Protein AF-0000000072261497 (afdb_homodimer)

InterPro domains:
  IPR003680 Flavodoxin-like fold [PF02525] (2-168)
  IPR029039 Flavoprotein-like superfamily [G3DSA:3.40.50.360] (1-183)
  IPR029039 Flavoprotein-like superfamily [SSF52218] (1-179)
  IPR046980 Glutathione-regulated potassium-efflux system ancillary protein KefG/KefF [PTHR47307] (1-176)

Solvent-accessible surface area (backbone atoms only — not comparable to full-atom values): 20544 Å² total; per-residue (Å²): 124,49,28,34,32,35,43,36,45,48,97,58,44,92,77,32,65,66,61,44,52,47,54,57,69,46,52,83,37,86,57,40,46,75,42,57,45,39,76,75,25,74,68,69,66,71,61,42,66,61,53,47,52,52,54,62,67,31,46,31,41,34,45,33,30,48,47,57,72,59,32,68,53,33,63,59,50,43,48,47,71,61,49,58,33,79,53,42,25,18,65,96,69,10,52,73,38,49,72,29,33,33,33,39,39,34,37,25,64,54,40,70,70,34,32,22,72,86,20,89,64,44,38,33,66,67,56,54,40,42,34,55,53,52,45,36,52,62,24,41,31,40,77,49,43,33,33,69,41,54,28,49,86,72,54,48,70,68,59,47,48,50,54,45,51,50,52,49,49,54,53,48,28,57,36,69,61,72,50,69,67,78,64,42,74,78,44,79,37,50,70,71,62,127,127,48,27,34,34,35,42,34,44,46,97,58,45,93,77,31,66,65,62,42,51,46,53,56,69,46,52,81,38,86,57,40,47,74,41,58,45,39,77,75,26,76,66,70,67,71,63,41,68,62,54,47,53,54,55,65,68,31,45,31,40,33,46,32,29,48,48,56,72,60,33,68,54,32,62,60,49,43,48,50,70,60,50,59,33,78,54,42,25,18,66,97,70,11,51,71,38,50,73,29,34,34,32,39,40,33,37,23,66,57,40,72,70,35,32,23,72,86,19,88,66,45,38,33,66,68,57,54,42,41,32,55,52,53,44,36,50,62,23,41,32,40,77,48,44,34,32,68,42,52,29,48,84,71,57,48,70,69,58,47,49,50,53,44,50,51,51,50,48,53,53,49,28,56,35,69,61,72,52,70,66,78,63,41,74,79,42,78,38,50,70,71,62,127

Sequence (388 aa):
MKKILVLMFHPRLESSNVNKFLMTSLLHQPHIVVKDMYELYPDFNINVKAEQQDLLEADLIVIQHPFFWYAAPPLVKQWIDLVLEHGWAYGKKGNKLKDKNIMHIISSGGGFETYCSEGKNSYTYNELLRPFELTYRLCQMEKLPPYIIPKANKLDLLDLEKHCSQIKQILRDYITSETDFTALKNILYLNELKMKKILVLMFHPRLESSNVNKFLMTSLLHQPHIVVKDMYELYPDFNINVKAEQQDLLEADLIVIQHPFFWYAAPPLVKQWIDLVLEHGWAYGKKGNKLKDKNIMHIISSGGGFETYCSEGKNSYTYNELLRPFELTYRLCQMEKLPPYIIPKANKLDLLDLEKHCSQIKQILRDYITSETDFTALKNILYLNELK

Secondary structure (DSSP, 8-state):
---EEEEE--TTGGG-HHHHHHHHHHTT-TTEEEEEHHHH-TTS---HHHHHHHHHH-SEEEEEEE-BTTB--HHHHHHHHHHS-BTTTBSSS--TTTT-EEEEEEE-SS-TTTSSTTSTT-S-HHHHTHHHHHHHHHTT-EEPPPEEE-SGGG--HHHHHHHHHHHHHHHHHHHHT-S-GGGGGG-S-GGG--/---EEEEE--TTGGG-HHHHHHHHHHTT-TTEEEEEHHHH-TTS---HHHHHHHHHH-SEEEEEEE-BTTB--HHHHHHHHHHS-BTTTBSSS--TTTT-EEEEEEE-SS-TTTSSTTSTT-S-HHHHTHHHHHHHHHTT-EEPPPEEE-SGGG--HHHHHHHHHHHHHHHHHHHHT-S-GGGGGG-S-GGG--

pLDDT: mean 95.4, std 5.32, range [67.12, 98.94]

Structure (mmCIF, N/CA/C/O backbone):
data_AF-0000000072261497-model_v1
#
loop_
_entity.id
_entity.type
_entity.pdbx_description
1 polymer 'Glutathione-regulated potassium-efflux system ancillary protein KefG'
#
loop_
_atom_site.group_PDB
_atom_site.id
_atom_site.type_symbol
_atom_site.label_atom_id
_atom_site.label_alt_id
_atom_site.label_comp_id
_atom_site.label_asym_id
_atom_site.label_entity_id
_atom_site.label_seq_id
_atom_site.pdbx_PDB_ins_code
_atom_site.Cartn_x
_atom_site.Cartn_y
_atom_site.Cartn_z
_atom_site.occupancy
_atom_site.B_iso_or_equiv
_atom_site.auth_seq_id
_atom_site.auth_comp_id
_atom_site.auth_asym_id
_atom_site.auth_atom_id
_atom_site.pdbx_PDB_model_num
ATOM 1 N N . MET A 1 1 ? 5.16 31.469 11.812 1 87.19 1 MET A N 1
ATOM 2 C CA . MET A 1 1 ? 4.246 30.391 12.172 1 87.19 1 MET A CA 1
ATOM 3 C C . MET A 1 1 ? 4.461 29.172 11.281 1 87.19 1 MET A C 1
ATOM 5 O O . MET A 1 1 ? 4.875 29.312 10.133 1 87.19 1 MET A O 1
ATOM 9 N N . LYS A 1 2 ? 4.215 28.016 11.805 1 94.31 2 LYS A N 1
ATOM 10 C CA . LYS A 1 2 ? 4.457 26.781 11.062 1 94.31 2 LYS A CA 1
ATOM 11 C C . LYS A 1 2 ? 3.443 26.609 9.938 1 94.31 2 LYS A C 1
ATOM 13 O O . LYS A 1 2 ? 2.322 27.125 10.016 1 94.31 2 LYS A O 1
ATOM 18 N N . LYS A 1 3 ? 3.857 26.016 8.906 1 97.12 3 LYS A N 1
ATOM 19 C CA . LYS A 1 3 ? 3.02 25.797 7.738 1 97.12 3 LYS A CA 1
ATOM 20 C C . LYS A 1 3 ? 2.646 24.328 7.605 1 97.12 3 LYS A C 1
ATOM 22 O O . LYS A 1 3 ? 3.488 23.438 7.801 1 97.12 3 LYS A O 1
ATOM 27 N N . ILE A 1 4 ? 1.373 24.094 7.293 1 98.38 4 ILE A N 1
ATOM 28 C CA . ILE A 1 4 ? 0.865 22.734 7.148 1 98.38 4 ILE A CA 1
ATOM 29 C C . ILE A 1 4 ? 0.43 22.5 5.703 1 98.38 4 ILE A C 1
ATOM 31 O O . ILE A 1 4 ? -0.226 23.359 5.098 1 98.38 4 ILE A O 1
ATOM 35 N N . LEU A 1 5 ? 0.9 21.469 5.125 1 98.81 5 LEU A N 1
ATOM 36 C CA . LEU A 1 5 ? 0.468 20.984 3.816 1 98.81 5 LEU A CA 1
ATOM 37 C C . LEU A 1 5 ? -0.416 19.75 3.947 1 98.81 5 LEU A C 1
ATOM 39 O O . LEU A 1 5 ? 0.026 18.719 4.457 1 98.81 5 LEU A O 1
ATOM 43 N N . VAL A 1 6 ? -1.689 19.859 3.586 1 98.88 6 VAL A N 1
ATOM 44 C CA . VAL A 1 6 ? -2.611 18.719 3.578 1 98.88 6 VAL A CA 1
ATOM 45 C C . VAL A 1 6 ? -2.77 18.188 2.156 1 98.88 6 VAL A C 1
ATOM 47 O O . VAL A 1 6 ? -3.275 18.891 1.276 1 98.88 6 VAL A O 1
ATOM 50 N N . LEU A 1 7 ? -2.287 17.031 1.936 1 98.88 7 LEU A N 1
ATOM 51 C CA . LEU A 1 7 ? -2.5 16.312 0.684 1 98.88 7 LEU A CA 1
ATOM 52 C C . LEU A 1 7 ? -3.674 15.352 0.803 1 98.88 7 LEU A C 1
ATOM 54 O O . LEU A 1 7 ? -3.58 14.336 1.496 1 98.88 7 LEU A O 1
ATOM 58 N N . MET A 1 8 ? -4.77 15.719 0.138 1 98.75 8 MET A N 1
ATOM 59 C CA . MET A 1 8 ? -5.977 14.898 0.181 1 98.75 8 MET A CA 1
ATOM 60 C C . MET A 1 8 ? -6.027 13.938 -1.007 1 98.75 8 MET A C 1
ATOM 62 O O . MET A 1 8 ? -5.961 14.375 -2.158 1 98.75 8 MET A O 1
ATOM 66 N N . PHE A 1 9 ? -6.047 12.656 -0.684 1 98.81 9 PHE A N 1
ATOM 67 C CA . PHE A 1 9 ? -6.145 11.609 -1.7 1 98.81 9 PHE A CA 1
ATOM 68 C C . PHE A 1 9 ? -7.469 10.867 -1.585 1 98.81 9 PHE A C 1
ATOM 70 O O . PHE A 1 9 ? -7.688 10.133 -0.619 1 98.81 9 PHE A O 1
ATOM 77 N N . HIS A 1 10 ? -8.289 11.023 -2.535 1 98.5 10 HIS A N 1
ATOM 78 C CA . HIS A 1 10 ? -9.523 10.258 -2.656 1 98.5 10 HIS A CA 1
ATOM 79 C C . HIS A 1 10 ? -9.93 10.094 -4.117 1 98.5 10 HIS A C 1
ATOM 81 O O . HIS A 1 10 ? -10.211 11.086 -4.801 1 98.5 10 HIS A O 1
ATOM 87 N N . PRO A 1 11 ? -10.031 8.859 -4.574 1 96.62 11 PRO A N 1
ATOM 88 C CA . PRO A 1 11 ? -10.32 8.664 -5.996 1 96.62 11 PRO A CA 1
ATOM 89 C C . PRO A 1 11 ? -11.727 9.133 -6.387 1 96.62 11 PRO A C 1
ATOM 91 O O . PRO A 1 11 ? -11.969 9.461 -7.551 1 96.62 11 PRO A O 1
ATOM 94 N N . ARG A 1 12 ? -12.734 9.07 -5.484 1 94.62 12 ARG A N 1
ATOM 95 C CA . ARG A 1 12 ? -14.109 9.531 -5.711 1 94.62 12 ARG A CA 1
ATOM 96 C C . ARG A 1 12 ? -14.547 10.5 -4.617 1 94.62 12 ARG A C 1
ATOM 98 O O . ARG A 1 12 ? -15.562 10.266 -3.951 1 94.62 12 ARG A O 1
ATOM 105 N N . LEU A 1 13 ? -13.82 11.586 -4.562 1 93.88 13 LEU A N 1
ATOM 106 C CA . LEU A 1 13 ? -14.031 12.531 -3.471 1 93.88 13 LEU A CA 1
ATOM 107 C C . LEU A 1 13 ? -15.477 13.016 -3.441 1 93.88 13 LEU A C 1
ATOM 109 O O . LEU A 1 13 ? -16.031 13.25 -2.367 1 93.88 13 LEU A O 1
ATOM 113 N N . GLU A 1 14 ? -16.109 13.172 -4.559 1 90.38 14 GLU A N 1
ATOM 114 C CA . GLU A 1 14 ? -17.469 13.68 -4.648 1 90.38 14 GLU A CA 1
ATOM 115 C C . GLU A 1 14 ? -18.453 12.781 -3.891 1 90.38 14 GLU A C 1
ATOM 117 O O . GLU A 1 14 ? -19.5 13.242 -3.432 1 90.38 14 GLU A O 1
ATOM 122 N N . SER A 1 15 ? -18.047 11.531 -3.736 1 90.5 15 SER A N 1
ATOM 123 C CA . SER A 1 15 ? -18.938 10.578 -3.066 1 90.5 15 SER A CA 1
ATOM 124 C C . SER A 1 15 ? -18.5 10.352 -1.622 1 90.5 15 SER A C 1
ATOM 126 O O . SER A 1 15 ? -19.125 9.562 -0.903 1 90.5 15 SER A O 1
ATOM 128 N N . SER A 1 16 ? -17.453 11.047 -1.2 1 92.06 16 SER A N 1
ATOM 129 C CA . SER A 1 16 ? -16.922 10.875 0.149 1 92.06 16 SER A CA 1
ATOM 130 C C . SER A 1 16 ? -17.344 12.023 1.06 1 92.06 16 SER A C 1
ATOM 132 O O . SER A 1 16 ? -16.688 13.062 1.093 1 92.06 16 SER A O 1
ATOM 134 N N . ASN A 1 17 ? -18.312 11.773 1.869 1 92.06 17 ASN A N 1
ATOM 135 C CA . ASN A 1 17 ? -18.812 12.82 2.75 1 92.06 17 ASN A CA 1
ATOM 136 C C . ASN A 1 17 ? -17.766 13.219 3.793 1 92.06 17 ASN A C 1
ATOM 138 O O . ASN A 1 17 ? -17.5 14.406 3.979 1 92.06 17 ASN A O 1
ATOM 142 N N . VAL A 1 18 ? -17.141 12.242 4.355 1 96.31 18 VAL A N 1
ATOM 143 C CA . VAL A 1 18 ? -16.219 12.469 5.461 1 96.31 18 VAL A CA 1
ATOM 144 C C . VAL A 1 18 ? -14.992 13.242 4.965 1 96.31 18 VAL A C 1
ATOM 146 O O . VAL A 1 18 ? -14.672 14.305 5.496 1 96.31 18 VAL A O 1
ATOM 149 N N . ASN A 1 19 ? -14.391 12.789 3.922 1 97.5 19 ASN A N 1
ATOM 150 C CA . ASN A 1 19 ? -13.148 13.391 3.455 1 97.5 19 ASN A CA 1
ATOM 151 C C . ASN A 1 19 ? -13.398 14.75 2.803 1 97.5 19 ASN A C 1
ATOM 153 O O . ASN A 1 19 ? -12.594 15.672 2.943 1 97.5 19 ASN A O 1
ATOM 157 N N . LYS A 1 20 ? -14.469 14.828 2.146 1 96.31 20 LYS A N 1
ATOM 158 C CA . LYS A 1 20 ? -14.836 16.109 1.551 1 96.31 20 LYS A CA 1
ATOM 159 C C . LYS A 1 20 ? -15.102 17.156 2.625 1 96.31 20 LYS A C 1
ATOM 161 O O . LYS A 1 20 ? -14.625 18.297 2.523 1 96.31 20 LYS A O 1
ATOM 166 N N . PHE A 1 21 ? -15.891 16.734 3.629 1 96.56 21 PHE A N 1
ATOM 167 C CA . PHE A 1 21 ? -16.219 17.641 4.723 1 96.56 21 PHE A CA 1
ATOM 168 C C . PHE A 1 21 ? -14.961 18.125 5.426 1 96.56 21 PHE A C 1
ATOM 170 O O . PHE A 1 21 ? -14.781 19.328 5.625 1 96.56 21 PHE A O 1
ATOM 177 N N . LEU A 1 22 ? -14.055 17.219 5.742 1 97.19 22 LEU A N 1
ATOM 178 C CA . LEU A 1 22 ? -12.82 17.578 6.422 1 97.19 22 LEU A CA 1
ATOM 179 C C . LEU A 1 22 ? -11.953 18.469 5.539 1 97.19 22 LEU A C 1
ATOM 181 O O . LEU A 1 22 ? -11.469 19.516 5.992 1 97.19 22 LEU A O 1
ATOM 185 N N . MET A 1 23 ? -11.758 18.062 4.293 1 97.31 23 MET A N 1
ATOM 186 C CA . MET A 1 23 ? -10.945 18.859 3.375 1 97.31 23 MET A CA 1
ATOM 187 C C . MET A 1 23 ? -11.469 20.281 3.271 1 97.31 23 MET A C 1
ATOM 189 O O . MET A 1 23 ? -10.703 21.234 3.383 1 97.31 23 MET A O 1
ATOM 193 N N . THR A 1 24 ? -12.758 20.422 3.096 1 96.25 24 THR A N 1
ATOM 194 C CA . THR A 1 24 ? -13.383 21.734 2.926 1 96.25 24 THR A CA 1
ATOM 195 C C . THR A 1 24 ? -13.234 22.578 4.191 1 96.25 24 THR A C 1
ATOM 197 O O . THR A 1 24 ? -13.055 23.797 4.117 1 96.25 24 THR A O 1
ATOM 200 N N . SER A 1 25 ? -13.344 21.891 5.324 1 96.38 25 SER A N 1
ATOM 201 C CA . SER A 1 25 ? -13.242 22.594 6.602 1 96.38 25 SER A CA 1
ATOM 202 C C . SER A 1 25 ? -11.844 23.156 6.812 1 96.38 25 SER A C 1
ATOM 204 O O . SER A 1 25 ? -11.641 24.062 7.629 1 96.38 25 SER A O 1
ATOM 206 N N . LEU A 1 26 ? -10.906 22.609 6.133 1 97.69 26 LEU A N 1
ATOM 207 C CA . LEU A 1 26 ? -9.523 23.016 6.312 1 97.69 26 LEU A CA 1
ATOM 208 C C . LEU A 1 26 ? -9.125 24.062 5.273 1 97.69 26 LEU A C 1
ATOM 210 O O . LEU A 1 26 ? -8.086 24.719 5.41 1 97.69 26 LEU A O 1
ATOM 214 N N . LEU A 1 27 ? -10.141 24.172 4.363 1 94.12 27 LEU A N 1
ATOM 215 C CA . LEU A 1 27 ? -9.859 25.141 3.312 1 94.12 27 LEU A CA 1
ATOM 216 C C . LEU A 1 27 ? -9.789 26.562 3.883 1 94.12 27 LEU A C 1
ATOM 218 O O . LEU A 1 27 ? -10.586 26.922 4.75 1 94.12 27 LEU A O 1
ATOM 222 N N . HIS A 1 28 ? -8.883 27.359 3.67 1 89.12 28 HIS A N 1
ATOM 223 C CA . HIS A 1 28 ? -8.75 28.781 3.961 1 89.12 28 HIS A CA 1
ATOM 224 C C . HIS A 1 28 ? -8.273 29.016 5.391 1 89.12 28 HIS A C 1
ATOM 226 O O . HIS A 1 28 ? -8.297 30.141 5.883 1 89.12 28 HIS A O 1
ATOM 232 N N . GLN A 1 29 ? -8.125 27.891 6.086 1 92.94 29 GLN A N 1
ATOM 233 C CA . GLN A 1 29 ? -7.453 28.078 7.367 1 92.94 29 GLN A CA 1
ATOM 234 C C . GLN A 1 29 ? -6.062 28.672 7.172 1 92.94 29 GLN A C 1
ATOM 236 O O . GLN A 1 29 ? -5.309 28.234 6.297 1 92.94 29 GLN A O 1
ATOM 241 N N . PRO A 1 30 ? -5.809 29.703 8.016 1 93.81 30 PRO A N 1
ATOM 242 C CA . PRO A 1 30 ? -4.48 30.297 7.875 1 93.81 30 PRO A CA 1
ATOM 243 C C . PRO A 1 30 ? -3.354 29.281 8.062 1 93.81 30 PRO A C 1
ATOM 245 O O . PRO A 1 30 ? -3.459 28.391 8.906 1 93.81 30 PRO A O 1
ATOM 248 N N . HIS A 1 31 ? -2.344 29.328 7.242 1 96.62 31 HIS A N 1
ATOM 249 C CA . HIS A 1 31 ? -1.107 28.562 7.348 1 96.62 31 HIS A CA 1
ATOM 250 C C . HIS A 1 31 ? -1.323 27.109 6.941 1 96.62 31 HIS A C 1
ATOM 252 O O . HIS A 1 31 ? -0.475 26.266 7.203 1 96.62 31 HIS A O 1
ATOM 258 N N . ILE A 1 32 ? -2.521 26.797 6.438 1 98.25 32 ILE A N 1
ATOM 259 C CA . ILE A 1 32 ? -2.795 25.453 5.934 1 98.25 32 ILE A CA 1
ATOM 260 C C . ILE A 1 32 ? -3.027 25.5 4.426 1 98.25 32 ILE A C 1
ATOM 262 O O . ILE A 1 32 ? -3.861 26.281 3.945 1 98.25 32 ILE A O 1
ATOM 266 N N . VAL A 1 33 ? -2.227 24.797 3.689 1 98.25 33 VAL A N 1
ATOM 267 C CA . VAL A 1 33 ? -2.439 24.578 2.262 1 98.25 33 VAL A CA 1
ATOM 268 C C . VAL A 1 33 ? -3.057 23.203 2.027 1 98.25 33 VAL A C 1
ATOM 270 O O . VAL A 1 33 ? -2.559 22.203 2.537 1 98.25 33 VAL A O 1
ATOM 273 N N . VAL A 1 34 ? -4.168 23.188 1.338 1 98.56 34 VAL A N 1
ATOM 274 C CA . VAL A 1 34 ? -4.871 21.938 1.045 1 98.56 34 VAL A CA 1
ATOM 275 C C . VAL A 1 34 ? -4.84 21.672 -0.457 1 98.56 34 VAL A C 1
ATOM 277 O O . VAL A 1 34 ? -5.125 22.562 -1.261 1 98.56 34 VAL A O 1
ATOM 280 N N . LYS A 1 35 ? -4.445 20.5 -0.818 1 98.44 35 LYS A N 1
ATOM 281 C CA . LYS A 1 35 ? -4.406 20.094 -2.221 1 98.44 35 LYS A CA 1
ATOM 282 C C . LYS A 1 35 ? -5.227 18.828 -2.449 1 98.44 35 LYS A C 1
ATOM 284 O O . LYS A 1 35 ? -5.016 17.828 -1.774 1 98.44 35 LYS A O 1
ATOM 289 N N . ASP A 1 36 ? -6.203 18.906 -3.357 1 98.31 36 ASP A N 1
ATOM 290 C CA . ASP A 1 36 ? -6.879 17.719 -3.867 1 98.31 36 ASP A CA 1
ATOM 291 C C . ASP A 1 36 ? -6.043 17.016 -4.938 1 98.31 36 ASP A C 1
ATOM 293 O O . ASP A 1 36 ? -6.039 17.438 -6.098 1 98.31 36 ASP A O 1
ATOM 297 N N . MET A 1 37 ? -5.461 15.922 -4.562 1 98.75 37 MET A N 1
ATOM 298 C CA . MET A 1 37 ? -4.387 15.359 -5.379 1 98.75 37 MET A CA 1
ATOM 299 C C . MET A 1 37 ? -4.953 14.656 -6.609 1 98.75 37 MET A C 1
ATOM 301 O O . MET A 1 37 ? -4.328 14.656 -7.672 1 98.75 37 MET A O 1
ATOM 305 N N . TYR A 1 38 ? -6.129 14 -6.488 1 98.38 38 TYR A N 1
ATOM 306 C CA . TYR A 1 38 ? -6.727 13.352 -7.652 1 98.38 38 TYR A CA 1
ATOM 307 C C . TYR A 1 38 ? -7.277 14.391 -8.625 1 98.38 38 TYR A C 1
ATOM 309 O O . TYR A 1 38 ? -7.371 14.133 -9.828 1 98.38 38 TYR A O 1
ATOM 317 N N . GLU A 1 39 ? -7.664 15.516 -8.094 1 97.81 39 GLU A N 1
ATOM 318 C CA . GLU A 1 39 ? -8.047 16.594 -8.992 1 97.81 39 GLU A CA 1
ATOM 319 C C . GLU A 1 39 ? -6.84 17.141 -9.758 1 97.81 39 GLU A C 1
ATOM 321 O O . GLU A 1 39 ? -6.926 17.406 -10.953 1 97.81 39 GLU A O 1
ATOM 326 N N . LEU A 1 40 ? -5.734 17.281 -9.086 1 98.31 40 LEU A N 1
ATOM 327 C CA . LEU A 1 40 ? -4.508 17.797 -9.695 1 98.31 40 LEU A CA 1
ATOM 328 C C . LEU A 1 40 ? -3.926 16.797 -10.68 1 98.31 40 LEU A C 1
ATOM 330 O O . LEU A 1 40 ? -3.379 17.172 -11.711 1 98.31 40 LEU A O 1
ATOM 334 N N . TYR A 1 41 ? -4.027 15.484 -10.344 1 98.06 41 TYR A N 1
ATOM 335 C CA . TYR A 1 41 ? -3.385 14.438 -11.133 1 98.06 41 TYR A CA 1
ATOM 336 C C . TYR A 1 41 ? -4.352 13.297 -11.406 1 98.06 41 TYR A C 1
ATOM 338 O O . TYR A 1 41 ? -4.113 12.156 -10.984 1 98.06 41 TYR A O 1
ATOM 346 N N . PRO A 1 42 ? -5.355 13.523 -12.156 1 96 42 PRO A N 1
ATOM 347 C CA . PRO A 1 42 ? -6.352 12.484 -12.414 1 96 42 PRO A CA 1
ATOM 348 C C . PRO A 1 42 ? -5.789 11.305 -13.203 1 96 42 PRO A C 1
ATOM 350 O O . PRO A 1 42 ? -6.336 10.203 -13.156 1 96 42 PRO A O 1
ATOM 353 N N . ASP A 1 43 ? -4.652 11.562 -13.906 1 95.38 43 ASP A N 1
ATOM 354 C CA . ASP A 1 43 ? -4.066 10.516 -14.742 1 95.38 43 ASP A CA 1
ATOM 355 C C . ASP A 1 43 ? -2.787 9.961 -14.117 1 95.38 43 ASP A C 1
ATOM 357 O O . ASP A 1 43 ? -2.012 9.273 -14.773 1 95.38 43 ASP A O 1
ATOM 361 N N . PHE A 1 44 ? -2.506 10.391 -12.891 1 97.25 44 PHE A N 1
ATOM 362 C CA . PHE A 1 44 ? -1.39 9.883 -12.102 1 97.25 44 PHE A CA 1
ATOM 363 C C . PHE A 1 44 ? -0.071 10.477 -12.578 1 97.25 44 PHE A C 1
ATOM 365 O O . PHE A 1 44 ? 1.003 10 -12.211 1 97.25 44 PHE A O 1
ATOM 372 N N . ASN A 1 45 ? -0.168 11.453 -13.523 1 97.5 45 ASN A N 1
ATOM 373 C CA . ASN A 1 45 ? 1.032 12.172 -13.953 1 97.5 45 ASN A CA 1
ATOM 374 C C . ASN A 1 45 ? 1.368 13.32 -13 1 97.5 45 ASN A C 1
ATOM 376 O O . ASN A 1 45 ? 0.902 14.445 -13.195 1 97.5 45 ASN A O 1
ATOM 380 N N . ILE A 1 46 ? 2.26 13.07 -12.094 1 98.38 46 ILE A N 1
ATOM 381 C CA . ILE A 1 46 ? 2.521 13.977 -10.977 1 98.38 46 ILE A CA 1
ATOM 382 C C . ILE A 1 46 ? 3.6 14.984 -11.375 1 98.38 46 ILE A C 1
ATOM 384 O O . ILE A 1 46 ? 4.594 14.617 -12 1 98.38 46 ILE A O 1
ATOM 388 N N . ASN A 1 47 ? 3.379 16.234 -11.148 1 98.75 47 ASN A N 1
ATOM 389 C CA . ASN A 1 47 ? 4.41 17.266 -11.242 1 98.75 47 ASN A CA 1
ATOM 390 C C . ASN A 1 47 ? 5.363 17.203 -10.055 1 98.75 47 ASN A C 1
ATOM 392 O O . ASN A 1 47 ? 5.152 17.906 -9.055 1 98.75 47 ASN A O 1
ATOM 396 N N . VAL A 1 48 ? 6.43 16.453 -10.219 1 98.81 48 VAL A N 1
ATOM 397 C CA . VAL A 1 48 ? 7.336 16.109 -9.125 1 98.81 48 VAL A CA 1
ATOM 398 C C . VAL A 1 48 ? 7.941 17.375 -8.531 1 98.81 48 VAL A C 1
ATOM 400 O O . VAL A 1 48 ? 7.949 17.547 -7.309 1 98.81 48 VAL A O 1
ATOM 403 N N . LYS A 1 49 ? 8.406 18.266 -9.344 1 98.69 49 LYS A N 1
ATOM 404 C CA . LYS A 1 49 ? 9.07 19.469 -8.867 1 98.69 49 LYS A CA 1
ATOM 405 C C . LYS A 1 49 ? 8.102 20.359 -8.086 1 98.69 49 LYS A C 1
ATOM 407 O O . LYS A 1 49 ? 8.469 20.922 -7.055 1 98.69 49 LYS A O 1
ATOM 412 N N . ALA A 1 50 ? 6.898 20.484 -8.562 1 98.75 50 ALA A N 1
ATOM 413 C CA . ALA A 1 50 ? 5.895 21.281 -7.852 1 98.75 50 ALA A CA 1
ATOM 414 C C . ALA A 1 50 ? 5.605 20.688 -6.477 1 98.75 50 ALA A C 1
ATOM 416 O O . ALA A 1 50 ? 5.508 21.406 -5.488 1 98.75 50 ALA A O 1
ATOM 417 N N . GLU A 1 51 ? 5.438 19.375 -6.426 1 98.88 51 GLU A N 1
ATOM 418 C CA . GLU A 1 51 ? 5.184 18.703 -5.156 1 98.88 51 GLU A CA 1
ATOM 419 C C . GLU A 1 51 ? 6.363 18.859 -4.199 1 98.88 51 GLU A C 1
ATOM 421 O O . GLU A 1 51 ? 6.176 19.094 -3.006 1 98.88 51 GLU A O 1
ATOM 426 N N . GLN A 1 52 ? 7.562 18.719 -4.734 1 98.88 52 GLN A N 1
ATOM 427 C CA . GLN A 1 52 ? 8.758 18.875 -3.91 1 98.88 52 GLN A CA 1
ATOM 428 C C . GLN A 1 52 ? 8.875 20.281 -3.361 1 98.88 52 GLN A C 1
ATOM 430 O O . GLN A 1 52 ? 9.273 20.484 -2.211 1 98.88 52 GLN A O 1
ATOM 435 N N . GLN A 1 53 ? 8.539 21.266 -4.168 1 98.75 53 GLN A N 1
ATOM 436 C CA . GLN A 1 53 ? 8.547 22.641 -3.695 1 98.75 53 GLN A CA 1
ATOM 437 C C . GLN A 1 53 ? 7.562 22.828 -2.547 1 98.75 53 GLN A C 1
ATOM 439 O O . GLN A 1 53 ? 7.879 23.484 -1.551 1 98.75 53 GLN A O 1
ATOM 444 N N . ASP A 1 54 ? 6.344 22.266 -2.711 1 98.69 54 ASP A N 1
ATOM 445 C CA . ASP A 1 54 ? 5.352 22.328 -1.644 1 98.69 54 ASP A CA 1
ATOM 446 C C . ASP A 1 54 ? 5.883 21.688 -0.36 1 98.69 54 ASP A C 1
ATOM 448 O O . ASP A 1 54 ? 5.668 22.219 0.734 1 98.69 54 ASP A O 1
ATOM 452 N N . LEU A 1 55 ? 6.555 20.578 -0.487 1 98.81 55 LEU A N 1
ATOM 453 C CA . LEU A 1 55 ? 7.109 19.875 0.66 1 98.81 55 LEU A CA 1
ATOM 454 C C . LEU A 1 55 ? 8.172 20.719 1.361 1 98.81 55 LEU A C 1
ATOM 456 O O . LEU A 1 55 ? 8.242 20.734 2.592 1 98.81 55 LEU A O 1
ATOM 460 N N . LEU A 1 56 ? 8.945 21.391 0.601 1 98.5 56 LEU A N 1
ATOM 461 C CA . LEU A 1 56 ? 10.008 22.219 1.165 1 98.5 56 LEU A CA 1
ATOM 462 C C . LEU A 1 56 ? 9.422 23.328 2.018 1 98.5 56 LEU A C 1
ATOM 464 O O . LEU A 1 56 ? 10.016 23.734 3.021 1 98.5 56 LEU A O 1
ATOM 468 N N . GLU A 1 57 ? 8.312 23.781 1.676 1 98 57 GLU A N 1
ATOM 469 C CA . GLU A 1 57 ? 7.711 24.953 2.33 1 98 57 GLU A CA 1
ATOM 470 C C . GLU A 1 57 ? 6.938 24.531 3.578 1 98 57 GLU A C 1
ATOM 472 O O . GLU A 1 57 ? 6.602 25.375 4.41 1 98 57 GLU A O 1
ATOM 477 N N . ALA A 1 58 ? 6.645 23.281 3.752 1 98.38 58 ALA A N 1
ATOM 478 C CA . ALA A 1 58 ? 5.777 22.828 4.832 1 98.38 58 ALA A CA 1
ATOM 479 C C . ALA A 1 58 ? 6.594 22.391 6.043 1 98.38 58 ALA A C 1
ATOM 481 O O . ALA A 1 58 ? 7.699 21.844 5.898 1 98.38 58 ALA A O 1
ATOM 482 N N . ASP A 1 59 ? 6.059 22.609 7.223 1 97.25 59 ASP A N 1
ATOM 483 C CA . ASP A 1 59 ? 6.613 22.078 8.461 1 97.25 59 ASP A CA 1
ATOM 484 C C . ASP A 1 59 ? 5.957 20.734 8.828 1 97.25 59 ASP A C 1
ATOM 486 O O . ASP A 1 59 ? 6.613 19.844 9.367 1 97.25 59 ASP A O 1
ATOM 490 N N . LEU A 1 60 ? 4.66 20.609 8.555 1 97.62 60 LEU A N 1
ATOM 491 C CA . LEU A 1 60 ? 3.883 19.391 8.734 1 97.62 60 LEU A CA 1
ATOM 492 C C . LEU A 1 60 ? 3.188 19 7.438 1 97.62 60 LEU A C 1
ATOM 494 O O . LEU A 1 60 ? 2.521 19.812 6.809 1 97.62 60 LEU A O 1
ATOM 498 N N . ILE A 1 61 ? 3.438 17.797 7.043 1 98.81 61 ILE A N 1
ATOM 499 C CA . ILE A 1 61 ? 2.732 17.219 5.91 1 98.81 61 ILE A CA 1
ATOM 500 C C . ILE A 1 61 ? 1.638 16.281 6.414 1 98.81 61 ILE A C 1
ATOM 502 O O . ILE A 1 61 ? 1.896 15.398 7.238 1 98.81 61 ILE A O 1
ATOM 506 N N . VAL A 1 62 ? 0.418 16.484 6.008 1 98.81 62 VAL A N 1
ATOM 507 C CA . VAL A 1 62 ? -0.718 15.625 6.352 1 98.81 62 VAL A CA 1
ATOM 508 C C . VAL A 1 62 ? -1.168 14.844 5.121 1 98.81 62 VAL A C 1
ATOM 510 O O . VAL A 1 62 ? -1.508 15.438 4.09 1 98.81 62 VAL A O 1
ATOM 513 N N . ILE A 1 63 ? -1.108 13.586 5.211 1 98.94 63 ILE A N 1
ATOM 514 C CA . ILE A 1 63 ? -1.667 12.719 4.184 1 98.94 63 ILE A CA 1
ATOM 515 C C . ILE A 1 63 ? -3.084 12.305 4.574 1 98.94 63 ILE A C 1
ATOM 517 O O . ILE A 1 63 ? -3.27 11.469 5.465 1 98.94 63 ILE A O 1
ATOM 521 N N . GLN A 1 64 ? -4.055 12.875 3.953 1 98.88 64 GLN A N 1
ATOM 522 C CA . GLN A 1 64 ? -5.457 12.562 4.215 1 98.88 64 GLN A CA 1
ATOM 523 C C . GLN A 1 64 ? -6.012 11.602 3.166 1 98.88 64 GLN A C 1
ATOM 525 O O . GLN A 1 64 ? -5.922 11.867 1.965 1 98.88 64 GLN A O 1
ATOM 530 N N . HIS A 1 65 ? -6.57 10.531 3.615 1 98.75 65 HIS A N 1
ATOM 531 C CA . HIS A 1 65 ? -7.117 9.57 2.666 1 98.75 65 HIS A CA 1
ATOM 532 C C . HIS A 1 65 ? -8.039 8.57 3.359 1 98.75 65 HIS A C 1
ATOM 534 O O . HIS A 1 65 ? -7.969 8.398 4.578 1 98.75 65 HIS A O 1
ATOM 540 N N . PRO A 1 66 ? -8.93 7.859 2.578 1 98.31 66 PRO A N 1
ATOM 541 C CA . PRO A 1 66 ? -9.664 6.711 3.115 1 98.31 66 PRO A CA 1
ATOM 542 C C . PRO A 1 66 ? -8.812 5.445 3.186 1 98.31 66 PRO A C 1
ATOM 544 O O . PRO A 1 66 ? -7.738 5.387 2.582 1 98.31 66 PRO A O 1
ATOM 547 N N . PHE A 1 67 ? -9.258 4.508 3.938 1 97.38 67 PHE A N 1
ATOM 548 C CA . PHE A 1 67 ? -8.711 3.156 3.908 1 97.38 67 PHE A CA 1
ATOM 549 C C . PHE A 1 67 ? -9.531 2.254 2.998 1 97.38 67 PHE A C 1
ATOM 551 O O . PHE A 1 67 ? -10.641 1.849 3.355 1 97.38 67 PHE A O 1
ATOM 558 N N . PHE A 1 68 ? -9.109 2.025 1.846 1 97.31 68 PHE A N 1
ATOM 559 C CA . PHE A 1 68 ? -9.664 1.044 0.918 1 97.31 68 PHE A CA 1
ATOM 560 C C . PHE A 1 68 ? -8.781 -0.198 0.857 1 97.31 68 PHE A C 1
ATOM 562 O O . PHE A 1 68 ? -7.582 -0.102 0.581 1 97.31 68 PHE A O 1
ATOM 569 N N . TRP A 1 69 ? -9.484 -1.277 1.208 1 97.94 69 TRP A N 1
ATOM 570 C CA . TRP A 1 69 ? -8.719 -2.52 1.203 1 97.94 69 TRP A CA 1
ATOM 571 C C . TRP A 1 69 ? -7.48 -2.4 2.092 1 97.94 69 TRP A C 1
ATOM 573 O O . TRP A 1 69 ? -6.375 -2.758 1.679 1 97.94 69 TRP A O 1
ATOM 583 N N . TYR A 1 70 ? -7.691 -1.783 3.264 1 98 70 TYR A N 1
ATOM 584 C CA . TYR A 1 70 ? -6.73 -1.74 4.359 1 98 70 TYR A CA 1
ATOM 585 C C . TYR A 1 70 ? -5.496 -0.94 3.971 1 98 70 TYR A C 1
ATOM 587 O O . TYR A 1 70 ? -4.41 -1.159 4.512 1 98 70 TYR A O 1
ATOM 595 N N . ALA A 1 71 ? -5.586 -0.065 2.994 1 98.38 71 ALA A N 1
ATOM 596 C CA . ALA A 1 71 ? -4.438 0.692 2.504 1 98.38 71 ALA A CA 1
ATOM 597 C C . ALA A 1 71 ? -4.871 2.045 1.946 1 98.38 71 ALA A C 1
ATOM 599 O O . ALA A 1 71 ? -6.066 2.346 1.888 1 98.38 71 ALA A O 1
ATOM 600 N N . ALA A 1 72 ? -3.898 2.871 1.663 1 98.75 72 ALA A N 1
ATOM 601 C CA . ALA A 1 72 ? -4.137 4.164 1.032 1 98.75 72 ALA A CA 1
ATOM 602 C C . ALA A 1 72 ? -4.457 4.004 -0.451 1 98.75 72 ALA A C 1
ATOM 604 O O . ALA A 1 72 ? -4.152 2.967 -1.048 1 98.75 72 ALA A O 1
ATOM 605 N N . PRO A 1 73 ? -5.098 4.996 -1.044 1 98.75 73 PRO A N 1
ATOM 606 C CA . PRO A 1 73 ? -5.363 4.961 -2.484 1 98.75 73 PRO A CA 1
ATOM 607 C C . PRO A 1 73 ? -4.086 4.891 -3.316 1 98.75 73 PRO A C 1
ATOM 609 O O . PRO A 1 73 ? -3.02 5.312 -2.857 1 98.75 73 PRO A O 1
ATOM 612 N N . PRO A 1 74 ? -4.23 4.406 -4.559 1 98.75 74 PRO A N 1
ATOM 613 C CA . PRO A 1 74 ? -3.053 4.164 -5.398 1 98.75 74 PRO A CA 1
ATOM 614 C C . PRO A 1 74 ? -2.238 5.434 -5.648 1 98.75 74 PRO A C 1
ATOM 616 O O . PRO A 1 74 ? -1.012 5.367 -5.77 1 98.75 74 PRO A O 1
ATOM 619 N N . LEU A 1 75 ? -2.875 6.512 -5.703 1 98.75 75 LEU A N 1
ATOM 620 C CA . LEU A 1 75 ? -2.162 7.738 -6.047 1 98.75 75 LEU A CA 1
ATOM 621 C C . LEU A 1 75 ? -1.206 8.141 -4.93 1 98.75 75 LEU A C 1
ATOM 623 O O . LEU A 1 75 ? -0.189 8.789 -5.18 1 98.75 75 LEU A O 1
ATOM 627 N N . VAL A 1 76 ? -1.505 7.801 -3.656 1 98.88 76 VAL A N 1
ATOM 628 C CA . VAL A 1 76 ? -0.566 8.055 -2.568 1 98.88 76 VAL A CA 1
ATOM 629 C C . VAL A 1 76 ? 0.764 7.367 -2.859 1 98.88 76 VAL A C 1
ATOM 631 O O . VAL A 1 76 ? 1.829 7.973 -2.729 1 98.88 76 VAL A O 1
ATOM 634 N N . LYS A 1 77 ? 0.646 6.09 -3.266 1 98.81 77 LYS A N 1
ATOM 635 C CA . LYS A 1 77 ? 1.839 5.305 -3.568 1 98.81 77 LYS A CA 1
ATOM 636 C C . LYS A 1 77 ? 2.574 5.871 -4.781 1 98.81 77 LYS A C 1
ATOM 638 O O . LYS A 1 77 ? 3.807 5.891 -4.812 1 98.81 77 LYS A O 1
ATOM 643 N N . GLN A 1 78 ? 1.843 6.23 -5.793 1 98.69 78 GLN A N 1
ATOM 644 C CA . GLN A 1 78 ? 2.445 6.867 -6.961 1 98.69 78 GLN A CA 1
ATOM 645 C C . GLN A 1 78 ? 3.207 8.133 -6.566 1 98.69 78 GLN A C 1
ATOM 647 O O . GLN A 1 78 ? 4.328 8.359 -7.031 1 98.69 78 GLN A O 1
ATOM 652 N N . TRP A 1 79 ? 2.574 8.945 -5.777 1 98.88 79 TRP A N 1
ATOM 653 C CA . TRP A 1 79 ? 3.174 10.18 -5.273 1 98.88 79 TRP A CA 1
ATOM 654 C C . TRP A 1 79 ? 4.484 9.891 -4.547 1 98.88 79 TRP A C 1
ATOM 656 O O . TRP A 1 79 ? 5.5 10.531 -4.809 1 98.88 79 TRP A O 1
ATOM 666 N N . ILE A 1 80 ? 4.508 8.898 -3.689 1 98.88 80 ILE A N 1
ATOM 667 C CA . ILE A 1 80 ? 5.695 8.5 -2.939 1 98.88 80 ILE A CA 1
ATOM 668 C C . ILE A 1 80 ? 6.793 8.062 -3.904 1 98.88 80 ILE A C 1
ATOM 670 O O . ILE A 1 80 ? 7.938 8.508 -3.793 1 98.88 80 ILE A O 1
ATOM 674 N N . ASP A 1 81 ? 6.445 7.23 -4.863 1 98.56 81 ASP A N 1
ATOM 675 C CA . ASP A 1 81 ? 7.41 6.641 -5.785 1 98.56 81 ASP A CA 1
ATOM 676 C C . ASP A 1 81 ? 8.094 7.719 -6.629 1 98.56 81 ASP A C 1
ATOM 678 O O . ASP A 1 81 ? 9.266 7.586 -6.984 1 98.56 81 ASP A O 1
ATOM 682 N N . LEU A 1 82 ? 7.352 8.711 -6.941 1 98.62 82 LEU A N 1
ATOM 683 C CA . LEU A 1 82 ? 7.875 9.688 -7.895 1 98.62 82 LEU A CA 1
ATOM 684 C C . LEU A 1 82 ? 8.492 10.883 -7.172 1 98.62 82 LEU A C 1
ATOM 686 O O . LEU A 1 82 ? 9.516 11.414 -7.605 1 98.62 82 LEU A O 1
ATOM 690 N N . VAL A 1 83 ? 7.914 11.32 -6.109 1 98.88 83 VAL A N 1
ATOM 691 C CA . VAL A 1 83 ? 8.258 12.594 -5.488 1 98.88 83 VAL A CA 1
ATOM 692 C C . VAL A 1 83 ? 9.445 12.414 -4.547 1 98.88 83 VAL A C 1
ATOM 694 O O . VAL A 1 83 ? 10.32 13.273 -4.469 1 98.88 83 VAL A O 1
ATOM 697 N N . LEU A 1 84 ? 9.492 11.281 -3.797 1 98.75 84 LEU A N 1
ATOM 698 C CA . LEU A 1 84 ? 10.562 11.031 -2.838 1 98.75 84 LEU A CA 1
ATOM 699 C C . LEU A 1 84 ? 11.789 10.445 -3.529 1 98.75 84 LEU A C 1
ATOM 701 O O . LEU A 1 84 ? 12.117 9.273 -3.324 1 98.75 84 LEU A O 1
ATOM 705 N N . GLU A 1 85 ? 12.562 11.297 -4.164 1 98.25 85 GLU A N 1
ATOM 706 C CA . GLU A 1 85 ? 13.656 10.859 -5.023 1 98.25 85 GLU A CA 1
ATOM 707 C C . GLU A 1 85 ? 14.938 10.633 -4.219 1 98.25 85 GLU A C 1
ATOM 709 O O . GLU A 1 85 ? 15.195 11.336 -3.24 1 98.25 85 GLU A O 1
ATOM 714 N N . HIS A 1 86 ? 15.695 9.656 -4.684 1 97.69 86 HIS A N 1
ATOM 715 C CA . HIS A 1 86 ? 17.047 9.461 -4.156 1 97.69 86 HIS A CA 1
ATOM 716 C C . HIS A 1 86 ? 17.906 10.703 -4.355 1 97.69 86 HIS A C 1
ATOM 718 O O . HIS A 1 86 ? 17.891 11.312 -5.43 1 97.69 86 HIS A O 1
ATOM 724 N N . GLY A 1 87 ? 18.656 11.039 -3.465 1 98.06 87 GLY A N 1
ATOM 725 C CA . GLY A 1 87 ? 19.469 12.242 -3.527 1 98.06 87 GLY A CA 1
ATOM 726 C C . GLY A 1 87 ? 18.734 13.492 -3.104 1 98.06 87 GLY A C 1
ATOM 727 O O . GLY A 1 87 ? 19.359 14.523 -2.826 1 98.06 87 GLY A O 1
ATOM 728 N N . TRP A 1 88 ? 17.438 13.445 -3.045 1 98.62 88 TRP A N 1
ATOM 729 C CA . TRP A 1 88 ? 16.594 14.562 -2.609 1 98.62 88 TRP A CA 1
ATOM 730 C C . TRP A 1 88 ? 15.922 14.242 -1.277 1 98.62 88 TRP A C 1
ATOM 732 O O . TRP A 1 88 ? 16.156 14.93 -0.278 1 98.62 88 TRP A O 1
ATOM 742 N N . ALA A 1 89 ? 15.18 13.172 -1.194 1 98.62 89 ALA A N 1
ATOM 743 C CA . ALA A 1 89 ? 14.43 12.805 0.006 1 98.62 89 ALA A CA 1
ATOM 744 C C . ALA A 1 89 ? 15.234 11.859 0.89 1 98.62 89 ALA A C 1
ATOM 746 O O . ALA A 1 89 ? 15.031 11.812 2.105 1 98.62 89 ALA A O 1
ATOM 747 N N . TYR A 1 90 ? 16.078 11.023 0.308 1 98.12 90 TYR A N 1
ATOM 748 C CA . TYR A 1 90 ? 16.828 10.023 1.045 1 98.12 90 TYR A CA 1
ATOM 749 C C . TYR A 1 90 ? 18.172 9.758 0.374 1 98.12 90 TYR A C 1
ATOM 751 O O . TYR A 1 90 ? 18.438 10.258 -0.723 1 98.12 90 TYR A O 1
ATOM 759 N N . GLY A 1 91 ? 18.969 8.875 1.016 1 95.94 91 GLY A N 1
ATOM 760 C CA . GLY A 1 91 ? 20.328 8.633 0.523 1 95.94 91 GLY A CA 1
ATOM 761 C C . GLY A 1 91 ? 21.375 9.5 1.193 1 95.94 91 GLY A C 1
ATOM 762 O O . GLY A 1 91 ? 21.047 10.297 2.076 1 95.94 91 GLY A O 1
ATOM 763 N N . LYS A 1 92 ? 22.625 9.367 0.762 1 92.94 92 LYS A N 1
ATOM 764 C CA . LYS A 1 92 ? 23.75 10.047 1.388 1 92.94 92 LYS A CA 1
ATOM 765 C C . LYS A 1 92 ? 23.547 11.562 1.367 1 92.94 92 LYS A C 1
ATOM 767 O O . LYS A 1 92 ? 23.812 12.242 2.361 1 92.94 92 LYS A O 1
ATOM 772 N N . LYS A 1 93 ? 23.016 12.055 0.293 1 94 93 LYS A N 1
ATOM 773 C CA . LYS A 1 93 ? 22.844 13.5 0.152 1 94 93 LYS A CA 1
ATOM 774 C C . LYS A 1 93 ? 21.375 13.891 0.214 1 94 93 LYS A C 1
ATOM 776 O O . LYS A 1 93 ? 21.031 15.07 0.098 1 94 93 LYS A O 1
ATOM 781 N N . GLY A 1 94 ? 20.5 13 0.339 1 96.88 94 GLY A N 1
ATOM 782 C CA . GLY A 1 94 ? 19.078 13.258 0.336 1 96.88 94 GLY A CA 1
ATOM 783 C C . GLY A 1 94 ? 18.516 13.555 1.717 1 96.88 94 GLY A C 1
ATOM 784 O O . GLY A 1 94 ? 18.25 12.633 2.496 1 96.88 94 GLY A O 1
ATOM 785 N N . ASN A 1 95 ? 18.359 14.797 2.051 1 97.75 95 ASN A N 1
ATOM 786 C CA . ASN A 1 95 ? 17.922 15.156 3.395 1 97.75 95 ASN A CA 1
ATOM 787 C C . ASN A 1 95 ? 16.906 16.312 3.367 1 97.75 95 ASN A C 1
ATOM 789 O O . ASN A 1 95 ? 16.719 17 4.371 1 97.75 95 ASN A O 1
ATOM 793 N N . LYS A 1 96 ? 16.266 16.531 2.221 1 98.56 96 LYS A N 1
ATOM 794 C CA . LYS A 1 96 ? 15.391 17.688 2.043 1 98.56 96 LYS A CA 1
ATOM 795 C C . LYS A 1 96 ? 14.164 17.609 2.949 1 98.56 96 LYS A C 1
ATOM 797 O O . LYS A 1 96 ? 13.492 18.609 3.199 1 98.56 96 LYS A O 1
ATOM 802 N N . LEU A 1 97 ? 13.883 16.469 3.512 1 98.75 97 LEU A N 1
ATOM 803 C CA . LEU A 1 97 ? 12.695 16.297 4.336 1 98.75 97 LEU A CA 1
ATOM 804 C C . LEU A 1 97 ? 13.078 16.016 5.789 1 98.75 97 LEU A C 1
ATOM 806 O O . LEU A 1 97 ? 12.211 15.766 6.625 1 98.75 97 LEU A O 1
ATOM 810 N N . LYS A 1 98 ? 14.344 16.109 6.035 1 98.06 98 LYS A N 1
ATOM 811 C CA . LYS A 1 98 ? 14.852 15.812 7.371 1 98.06 98 LYS A CA 1
ATOM 812 C C . LYS A 1 98 ? 14.133 16.641 8.43 1 98.06 98 LYS A C 1
ATOM 814 O O . LYS A 1 98 ? 13.945 17.844 8.273 1 98.06 98 LYS A O 1
ATOM 819 N N . ASP A 1 99 ? 13.594 15.961 9.477 1 96.12 99 ASP A N 1
ATOM 820 C CA . ASP A 1 99 ? 13.047 16.531 10.711 1 96.12 99 ASP A CA 1
ATOM 821 C C . ASP A 1 99 ? 11.656 17.109 10.469 1 96.12 99 ASP A C 1
ATOM 823 O O . ASP A 1 99 ? 11.023 17.641 11.391 1 96.12 99 ASP A O 1
ATOM 827 N N . LYS A 1 100 ? 11.156 17.141 9.195 1 97 100 LYS A N 1
ATOM 828 C CA . LYS A 1 100 ? 9.773 17.547 8.961 1 97 100 LYS A CA 1
ATOM 829 C C . LYS A 1 100 ? 8.797 16.547 9.555 1 97 100 LYS A C 1
ATOM 831 O O . LYS A 1 100 ? 9.078 15.344 9.609 1 97 100 LYS A O 1
ATOM 836 N N . ASN A 1 101 ? 7.691 17.062 10.016 1 96.81 101 ASN A N 1
ATOM 837 C CA . ASN A 1 101 ? 6.648 16.203 10.57 1 96.81 101 ASN A CA 1
ATOM 838 C C . ASN A 1 101 ? 5.684 15.727 9.492 1 96.81 101 ASN A C 1
ATOM 840 O O . ASN A 1 101 ? 5.414 16.438 8.531 1 96.81 101 ASN A O 1
ATOM 844 N N . ILE A 1 102 ? 5.238 14.547 9.68 1 97.88 102 ILE A N 1
ATOM 845 C CA . ILE A 1 102 ? 4.246 13.992 8.766 1 97.88 102 ILE A CA 1
ATOM 846 C C . ILE A 1 102 ? 3.234 13.156 9.547 1 97.88 102 ILE A C 1
ATOM 848 O O . ILE A 1 102 ? 3.586 12.508 10.539 1 97.88 102 ILE A O 1
ATOM 852 N N . MET A 1 103 ? 1.955 13.18 9.188 1 97.56 103 MET A N 1
ATOM 853 C CA . MET A 1 103 ? 0.918 12.367 9.812 1 97.56 103 MET A CA 1
ATOM 854 C C . MET A 1 103 ? -0.158 11.977 8.805 1 97.56 103 MET A C 1
ATOM 856 O O . MET A 1 103 ? -0.253 12.578 7.734 1 97.56 103 MET A O 1
ATOM 860 N N . HIS A 1 104 ? -0.881 10.969 9.18 1 98.69 104 HIS A N 1
ATOM 861 C CA . HIS A 1 104 ? -2.025 10.539 8.391 1 98.69 104 HIS A CA 1
ATOM 862 C C . HIS A 1 104 ? -3.34 10.914 9.062 1 98.69 104 HIS A C 1
ATOM 864 O O . HIS A 1 104 ? -3.457 10.844 10.289 1 98.69 104 HIS A O 1
ATOM 870 N N . ILE A 1 105 ? -4.25 11.383 8.32 1 98.81 105 ILE A N 1
ATOM 871 C CA . ILE A 1 105 ? -5.66 11.406 8.695 1 98.81 105 ILE A CA 1
ATOM 872 C C . ILE A 1 105 ? -6.438 10.414 7.836 1 98.81 105 ILE A C 1
ATOM 874 O O . ILE A 1 105 ? -6.523 10.57 6.617 1 98.81 105 ILE A O 1
ATOM 878 N N . ILE A 1 106 ? -7.016 9.469 8.508 1 98.69 106 ILE A N 1
ATOM 879 C CA . ILE A 1 106 ? -7.551 8.328 7.773 1 98.69 106 ILE A CA 1
ATOM 880 C C . ILE A 1 106 ? -9.023 8.125 8.141 1 98.69 106 ILE A C 1
ATOM 882 O O . ILE A 1 106 ? -9.375 8.07 9.32 1 98.69 106 ILE A O 1
ATOM 886 N N . SER A 1 107 ? -9.867 8.086 7.133 1 98.44 107 SER A N 1
ATOM 887 C CA . SER A 1 107 ? -11.227 7.598 7.344 1 98.44 107 SER A CA 1
ATOM 888 C C . SER A 1 107 ? -11.328 6.102 7.055 1 98.44 107 SER A C 1
ATOM 890 O O . SER A 1 107 ? -10.695 5.602 6.121 1 98.44 107 SER A O 1
ATOM 892 N N . SER A 1 108 ? -12.023 5.402 7.84 1 97.12 108 SER A N 1
ATOM 893 C CA . SER A 1 108 ? -12.141 3.953 7.707 1 97.12 108 SER A CA 1
ATOM 894 C C . SER A 1 108 ? -13.578 3.494 7.938 1 97.12 108 SER A C 1
ATOM 896 O O . SER A 1 108 ? -14.281 4.047 8.781 1 97.12 108 SER A O 1
ATOM 898 N N . GLY A 1 109 ? -14.023 2.479 7.148 1 95.12 109 GLY A N 1
ATOM 899 C CA . GLY A 1 109 ? -15.336 1.906 7.383 1 95.12 109 GLY A CA 1
ATOM 900 C C . GLY A 1 109 ? -15.445 1.165 8.703 1 95.12 109 GLY A C 1
ATOM 901 O O . GLY A 1 109 ? -16.484 1.182 9.352 1 95.12 109 GLY A O 1
ATOM 902 N N . GLY A 1 110 ? -14.43 0.491 9.109 1 94.19 110 GLY A N 1
ATOM 903 C CA . GLY A 1 110 ? -14.352 -0.172 10.398 1 94.19 110 GLY A CA 1
ATOM 904 C C . GLY A 1 110 ? -13.883 0.743 11.516 1 94.19 110 GLY A C 1
ATOM 905 O O . GLY A 1 110 ? -13.414 1.854 11.258 1 94.19 110 GLY A O 1
ATOM 906 N N . GLY A 1 111 ? -14.094 0.296 12.781 1 95.25 111 GLY A N 1
ATOM 907 C CA . GLY A 1 111 ? -13.648 1.056 13.938 1 95.25 111 GLY A CA 1
ATOM 908 C C . GLY A 1 111 ? -12.445 0.439 14.625 1 95.25 111 GLY A C 1
ATOM 909 O O . GLY A 1 111 ? -11.891 -0.557 14.148 1 95.25 111 GLY A O 1
ATOM 910 N N . PHE A 1 112 ? -12.008 1.09 15.703 1 95.25 112 PHE A N 1
ATOM 911 C CA . PHE A 1 112 ? -10.844 0.659 16.469 1 95.25 112 PHE A CA 1
ATOM 912 C C . PHE A 1 112 ? -11.016 -0.778 16.953 1 95.25 112 PHE A C 1
ATOM 914 O O . PHE A 1 112 ? -10.031 -1.518 17.062 1 95.25 112 PHE A O 1
ATOM 921 N N . GLU A 1 113 ? -12.258 -1.171 17.141 1 94.62 113 GLU A N 1
ATOM 922 C CA . GLU A 1 113 ? -12.547 -2.52 17.609 1 94.62 113 GLU A CA 1
ATOM 923 C C . GLU A 1 113 ? -12.266 -3.561 16.531 1 94.62 113 GLU A C 1
ATOM 925 O O . GLU A 1 113 ? -12.055 -4.734 16.844 1 94.62 113 GLU A O 1
ATOM 930 N N . THR A 1 114 ? -12.32 -3.158 15.266 1 95.06 114 THR A N 1
ATOM 931 C CA . THR A 1 114 ? -12.055 -4.047 14.141 1 95.06 114 THR A CA 1
ATOM 932 C C . THR A 1 114 ? -10.555 -4.113 13.844 1 95.06 114 THR A C 1
ATOM 934 O O . THR A 1 114 ? -10.047 -5.152 13.422 1 95.06 114 THR A O 1
ATOM 937 N N . TYR A 1 115 ? -9.922 -3.018 14.117 1 95.38 115 TYR A N 1
ATOM 938 C CA . TYR A 1 115 ? -8.5 -2.885 13.812 1 95.38 115 TYR A CA 1
ATOM 939 C C . TYR A 1 115 ? -7.66 -3.029 15.078 1 95.38 115 TYR A C 1
ATOM 941 O O . TYR A 1 115 ? -7.016 -2.072 15.516 1 95.38 115 TYR A O 1
ATOM 949 N N . CYS A 1 116 ? -7.625 -4.172 15.609 1 92.44 116 CYS A N 1
ATOM 950 C CA . CYS A 1 116 ? -6.82 -4.551 16.766 1 92.44 116 CYS A CA 1
ATOM 951 C C . CYS A 1 116 ? -6.559 -6.051 16.781 1 92.44 116 CYS A C 1
ATOM 953 O O . CYS A 1 116 ? -7.137 -6.793 15.977 1 92.44 116 CYS A O 1
ATOM 955 N N . SER A 1 117 ? -5.641 -6.508 17.688 1 88.75 117 SER A N 1
ATOM 956 C CA . SER A 1 117 ? -5.184 -7.895 17.703 1 88.75 117 SER A CA 1
ATOM 957 C C . SER A 1 117 ? -6.344 -8.852 17.938 1 88.75 117 SER A C 1
ATOM 959 O O . SER A 1 117 ? -6.359 -9.961 17.391 1 88.75 117 SER A O 1
ATOM 961 N N . GLU A 1 118 ? -7.293 -8.438 18.594 1 89.31 118 GLU A N 1
ATOM 962 C CA . GLU A 1 118 ? -8.43 -9.289 18.922 1 89.31 118 GLU A CA 1
ATOM 963 C C . GLU A 1 118 ? -9.586 -9.07 17.953 1 89.31 118 GLU A C 1
ATOM 965 O O . GLU A 1 118 ? -10.594 -9.773 18 1 89.31 118 GLU A O 1
ATOM 970 N N . GLY A 1 119 ? -9.422 -8.148 17.141 1 87.38 119 GLY A N 1
ATOM 971 C CA . GLY A 1 119 ? -10.5 -7.77 16.234 1 87.38 119 GLY A CA 1
ATOM 972 C C . GLY A 1 119 ? -10.531 -8.602 14.977 1 87.38 119 GLY A C 1
ATOM 973 O O . GLY A 1 119 ? -9.609 -9.375 14.711 1 87.38 119 GLY A O 1
ATOM 974 N N . LYS A 1 120 ? -11.562 -8.367 14.195 1 88.12 120 LYS A N 1
ATOM 975 C CA . LYS A 1 120 ? -11.797 -9.109 12.953 1 88.12 120 LYS A CA 1
ATOM 976 C C . LYS A 1 120 ? -10.602 -8.992 12.008 1 88.12 120 LYS A C 1
ATOM 978 O O . LYS A 1 120 ? -10.273 -9.945 11.305 1 88.12 120 LYS A O 1
ATOM 983 N N . ASN A 1 121 ? -9.961 -7.844 11.969 1 90.06 121 ASN A N 1
ATOM 984 C CA . ASN A 1 121 ? -8.859 -7.609 11.039 1 90.06 121 ASN A CA 1
ATOM 985 C C . ASN A 1 121 ? -7.52 -8.008 11.641 1 90.06 121 ASN A C 1
ATOM 987 O O . ASN A 1 121 ? -6.496 -8 10.953 1 90.06 121 ASN A O 1
ATOM 991 N N . SER A 1 122 ? -7.469 -8.281 12.898 1 93 122 SER A N 1
ATOM 992 C CA . SER A 1 122 ? -6.328 -8.875 13.586 1 93 122 SER A CA 1
ATOM 993 C C . SER A 1 122 ? -5.191 -7.875 13.742 1 93 122 SER A C 1
ATOM 995 O O . SER A 1 122 ? -4.254 -8.109 14.508 1 93 122 SER A O 1
ATOM 997 N N . TYR A 1 123 ? -5.211 -6.762 12.984 1 96.81 123 TYR A N 1
ATOM 998 C CA . TYR A 1 123 ? -4.117 -5.797 12.992 1 96.81 123 TYR A CA 1
ATOM 999 C C . TYR A 1 123 ? -4.625 -4.398 13.328 1 96.81 123 TYR A C 1
ATOM 1001 O O . TYR A 1 123 ? -5.758 -4.047 12.984 1 96.81 123 TYR A O 1
ATOM 1009 N N . THR A 1 124 ? -3.758 -3.615 13.953 1 97.12 124 THR A N 1
ATOM 1010 C CA . THR A 1 124 ? -4.059 -2.213 14.219 1 97.12 124 THR A CA 1
ATOM 1011 C C . THR A 1 124 ? -3.826 -1.368 12.969 1 97.12 124 THR A C 1
ATOM 1013 O O . THR A 1 124 ? -3.176 -1.818 12.023 1 97.12 124 THR A O 1
ATOM 1016 N N . TYR A 1 125 ? -4.367 -0.142 12.992 1 97.75 125 TYR A N 1
ATOM 1017 C CA . TYR A 1 125 ? -4.082 0.795 11.914 1 97.75 125 TYR A CA 1
ATOM 1018 C C . TYR A 1 125 ? -2.58 1.006 11.758 1 97.75 125 TYR A C 1
ATOM 1020 O O . TYR A 1 125 ? -2.061 1.007 10.641 1 97.75 125 TYR A O 1
ATOM 1028 N N . ASN A 1 126 ? -1.892 1.147 12.875 1 96.81 126 ASN A N 1
ATOM 1029 C CA . ASN A 1 126 ? -0.456 1.403 12.844 1 96.81 126 ASN A CA 1
ATOM 1030 C C . ASN A 1 126 ? 0.307 0.241 12.219 1 96.81 126 ASN A C 1
ATOM 1032 O O . ASN A 1 126 ? 1.292 0.45 11.508 1 96.81 126 ASN A O 1
ATOM 1036 N N . GLU A 1 127 ? -0.133 -0.972 12.461 1 97.38 127 GLU A N 1
ATOM 1037 C CA . GLU A 1 127 ? 0.503 -2.135 11.852 1 97.38 127 GLU A CA 1
ATOM 1038 C C . GLU A 1 127 ? 0.323 -2.129 10.336 1 97.38 127 GLU A C 1
ATOM 1040 O O . GLU A 1 127 ? 1.221 -2.541 9.602 1 97.38 127 GLU A O 1
ATOM 1045 N N . LEU A 1 128 ? -0.812 -1.655 9.875 1 98.12 128 LEU A N 1
ATOM 1046 C CA . LEU A 1 128 ? -1.104 -1.615 8.445 1 98.12 128 LEU A CA 1
ATOM 1047 C C . LEU A 1 128 ? -0.387 -0.447 7.777 1 98.12 128 LEU A C 1
ATOM 1049 O O . LEU A 1 128 ? -0.19 -0.449 6.559 1 98.12 128 LEU A O 1
ATOM 1053 N N . LEU A 1 129 ? 0.093 0.539 8.57 1 98.25 129 LEU A N 1
ATOM 1054 C CA . LEU A 1 129 ? 0.74 1.743 8.062 1 98.25 129 LEU A CA 1
ATOM 1055 C C . LEU A 1 129 ? 2.258 1.608 8.109 1 98.25 129 LEU A C 1
ATOM 1057 O O . LEU A 1 129 ? 2.98 2.566 7.832 1 98.25 129 LEU A O 1
ATOM 1061 N N . ARG A 1 130 ? 2.768 0.432 8.398 1 98.06 130 ARG A N 1
ATOM 1062 C CA . ARG A 1 130 ? 4.191 0.216 8.625 1 98.06 130 ARG A CA 1
ATOM 1063 C C . ARG A 1 130 ? 5.004 0.591 7.395 1 98.06 130 ARG A C 1
ATOM 1065 O O . ARG A 1 130 ? 6.094 1.16 7.508 1 98.06 130 ARG A O 1
ATOM 1072 N N . PRO A 1 131 ? 4.504 0.267 6.113 1 98.31 131 PRO A N 1
ATOM 1073 C CA . PRO A 1 131 ? 5.293 0.712 4.961 1 98.31 131 PRO A CA 1
ATOM 1074 C C . PRO A 1 131 ? 5.527 2.221 4.953 1 98.31 131 PRO A C 1
ATOM 1076 O O . PRO A 1 131 ? 6.621 2.678 4.605 1 98.31 131 PRO A O 1
ATOM 1079 N N . PHE A 1 132 ? 4.574 2.984 5.379 1 98.56 132 PHE A N 1
ATOM 1080 C CA . PHE A 1 132 ? 4.723 4.434 5.453 1 98.56 132 PHE A CA 1
ATOM 1081 C C . PHE A 1 132 ? 5.727 4.816 6.535 1 98.56 132 PHE A C 1
ATOM 1083 O O . PHE A 1 132 ? 6.551 5.711 6.332 1 98.56 132 PHE A O 1
ATOM 1090 N N . GLU A 1 133 ? 5.578 4.152 7.668 1 97.5 133 GLU A N 1
ATOM 1091 C CA . GLU A 1 133 ? 6.504 4.41 8.766 1 97.5 133 GLU A CA 1
ATOM 1092 C C . GLU A 1 133 ? 7.953 4.25 8.312 1 97.5 133 GLU A C 1
ATOM 1094 O O . GLU A 1 133 ? 8.789 5.113 8.586 1 97.5 133 GLU A O 1
ATOM 1099 N N . LEU A 1 134 ? 8.258 3.193 7.605 1 98.06 134 LEU A N 1
ATOM 1100 C CA . LEU A 1 134 ? 9.609 2.928 7.121 1 98.06 134 LEU A CA 1
ATOM 1101 C C . LEU A 1 134 ? 10.023 3.959 6.074 1 98.06 134 LEU A C 1
ATOM 1103 O O . LEU A 1 134 ? 11.172 4.398 6.055 1 98.06 134 LEU A O 1
ATOM 1107 N N . THR A 1 135 ? 9.07 4.32 5.199 1 98.56 135 THR A N 1
ATOM 1108 C CA . THR A 1 135 ? 9.312 5.34 4.184 1 98.56 135 THR A CA 1
ATOM 1109 C C . THR A 1 135 ? 9.742 6.656 4.832 1 98.56 135 THR A C 1
ATOM 1111 O O . THR A 1 135 ? 10.766 7.234 4.453 1 98.56 135 THR A O 1
ATOM 1114 N N . TYR A 1 136 ? 9.016 7.066 5.875 1 98.25 136 TYR A N 1
ATOM 1115 C CA . TYR A 1 136 ? 9.289 8.352 6.516 1 98.25 136 TYR A CA 1
ATOM 1116 C C . TYR A 1 136 ? 10.594 8.297 7.301 1 98.25 136 TYR A C 1
ATOM 1118 O O . TYR A 1 136 ? 11.336 9.281 7.344 1 98.25 136 TYR A O 1
ATOM 1126 N N . ARG A 1 137 ? 10.82 7.141 7.902 1 97.31 137 ARG A N 1
ATOM 1127 C CA . ARG A 1 137 ? 12.086 6.957 8.609 1 97.31 137 ARG A CA 1
ATOM 1128 C C . ARG A 1 137 ? 13.273 7.094 7.664 1 97.31 137 ARG A C 1
ATOM 1130 O O . ARG A 1 137 ? 14.25 7.766 7.984 1 97.31 137 ARG A O 1
ATOM 1137 N N . LEU A 1 138 ? 13.18 6.453 6.504 1 97.62 138 LEU A N 1
ATOM 1138 C CA . LEU A 1 138 ? 14.258 6.516 5.52 1 97.62 138 LEU A CA 1
ATOM 1139 C C . LEU A 1 138 ? 14.477 7.949 5.051 1 97.62 138 LEU A C 1
ATOM 1141 O O . LEU A 1 138 ? 15.609 8.344 4.77 1 97.62 138 LEU A O 1
ATOM 1145 N N . CYS A 1 139 ? 13.422 8.727 4.98 1 98.56 139 CYS A N 1
ATOM 1146 C CA . CYS A 1 139 ? 13.5 10.117 4.555 1 98.56 139 CYS A CA 1
ATOM 1147 C C . CYS A 1 139 ? 13.867 11.023 5.727 1 98.56 139 CYS A C 1
ATOM 1149 O O . CYS A 1 139 ? 13.883 12.25 5.586 1 98.56 139 CYS A O 1
ATOM 1151 N N . GLN A 1 140 ? 14.055 10.422 6.934 1 98 140 GLN A N 1
ATOM 1152 C CA . GLN A 1 140 ? 14.477 11.117 8.148 1 98 140 GLN A CA 1
ATOM 1153 C C . GLN A 1 140 ? 13.398 12.094 8.609 1 98 140 GLN A C 1
ATOM 1155 O O . GLN A 1 140 ? 13.711 13.164 9.148 1 98 140 GLN A O 1
ATOM 1160 N N . MET A 1 141 ? 12.148 11.805 8.297 1 97.62 141 MET A N 1
ATOM 1161 C CA . MET A 1 141 ? 11.016 12.594 8.781 1 97.62 141 MET A CA 1
ATOM 1162 C C . MET A 1 141 ? 10.578 12.117 10.164 1 97.62 141 MET A C 1
ATOM 1164 O O . MET A 1 141 ? 11.008 11.062 10.625 1 97.62 141 MET A O 1
ATOM 1168 N N . GLU A 1 142 ? 9.844 12.914 10.812 1 95.56 142 GLU A N 1
ATOM 1169 C CA . GLU A 1 142 ? 9.242 12.547 12.094 1 95.56 142 GLU A CA 1
ATOM 1170 C C . GLU A 1 142 ? 7.754 12.25 11.945 1 95.56 142 GLU A C 1
ATOM 1172 O O . GLU A 1 142 ? 6.953 13.164 11.727 1 95.56 142 GLU A O 1
ATOM 1177 N N . LYS A 1 143 ? 7.445 11.016 12.047 1 96.38 143 LYS A N 1
ATOM 1178 C CA . LYS A 1 143 ? 6.051 10.586 11.922 1 96.38 143 LYS A CA 1
ATOM 1179 C C . LYS A 1 143 ? 5.281 10.859 13.211 1 96.38 143 LYS A C 1
ATOM 1181 O O . LYS A 1 143 ? 5.695 10.43 14.289 1 96.38 143 LYS A O 1
ATOM 1186 N N . LEU A 1 144 ? 4.188 11.562 13.086 1 96.25 144 LEU A N 1
ATOM 1187 C CA . LEU A 1 144 ? 3.24 11.727 14.18 1 96.25 144 LEU A CA 1
ATOM 1188 C C . LEU A 1 144 ? 2.164 10.648 14.133 1 96.25 144 LEU A C 1
ATOM 1190 O O . LEU A 1 144 ? 1.926 10.047 13.078 1 96.25 144 LEU A O 1
ATOM 1194 N N . PRO A 1 145 ? 1.522 10.344 15.344 1 96.62 145 PRO A N 1
ATOM 1195 C CA . PRO A 1 145 ? 0.416 9.383 15.312 1 96.62 145 PRO A CA 1
ATOM 1196 C C . PRO A 1 145 ? -0.697 9.797 14.352 1 96.62 145 PRO A C 1
ATOM 1198 O O . PRO A 1 145 ? -0.957 10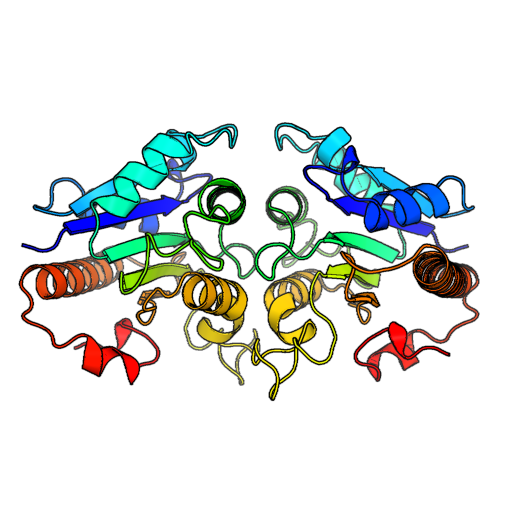.984 14.18 1 96.62 145 PRO A O 1
ATOM 1201 N N . PRO A 1 146 ? -1.271 8.797 13.75 1 97.75 146 PRO A N 1
ATOM 1202 C CA . PRO A 1 146 ? -2.381 9.141 12.859 1 97.75 146 PRO A CA 1
ATOM 1203 C C . PRO A 1 146 ? -3.645 9.539 13.625 1 97.75 146 PRO A C 1
ATOM 1205 O O . PRO A 1 146 ? -3.77 9.25 14.812 1 97.75 146 PRO A O 1
ATOM 1208 N N . TYR A 1 147 ? -4.422 10.289 12.984 1 98.12 147 TYR A N 1
ATOM 1209 C CA . TYR A 1 147 ? -5.805 10.484 13.414 1 98.12 147 TYR A CA 1
ATOM 1210 C C . TYR A 1 147 ? -6.762 9.641 12.586 1 98.12 147 TYR A C 1
ATOM 1212 O O . TYR A 1 147 ? -6.73 9.688 11.352 1 98.12 147 TYR A O 1
ATOM 1220 N N . ILE A 1 148 ? -7.578 8.844 13.281 1 98.38 148 ILE A N 1
ATOM 1221 C CA . ILE A 1 148 ? -8.492 7.938 12.602 1 98.38 148 ILE A CA 1
ATOM 1222 C C . ILE A 1 148 ? -9.93 8.453 12.742 1 98.38 148 ILE A C 1
ATOM 1224 O O . ILE A 1 148 ? -10.344 8.844 13.828 1 98.38 148 ILE A O 1
ATOM 1228 N N . ILE A 1 149 ? -10.617 8.594 11.648 1 98.44 149 ILE A N 1
ATOM 1229 C CA . ILE A 1 149 ? -12.062 8.781 11.641 1 98.44 149 ILE A CA 1
ATOM 1230 C C . ILE A 1 149 ? -12.758 7.449 11.375 1 98.44 149 ILE A C 1
ATOM 1232 O O . ILE A 1 149 ? -12.969 7.07 10.227 1 98.44 149 ILE A O 1
ATOM 1236 N N . PRO A 1 150 ? -13.172 6.762 12.469 1 97.38 150 PRO A N 1
ATOM 1237 C CA . PRO A 1 150 ? -13.695 5.402 12.336 1 97.38 150 PRO A CA 1
ATOM 1238 C C . PRO A 1 150 ? -15.172 5.383 11.93 1 97.38 150 PRO A C 1
ATOM 1240 O O . PRO A 1 150 ? -15.867 6.387 12.07 1 97.38 150 PRO A O 1
ATOM 1243 N N . LYS A 1 151 ? -15.609 4.242 11.406 1 96.38 151 LYS A N 1
ATOM 1244 C CA . LYS A 1 151 ? -17 4.012 11.031 1 96.38 151 LYS A CA 1
ATOM 1245 C C . LYS A 1 151 ? -17.531 5.137 10.148 1 96.38 151 LYS A C 1
ATOM 1247 O O . LYS A 1 151 ? -18.609 5.676 10.391 1 96.38 151 LYS A O 1
ATOM 1252 N N . ALA A 1 152 ? -16.719 5.48 9.203 1 95.38 152 ALA A N 1
ATOM 1253 C CA . ALA A 1 152 ? -16.969 6.641 8.352 1 95.38 152 ALA A CA 1
ATOM 1254 C C . ALA A 1 152 ? -18.281 6.492 7.594 1 95.38 152 ALA A C 1
ATOM 1256 O O . ALA A 1 152 ? -18.969 7.484 7.332 1 95.38 152 ALA A O 1
ATOM 1257 N N . ASN A 1 153 ? -18.688 5.277 7.242 1 91.06 153 ASN A N 1
ATOM 1258 C CA . ASN A 1 153 ? -19.891 5.031 6.469 1 91.06 153 ASN A CA 1
ATOM 1259 C C . ASN A 1 153 ? -21.141 5.219 7.316 1 91.06 153 ASN A C 1
ATOM 1261 O O . ASN A 1 153 ? -22.25 5.328 6.781 1 91.06 153 ASN A O 1
ATOM 1265 N N . LYS A 1 154 ? -21.016 5.289 8.602 1 91.5 154 LYS A N 1
ATOM 1266 C CA . LYS A 1 154 ? -22.172 5.379 9.508 1 91.5 154 LYS A CA 1
ATOM 1267 C C . LYS A 1 154 ? -22.109 6.652 10.344 1 91.5 154 LYS A C 1
ATOM 1269 O O . LYS A 1 154 ? -22.922 6.84 11.25 1 91.5 154 LYS A O 1
ATOM 1274 N N . LEU A 1 155 ? -21.188 7.406 10.078 1 93.12 155 LEU A N 1
ATOM 1275 C CA . LEU A 1 155 ? -20.953 8.609 10.883 1 93.12 155 LEU A CA 1
ATOM 1276 C C . LEU A 1 155 ? -22.031 9.648 10.609 1 93.12 155 LEU A C 1
ATOM 1278 O O . LEU A 1 155 ? -22.312 9.977 9.453 1 93.12 155 LEU A O 1
ATOM 1282 N N . ASP A 1 156 ? -22.719 10.133 11.672 1 93.94 156 ASP A N 1
ATOM 1283 C CA . ASP A 1 156 ? -23.656 11.234 11.477 1 93.94 156 ASP A CA 1
ATOM 1284 C C . ASP A 1 156 ? -22.938 12.578 11.469 1 93.94 156 ASP A C 1
ATOM 1286 O O . ASP A 1 156 ? -21.719 12.641 11.727 1 93.94 156 ASP A O 1
ATOM 1290 N N . LEU A 1 157 ? -23.703 13.602 11.141 1 94.5 157 LEU A N 1
ATOM 1291 C CA . LEU A 1 157 ? -23.109 14.922 10.945 1 94.5 157 LEU A CA 1
ATOM 1292 C C . LEU A 1 157 ? -22.516 15.445 12.242 1 94.5 157 LEU A C 1
ATOM 1294 O O . LEU A 1 157 ? -21.453 16.094 12.234 1 94.5 157 LEU A O 1
ATOM 1298 N N . LEU A 1 158 ? -23.172 15.195 13.305 1 96.12 158 LEU A N 1
ATOM 1299 C CA . LEU A 1 158 ? -22.703 15.688 14.586 1 96.12 158 LEU A CA 1
ATOM 1300 C C . LEU A 1 158 ? -21.359 15.055 14.945 1 96.12 158 LEU A C 1
ATOM 1302 O O . LEU A 1 158 ? -20.438 15.758 15.367 1 96.12 158 LEU A O 1
ATOM 1306 N N . ASP A 1 159 ? -21.234 13.766 14.781 1 96.06 159 ASP A N 1
ATOM 1307 C CA . ASP A 1 159 ? -19.984 13.062 15.055 1 96.06 159 ASP A CA 1
ATOM 1308 C C . ASP A 1 159 ? -18.891 13.5 14.094 1 96.06 159 ASP A C 1
ATOM 1310 O O . ASP A 1 159 ? -17.719 13.633 14.484 1 96.06 159 ASP A O 1
ATOM 1314 N N . LEU A 1 160 ? -19.266 13.656 12.859 1 96.81 160 LEU A N 1
ATOM 1315 C CA . LEU A 1 160 ? -18.312 14.133 11.867 1 96.81 160 LEU A CA 1
ATOM 1316 C C . LEU A 1 160 ? -17.766 15.5 12.258 1 96.81 160 LEU A C 1
ATOM 1318 O O . LEU A 1 160 ? -16.547 15.734 12.188 1 96.81 160 LEU A O 1
ATOM 1322 N N . GLU A 1 161 ? -18.641 16.375 12.672 1 96.88 161 GLU A N 1
ATOM 1323 C CA . GLU A 1 161 ? -18.234 17.719 13.094 1 96.88 161 GLU A CA 1
ATOM 1324 C C . GLU A 1 161 ? -17.297 17.656 14.297 1 96.88 161 GLU A C 1
ATOM 1326 O O . GLU A 1 161 ? -16.375 18.453 14.406 1 96.88 161 GLU A O 1
ATOM 1331 N N . LYS A 1 162 ? -17.578 16.766 15.164 1 96.94 162 LYS A N 1
ATOM 1332 C CA . LYS A 1 162 ? -16.719 16.578 16.328 1 96.94 162 LYS A CA 1
ATOM 1333 C C . LYS A 1 162 ? -15.312 16.188 15.914 1 96.94 162 LYS A C 1
ATOM 1335 O O . LYS A 1 162 ? -14.328 16.75 16.406 1 96.94 162 LYS A O 1
ATOM 1340 N N . HIS A 1 163 ? -15.188 15.164 15.039 1 97.56 163 HIS A N 1
ATOM 1341 C CA . HIS A 1 163 ? -13.883 14.773 14.516 1 97.56 163 HIS A CA 1
ATOM 1342 C C . HIS A 1 163 ? -13.18 15.961 13.852 1 97.56 163 HIS A C 1
ATOM 1344 O O . HIS A 1 163 ? -12 16.203 14.102 1 97.56 163 HIS A O 1
ATOM 1350 N N . CYS A 1 164 ? -13.906 16.656 13.047 1 96.88 164 CYS A N 1
ATOM 1351 C CA . CYS A 1 164 ? -13.336 17.781 12.305 1 96.88 164 CYS A CA 1
ATOM 1352 C C . CYS A 1 164 ? -12.836 18.859 13.258 1 96.88 164 CYS A C 1
ATOM 1354 O O . CYS A 1 164 ? -11.758 19.422 13.055 1 96.88 164 CYS A O 1
ATOM 1356 N N . SER A 1 165 ? -13.641 19.125 14.25 1 96.56 165 SER A N 1
ATOM 1357 C CA . SER A 1 165 ? -13.258 20.125 15.234 1 96.56 165 SER A CA 1
ATOM 1358 C C . SER A 1 165 ? -11.984 19.719 15.969 1 96.56 165 SER A C 1
ATOM 1360 O O . SER A 1 165 ? -11.086 20.547 16.188 1 96.56 165 SER A O 1
ATOM 1362 N N . GLN A 1 166 ? -11.898 18.516 16.312 1 96.44 166 GLN A N 1
ATOM 1363 C CA . GLN A 1 166 ? -10.711 18.016 17 1 96.44 166 GLN A CA 1
ATOM 1364 C C . GLN A 1 166 ? -9.477 18.094 16.094 1 96.44 166 GLN A C 1
ATOM 1366 O O . GLN A 1 166 ? -8.406 18.516 16.531 1 96.44 166 GLN A O 1
ATOM 1371 N N . ILE A 1 167 ? -9.586 17.688 14.883 1 97.31 167 ILE A N 1
ATOM 1372 C CA . ILE A 1 167 ? -8.484 17.719 13.922 1 97.31 167 ILE A CA 1
ATOM 1373 C C . ILE A 1 167 ? -8.016 19.172 13.734 1 97.31 167 ILE A C 1
ATOM 1375 O O . ILE A 1 167 ? -6.812 19.438 13.773 1 97.31 167 ILE A O 1
ATOM 1379 N N . LYS A 1 168 ? -8.953 20.078 13.602 1 96.56 168 LYS A N 1
ATOM 1380 C CA . LYS A 1 168 ? -8.609 21.484 13.43 1 96.56 168 LYS A CA 1
ATOM 1381 C C . LYS A 1 168 ? -7.844 22 14.648 1 96.56 168 LYS A C 1
ATOM 1383 O O . LYS A 1 168 ? -6.875 22.75 14.5 1 96.56 168 LYS A O 1
ATOM 1388 N N . GLN A 1 169 ? -8.344 21.609 15.773 1 94.56 169 GLN A N 1
ATOM 1389 C CA . GLN A 1 169 ? -7.676 22.047 16.984 1 94.56 169 GLN A CA 1
ATOM 1390 C C . GLN A 1 169 ? -6.246 21.516 17.047 1 94.56 169 GLN A C 1
ATOM 1392 O O . GLN A 1 169 ? -5.32 22.25 17.406 1 94.56 169 GLN A O 1
ATOM 1397 N N . ILE A 1 170 ? -6.055 20.266 16.719 1 94.5 170 ILE A N 1
ATOM 1398 C CA . ILE A 1 170 ? -4.734 19.641 16.703 1 94.5 170 ILE A CA 1
ATOM 1399 C C . ILE A 1 170 ? -3.814 20.406 15.75 1 94.5 170 ILE A C 1
ATOM 1401 O O . ILE A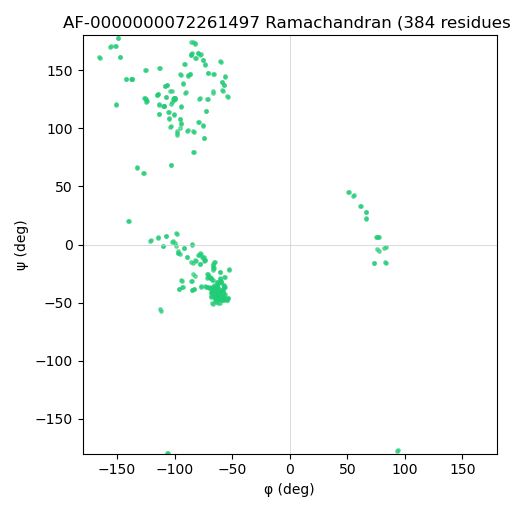 1 170 ? -2.678 20.734 16.094 1 94.5 170 ILE A O 1
ATOM 1405 N N . LEU A 1 171 ? -4.273 20.734 14.547 1 95.88 171 LEU A N 1
ATOM 1406 C CA . LEU A 1 171 ? -3.48 21.422 13.539 1 95.88 171 LEU A CA 1
ATOM 1407 C C . LEU A 1 171 ? -3.174 22.844 13.977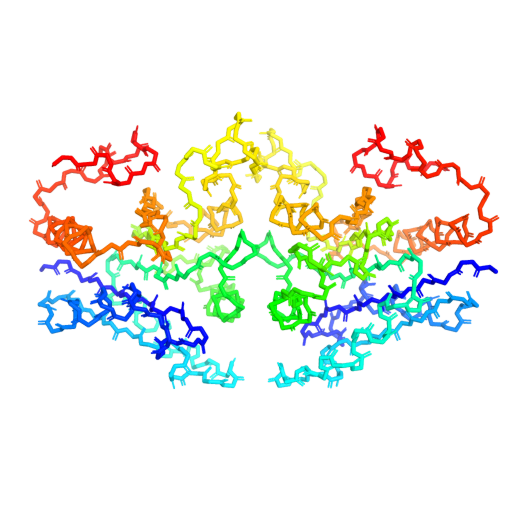 1 95.88 171 LEU A C 1
ATOM 1409 O O . LEU A 1 171 ? -2.061 23.344 13.773 1 95.88 171 LEU A O 1
ATOM 1413 N N . ARG A 1 172 ? -4.168 23.453 14.602 1 94.12 172 ARG A N 1
ATOM 1414 C CA . ARG A 1 172 ? -3.945 24.812 15.117 1 94.12 172 ARG A CA 1
ATOM 1415 C C . ARG A 1 172 ? -2.877 24.812 16.203 1 94.12 172 ARG A C 1
ATOM 1417 O O . ARG A 1 172 ? -2.018 25.688 16.234 1 94.12 172 ARG A O 1
ATOM 1424 N N . ASP A 1 173 ? -3.002 23.859 17.094 1 93.06 173 ASP A N 1
ATOM 1425 C CA . ASP A 1 173 ? -2.006 23.734 18.156 1 93.06 173 ASP A CA 1
ATOM 1426 C C . ASP A 1 173 ? -0.608 23.531 17.578 1 93.06 173 ASP A C 1
ATOM 1428 O O . ASP A 1 173 ? 0.377 24.031 18.125 1 93.06 173 ASP A O 1
ATOM 1432 N N . TYR A 1 174 ? -0.494 22.75 16.516 1 94.19 174 TYR A N 1
ATOM 1433 C CA . TYR A 1 174 ? 0.788 22.547 15.852 1 94.19 174 TYR A C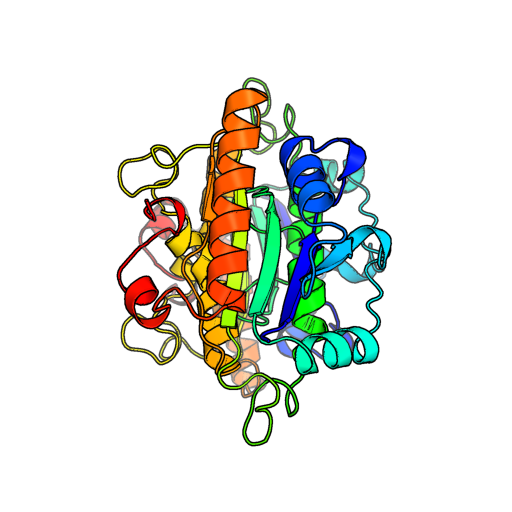A 1
ATOM 1434 C C . TYR A 1 174 ? 1.33 23.875 15.312 1 94.19 174 TYR A C 1
ATOM 1436 O O . TYR A 1 174 ? 2.51 24.188 15.484 1 94.19 174 TYR A O 1
ATOM 1444 N N . ILE A 1 175 ? 0.469 24.641 14.758 1 94 175 ILE A N 1
ATOM 1445 C CA . ILE A 1 175 ? 0.866 25.891 14.109 1 94 175 ILE A CA 1
ATOM 1446 C C . ILE A 1 175 ? 1.375 26.875 15.164 1 94 175 ILE A C 1
ATOM 1448 O O . ILE A 1 175 ? 2.406 27.531 14.969 1 94 175 ILE A O 1
ATOM 1452 N N . THR A 1 176 ? 0.707 26.922 16.266 1 91.81 176 THR A N 1
ATOM 1453 C CA . THR A 1 176 ? 1.003 27.938 17.281 1 91.81 176 THR A CA 1
ATOM 1454 C C . THR A 1 176 ? 2.02 27.406 18.297 1 91.81 176 THR A C 1
ATOM 1456 O O . THR A 1 176 ? 2.432 28.141 19.203 1 91.81 176 THR A O 1
ATOM 1459 N N . SER A 1 177 ? 2.408 26.172 18.156 1 86.31 177 SER A N 1
ATOM 1460 C CA . SER A 1 177 ? 3.369 25.531 19.047 1 86.31 177 SER A CA 1
ATOM 1461 C C . SER A 1 177 ? 2.852 25.484 20.484 1 86.31 177 SER A C 1
ATOM 1463 O O . SER A 1 177 ? 3.617 25.672 21.422 1 86.31 177 SER A O 1
ATOM 1465 N N . GLU A 1 178 ? 1.597 25.344 20.547 1 80.06 178 GLU A N 1
ATOM 1466 C CA . GLU A 1 178 ? 0.977 25.297 21.875 1 80.06 178 GLU A CA 1
ATOM 1467 C C . GLU A 1 178 ? 1.068 23.891 22.469 1 80.06 178 GLU A C 1
ATOM 1469 O O . GLU A 1 178 ? 0.975 23.719 23.688 1 80.06 178 GLU A O 1
ATOM 1474 N N . THR A 1 179 ? 1.131 22.922 21.609 1 72.44 179 THR A N 1
ATOM 1475 C CA . THR A 1 179 ? 1.222 21.516 22.016 1 72.44 179 THR A CA 1
ATOM 1476 C C . THR A 1 179 ? 2.645 21 21.828 1 72.44 179 THR A C 1
ATOM 1478 O O . THR A 1 179 ? 3.312 21.328 20.844 1 72.44 179 THR A O 1
ATOM 1481 N N . ASP A 1 180 ? 3.049 20.359 22.906 1 77.19 180 ASP A N 1
ATOM 1482 C CA . ASP A 1 180 ? 4.32 19.672 22.781 1 77.19 180 ASP A CA 1
ATOM 1483 C C . ASP A 1 180 ? 4.164 18.391 21.969 1 77.19 180 ASP A C 1
ATOM 1485 O O . ASP A 1 180 ? 3.721 17.359 22.484 1 77.19 180 ASP A O 1
ATOM 1489 N N . PHE A 1 181 ? 4.578 18.391 20.703 1 78.38 181 PHE A N 1
ATOM 1490 C CA . PHE A 1 181 ? 4.344 17.266 19.797 1 78.38 181 PHE A CA 1
ATOM 1491 C C . PHE A 1 181 ? 5.344 16.156 20.047 1 78.38 181 PHE A C 1
ATOM 1493 O O . PHE A 1 181 ? 5.148 15.023 19.578 1 78.38 181 PHE A O 1
ATOM 1500 N N . THR A 1 182 ? 6.332 16.484 20.891 1 72.06 182 THR A N 1
ATOM 1501 C CA . THR A 1 182 ? 7.242 15.414 21.281 1 72.06 182 THR A CA 1
ATOM 1502 C C . THR A 1 182 ? 6.535 14.406 22.188 1 72.06 182 THR A C 1
ATOM 1504 O O . THR A 1 182 ? 6.898 13.227 22.219 1 72.06 182 THR A O 1
ATOM 1507 N N . ALA A 1 183 ? 5.48 14.945 22.906 1 75.62 183 ALA A N 1
ATOM 1508 C CA . ALA A 1 183 ? 4.703 14.094 23.797 1 75.62 183 ALA A CA 1
ATOM 1509 C C . ALA A 1 183 ? 3.752 13.195 23.016 1 75.62 183 ALA A C 1
ATOM 1511 O O . ALA A 1 183 ? 3.27 12.188 23.531 1 75.62 183 ALA A O 1
ATOM 1512 N N . LEU A 1 184 ? 3.621 13.516 21.734 1 79.19 184 LEU A N 1
ATOM 1513 C CA . LEU A 1 184 ? 2.67 12.781 20.906 1 79.19 184 LEU A CA 1
ATOM 1514 C C . LEU A 1 184 ? 3.236 11.422 20.5 1 79.19 184 LEU A C 1
ATOM 1516 O O . LEU A 1 184 ? 2.486 10.516 20.125 1 79.19 184 LEU A O 1
ATOM 1520 N N . LYS A 1 185 ? 4.418 11.227 20.797 1 75.44 185 LYS A N 1
ATOM 1521 C CA . LYS A 1 185 ? 5.074 9.977 20.422 1 75.44 185 LYS A CA 1
ATOM 1522 C C . LYS A 1 185 ? 4.613 8.828 21.312 1 75.44 185 LYS A C 1
ATOM 1524 O O . LYS A 1 185 ? 4.773 7.656 20.969 1 75.44 185 LYS A O 1
ATOM 1529 N N . ASN A 1 186 ? 3.885 9.164 22.406 1 82.25 186 ASN A N 1
ATOM 1530 C CA . ASN A 1 186 ? 3.482 8.148 23.375 1 82.25 186 ASN A CA 1
ATOM 1531 C C . ASN A 1 186 ? 2.037 7.711 23.156 1 82.25 186 ASN A C 1
ATOM 1533 O O . ASN A 1 186 ? 1.53 6.852 23.875 1 82.25 186 ASN A O 1
ATOM 1537 N N . ILE A 1 187 ? 1.468 8.289 22.172 1 90.19 187 ILE A N 1
ATOM 1538 C CA . ILE A 1 187 ? 0.087 7.887 21.922 1 90.19 187 ILE A CA 1
ATOM 1539 C C . ILE A 1 187 ? -0.01 7.16 20.578 1 90.19 187 ILE A C 1
ATOM 1541 O O . ILE A 1 187 ? 0.795 7.398 19.688 1 90.19 187 ILE A O 1
ATOM 1545 N N . LEU A 1 188 ? -0.968 6.305 20.5 1 92.44 188 LEU A N 1
ATOM 1546 C CA . LEU A 1 188 ? -1.122 5.492 19.297 1 92.44 188 LEU A CA 1
ATOM 1547 C C . LEU A 1 188 ? -1.886 6.258 18.219 1 92.44 188 LEU A C 1
ATOM 1549 O O . LEU A 1 188 ? -1.569 6.148 17.031 1 92.44 188 LEU A O 1
ATOM 1553 N N . TYR A 1 189 ? -2.846 6.98 18.688 1 96.31 189 TYR A N 1
ATOM 1554 C CA . TYR A 1 189 ? -3.693 7.758 17.797 1 96.31 189 TYR A CA 1
ATOM 1555 C C . TYR A 1 189 ? -3.957 9.148 18.359 1 96.31 189 TYR A C 1
ATOM 1557 O O . TYR A 1 189 ? -4.176 9.305 19.562 1 96.31 189 TYR A O 1
ATOM 1565 N N . LEU A 1 190 ? -3.994 10.133 17.516 1 95.75 190 LEU A N 1
ATOM 1566 C CA . LEU A 1 190 ? -4.262 11.5 17.953 1 95.75 190 LEU A CA 1
ATOM 1567 C C . LEU A 1 190 ? -5.688 11.641 18.469 1 95.75 190 LEU A C 1
ATOM 1569 O O . LEU A 1 190 ? -6.016 12.617 19.141 1 95.75 190 LEU A O 1
ATOM 1573 N N . ASN A 1 191 ? -6.516 10.656 18.125 1 95 191 ASN A N 1
ATOM 1574 C CA . ASN A 1 191 ? -7.863 10.578 18.688 1 95 191 ASN A CA 1
ATOM 1575 C C . ASN A 1 191 ? -7.844 10.633 20.203 1 95 191 ASN A C 1
ATOM 1577 O O . ASN A 1 191 ? -8.852 10.961 20.828 1 95 191 ASN A O 1
ATOM 1581 N N . GLU A 1 192 ? -6.75 10.312 20.766 1 90.56 192 GLU A N 1
ATOM 1582 C CA . GLU A 1 192 ? -6.633 10.211 22.219 1 90.56 192 GLU A CA 1
ATOM 1583 C C . GLU A 1 192 ? -6.418 11.578 22.859 1 90.56 192 GLU A C 1
ATOM 1585 O O . GLU A 1 192 ? -6.52 11.719 24.078 1 90.56 192 GLU A O 1
ATOM 1590 N N . LEU A 1 193 ? -6.078 12.516 21.969 1 84.75 193 LEU A N 1
ATOM 1591 C CA . LEU A 1 193 ? -5.863 13.859 22.5 1 84.75 193 LEU A CA 1
ATOM 1592 C C . LEU A 1 193 ? -7.184 14.508 22.891 1 84.75 193 LEU A C 1
ATOM 1594 O O . LEU A 1 193 ? -8.195 14.336 22.219 1 84.75 193 LEU A O 1
ATOM 1598 N N . LYS A 1 194 ? -7.336 14.758 24.172 1 67.12 194 LYS A N 1
ATOM 1599 C CA . LYS A 1 194 ? -8.5 15.43 24.734 1 67.12 194 LYS A CA 1
ATOM 1600 C C . LYS A 1 194 ? -8.461 16.922 24.469 1 67.12 194 LYS A C 1
ATOM 1602 O O . LYS A 1 194 ? -7.383 17.516 24.375 1 67.12 194 LYS A O 1
ATOM 1607 N N . MET B 1 1 ? -5.449 -29.969 -15.539 1 87.44 1 MET B N 1
ATOM 1608 C CA . MET B 1 1 ? -4.305 -29.391 -14.836 1 87.44 1 MET B CA 1
ATOM 1609 C C . MET B 1 1 ? -4.609 -27.984 -14.344 1 87.44 1 MET B C 1
ATOM 1611 O O . MET B 1 1 ? -5.41 -27.266 -14.953 1 87.44 1 MET B O 1
ATOM 1615 N N . LYS B 1 2 ? -4.012 -27.609 -13.266 1 94.38 2 LYS B N 1
ATOM 1616 C CA . LYS B 1 2 ? -4.289 -26.297 -12.672 1 94.38 2 LYS B CA 1
ATOM 1617 C C . LYS B 1 2 ? -3.707 -25.172 -13.516 1 94.38 2 LYS B C 1
ATOM 1619 O O . LYS B 1 2 ? -2.721 -25.375 -14.227 1 94.38 2 LYS B O 1
ATOM 1624 N N . LYS B 1 3 ? -4.344 -24.109 -13.508 1 97.25 3 LYS B N 1
ATOM 1625 C CA . LYS B 1 3 ? -3.932 -22.938 -14.281 1 97.25 3 LYS B CA 1
ATOM 1626 C C . LYS B 1 3 ? -3.391 -21.828 -13.375 1 97.25 3 LYS B C 1
ATOM 1628 O O . LYS B 1 3 ? -3.957 -21.562 -12.312 1 97.25 3 LYS B O 1
ATOM 1633 N N . ILE B 1 4 ? -2.295 -21.25 -13.812 1 98.38 4 ILE B N 1
ATOM 1634 C CA . ILE B 1 4 ? -1.651 -20.188 -13.039 1 98.38 4 ILE B CA 1
ATOM 1635 C C . ILE B 1 4 ? -1.71 -18.875 -13.82 1 98.38 4 ILE B C 1
ATOM 1637 O O . ILE B 1 4 ? -1.452 -18.859 -15.031 1 98.38 4 ILE B O 1
ATOM 1641 N N . LEU B 1 5 ? -2.168 -17.859 -13.203 1 98.81 5 LEU B N 1
ATOM 1642 C CA . LEU B 1 5 ? -2.143 -16.5 -13.727 1 98.81 5 LEU B CA 1
ATOM 1643 C C . LEU B 1 5 ? -1.074 -15.664 -13.023 1 98.81 5 LEU B C 1
ATOM 1645 O O . LEU B 1 5 ? -1.138 -15.461 -11.812 1 98.81 5 LEU B O 1
ATOM 1649 N N . VAL B 1 6 ? -0.047 -15.242 -13.742 1 98.88 6 VAL B N 1
ATOM 1650 C CA . VAL B 1 6 ? 0.992 -14.367 -13.211 1 98.88 6 VAL B CA 1
ATOM 1651 C C . VAL B 1 6 ? 0.737 -12.93 -13.664 1 98.88 6 VAL B C 1
ATOM 1653 O O . VAL B 1 6 ? 0.786 -12.633 -14.859 1 98.88 6 VAL B O 1
ATOM 1656 N N . LEU B 1 7 ? 0.401 -12.109 -12.742 1 98.88 7 LEU B N 1
ATOM 1657 C CA . LEU B 1 7 ? 0.285 -10.68 -12.977 1 98.88 7 LEU B CA 1
ATOM 1658 C C . LEU B 1 7 ? 1.573 -9.961 -12.594 1 98.88 7 LEU B C 1
ATOM 1660 O O . LEU B 1 7 ? 1.896 -9.852 -11.406 1 98.88 7 LEU B O 1
ATOM 1664 N N . MET B 1 8 ? 2.293 -9.508 -13.617 1 98.69 8 MET B N 1
ATOM 1665 C CA . MET B 1 8 ? 3.557 -8.812 -13.391 1 98.69 8 MET B CA 1
ATOM 1666 C C . MET B 1 8 ? 3.35 -7.301 -13.352 1 98.69 8 MET B C 1
ATOM 1668 O O . MET B 1 8 ? 2.822 -6.719 -14.297 1 98.69 8 MET B O 1
ATOM 1672 N N . PHE B 1 9 ? 3.686 -6.727 -12.195 1 98.81 9 PHE B N 1
ATOM 1673 C CA . PHE B 1 9 ? 3.596 -5.281 -12.008 1 98.81 9 PHE B CA 1
ATOM 1674 C C . PHE B 1 9 ? 4.98 -4.672 -11.836 1 98.81 9 PHE B C 1
ATOM 1676 O O . PHE B 1 9 ? 5.645 -4.898 -10.82 1 98.81 9 PHE B O 1
ATOM 1683 N N . HIS B 1 10 ? 5.387 -3.916 -12.781 1 98.5 10 HIS B N 1
ATOM 1684 C CA . HIS B 1 10 ? 6.613 -3.131 -12.695 1 98.5 10 HIS B CA 1
ATOM 1685 C C . HIS B 1 10 ? 6.512 -1.86 -13.531 1 98.5 10 HIS B C 1
ATOM 1687 O O . HIS B 1 10 ? 6.363 -1.928 -14.758 1 98.5 10 HIS B O 1
ATOM 1693 N N . PRO B 1 11 ? 6.664 -0.71 -12.891 1 96.56 11 PRO B N 1
ATOM 1694 C CA . PRO B 1 11 ? 6.477 0.535 -13.641 1 96.56 11 PRO B CA 1
ATOM 1695 C C . PRO B 1 11 ? 7.551 0.754 -14.703 1 96.56 11 PRO B C 1
ATOM 1697 O O . PRO B 1 11 ? 7.32 1.462 -15.688 1 96.56 11 PRO B O 1
ATOM 1700 N N . ARG B 1 12 ? 8.805 0.269 -14.508 1 94.56 12 ARG B N 1
ATOM 1701 C CA . ARG B 1 12 ? 9.906 0.372 -15.453 1 94.56 12 ARG B CA 1
ATOM 1702 C C . ARG B 1 12 ? 10.531 -0.994 -15.719 1 94.56 12 ARG B C 1
ATOM 1704 O O . ARG B 1 12 ? 11.734 -1.178 -15.523 1 94.56 12 ARG B O 1
ATOM 1711 N N . LEU B 1 13 ? 9.703 -1.848 -16.25 1 93.88 13 LEU B N 1
ATOM 1712 C CA . LEU B 1 13 ? 10.117 -3.236 -16.422 1 93.88 13 LEU B CA 1
ATOM 1713 C C . LEU B 1 13 ? 11.383 -3.328 -17.266 1 93.88 13 LEU B C 1
ATOM 1715 O O . LEU B 1 13 ? 12.227 -4.191 -17.031 1 93.88 13 LEU B O 1
ATOM 1719 N N . GLU B 1 14 ? 11.555 -2.477 -18.234 1 90.44 14 GLU B N 1
ATOM 1720 C CA . GLU B 1 14 ? 12.703 -2.508 -19.125 1 90.44 14 GLU B CA 1
ATOM 1721 C C . GLU B 1 14 ? 14.008 -2.336 -18.359 1 90.44 14 GLU B C 1
ATOM 1723 O O . GLU B 1 14 ? 15.062 -2.797 -18.812 1 90.44 14 GLU B O 1
ATOM 1728 N N . SER B 1 15 ? 13.906 -1.722 -17.203 1 90.5 15 SER B N 1
ATOM 1729 C CA . SER B 1 15 ? 15.109 -1.47 -16.422 1 90.5 15 SER B CA 1
ATOM 1730 C C . SER B 1 15 ? 15.25 -2.479 -15.281 1 90.5 15 SER B C 1
ATOM 1732 O O . SER B 1 15 ? 16.188 -2.404 -14.492 1 90.5 15 SER B O 1
ATOM 1734 N N . SER B 1 16 ? 14.312 -3.432 -15.219 1 92 16 SER B N 1
ATOM 1735 C CA . SER B 1 16 ? 14.32 -4.422 -14.148 1 92 16 SER B CA 1
ATOM 1736 C C . SER B 1 16 ? 14.828 -5.77 -14.641 1 92 16 SER B C 1
ATOM 1738 O O . SER B 1 16 ? 14.055 -6.578 -15.156 1 92 16 SER B O 1
ATOM 1740 N N . ASN B 1 17 ? 16.031 -6.051 -14.344 1 91.94 17 ASN B N 1
ATOM 1741 C CA . ASN B 1 17 ? 16.625 -7.297 -14.812 1 91.94 17 ASN B CA 1
ATOM 1742 C C . ASN B 1 17 ? 15.969 -8.508 -14.172 1 91.94 17 ASN B C 1
ATOM 1744 O O . ASN B 1 17 ? 15.578 -9.453 -14.867 1 91.94 17 ASN B O 1
ATOM 1748 N N . VAL B 1 18 ? 15.75 -8.414 -12.906 1 96.25 18 VAL B N 1
ATOM 1749 C CA . VAL B 1 18 ? 15.242 -9.547 -12.141 1 96.25 18 VAL B CA 1
ATOM 1750 C C . VAL B 1 18 ? 13.812 -9.875 -12.578 1 96.25 18 VAL B C 1
ATOM 1752 O O . VAL B 1 18 ? 13.523 -11.008 -12.969 1 96.25 18 VAL B O 1
ATOM 1755 N N . ASN B 1 19 ? 12.977 -8.898 -12.602 1 97.56 19 ASN B N 1
ATOM 1756 C CA . ASN B 1 19 ? 11.562 -9.141 -12.891 1 97.56 19 ASN B CA 1
ATOM 1757 C C . ASN B 1 19 ? 11.336 -9.469 -14.359 1 97.56 19 ASN B C 1
ATOM 1759 O O . ASN B 1 19 ? 10.492 -10.297 -14.695 1 97.56 19 ASN B O 1
ATOM 1763 N N . LYS B 1 20 ? 12.078 -8.836 -15.148 1 96.38 20 LYS B N 1
ATOM 1764 C CA . LYS B 1 20 ? 11.992 -9.141 -16.578 1 96.38 20 LYS B CA 1
ATOM 1765 C C . LYS B 1 20 ? 12.438 -10.578 -16.859 1 96.38 20 LYS B C 1
ATOM 1767 O O . LYS B 1 20 ? 11.773 -11.297 -17.609 1 96.38 20 LYS B O 1
ATOM 1772 N N . PHE B 1 21 ? 13.578 -10.93 -16.266 1 96.56 21 PHE B N 1
ATOM 1773 C CA . PHE B 1 21 ? 14.109 -12.273 -16.453 1 96.56 21 PHE B CA 1
ATOM 1774 C C . PHE B 1 21 ? 13.109 -13.328 -15.992 1 96.56 21 PHE B C 1
ATOM 1776 O O . PHE B 1 21 ? 12.812 -14.273 -16.719 1 96.56 21 PHE B O 1
ATOM 1783 N N . LEU B 1 22 ? 12.547 -13.141 -14.812 1 97.19 22 LEU B N 1
ATOM 1784 C CA . LEU B 1 22 ? 11.578 -14.086 -14.273 1 97.19 22 LEU B CA 1
ATOM 1785 C C . LEU B 1 22 ? 10.328 -14.133 -15.141 1 97.19 22 LEU B C 1
ATOM 1787 O O . LEU B 1 22 ? 9.859 -15.219 -15.5 1 97.19 22 LEU B O 1
ATOM 1791 N N . MET B 1 23 ? 9.781 -12.969 -15.453 1 97.31 23 MET B N 1
ATOM 1792 C CA . MET B 1 23 ? 8.586 -12.914 -16.281 1 97.31 23 MET B CA 1
ATOM 1793 C C . MET B 1 23 ? 8.797 -13.656 -17.594 1 97.31 23 MET B C 1
ATOM 1795 O O . MET B 1 23 ? 7.969 -14.477 -18 1 97.31 23 MET B O 1
ATOM 1799 N N . THR B 1 24 ? 9.898 -13.398 -18.25 1 96.31 24 THR B N 1
ATOM 1800 C CA . THR B 1 24 ? 10.195 -13.992 -19.547 1 96.31 24 THR B CA 1
ATOM 1801 C C . THR B 1 24 ? 10.359 -15.508 -19.422 1 96.31 24 THR B C 1
ATOM 1803 O O . THR B 1 24 ? 9.961 -16.25 -20.328 1 96.31 24 THR B O 1
ATOM 1806 N N . SER B 1 25 ? 10.969 -15.906 -18.312 1 96.44 25 SER B N 1
ATOM 1807 C CA . SER B 1 25 ? 11.195 -17.328 -18.109 1 96.44 25 SER B CA 1
ATOM 1808 C C . SER B 1 25 ? 9.883 -18.078 -17.922 1 96.44 25 SER B C 1
ATOM 1810 O O . SER B 1 25 ? 9.828 -19.312 -18.078 1 96.44 25 SER B O 1
ATOM 1812 N N . LEU B 1 26 ? 8.875 -17.375 -17.578 1 97.69 26 LEU B N 1
ATOM 1813 C CA . LEU B 1 26 ? 7.586 -18.016 -17.297 1 97.69 26 LEU B CA 1
ATOM 1814 C C . LEU B 1 26 ? 6.688 -17.953 -18.531 1 97.69 26 LEU B C 1
ATOM 1816 O O . LEU B 1 26 ? 5.676 -18.656 -18.594 1 97.69 26 LEU B O 1
ATOM 1820 N N . LEU B 1 27 ? 7.289 -17.172 -19.469 1 94.19 27 LEU B N 1
ATOM 1821 C CA . LEU B 1 27 ? 6.5 -17.047 -20.688 1 94.19 27 LEU B CA 1
ATOM 1822 C C . LEU B 1 27 ? 6.402 -18.391 -21.406 1 94.19 27 LEU B C 1
ATOM 1824 O O . LEU B 1 27 ? 7.379 -19.141 -21.469 1 94.19 27 LEU B O 1
ATOM 1828 N N . HIS B 1 28 ? 5.359 -18.859 -21.828 1 89.38 28 HIS B N 1
ATOM 1829 C CA . HIS B 1 28 ? 5.102 -20.016 -22.703 1 89.38 28 HIS B CA 1
ATOM 1830 C C . HIS B 1 28 ? 5.121 -21.312 -21.906 1 89.38 28 HIS B C 1
ATOM 1832 O O . HIS B 1 28 ? 5.129 -22.406 -22.5 1 89.38 28 HIS B O 1
ATOM 1838 N N . GLN B 1 29 ? 5.422 -21.156 -20.625 1 93.12 29 GLN B N 1
ATOM 1839 C CA . GLN B 1 29 ? 5.215 -22.359 -19.812 1 93.12 29 GLN B CA 1
ATOM 1840 C C . GLN B 1 29 ? 3.766 -22.828 -19.891 1 93.12 29 GLN B C 1
ATOM 1842 O O . GLN B 1 29 ? 2.84 -22.016 -19.781 1 93.12 29 GLN B O 1
ATOM 1847 N N . PRO B 1 30 ? 3.654 -24.141 -20.125 1 94.06 30 PRO B N 1
ATOM 1848 C CA . PRO B 1 30 ? 2.279 -24.641 -20.188 1 94.06 30 PRO B CA 1
ATOM 1849 C C . PRO B 1 30 ? 1.475 -24.344 -18.922 1 94.06 30 PRO B C 1
ATOM 1851 O O . PRO B 1 30 ? 2.016 -24.391 -17.828 1 94.06 30 PRO B O 1
ATOM 1854 N N . HIS B 1 31 ? 0.246 -23.922 -19.078 1 96.81 31 HIS B N 1
ATOM 1855 C CA . HIS B 1 31 ? -0.728 -23.734 -18 1 96.81 31 HIS B CA 1
ATOM 1856 C C . HIS B 1 31 ? -0.427 -22.469 -17.203 1 96.81 31 HIS B C 1
ATOM 1858 O O . HIS B 1 31 ? -0.979 -22.266 -16.125 1 96.81 31 HIS B O 1
ATOM 1864 N N . ILE B 1 32 ? 0.557 -21.672 -17.656 1 98.31 32 ILE B N 1
ATOM 1865 C CA . ILE B 1 32 ? 0.86 -20.391 -17.031 1 98.31 32 ILE B CA 1
ATOM 1866 C C . ILE B 1 32 ? 0.546 -19.25 -17.984 1 98.31 32 ILE B C 1
ATOM 1868 O O . ILE B 1 32 ? 1.026 -19.234 -19.125 1 98.31 32 ILE B O 1
ATOM 1872 N N . VAL B 1 33 ? -0.326 -18.391 -17.594 1 98.31 33 VAL B N 1
ATOM 1873 C CA . VAL B 1 33 ? -0.587 -17.141 -18.312 1 98.31 33 VAL B CA 1
ATOM 1874 C C . VAL B 1 33 ? 0.13 -15.992 -17.609 1 98.31 33 VAL B C 1
ATOM 1876 O O . VAL B 1 33 ? 0.008 -15.812 -16.391 1 98.31 33 VAL B O 1
ATOM 1879 N N . VAL B 1 34 ? 0.921 -15.273 -18.359 1 98.56 34 VAL B N 1
ATOM 1880 C CA . VAL B 1 34 ? 1.676 -14.141 -17.828 1 98.56 34 VAL B CA 1
ATOM 1881 C C . VAL B 1 34 ? 1.177 -12.844 -18.453 1 98.56 34 VAL B C 1
ATOM 1883 O O . VAL B 1 34 ? 1.02 -12.758 -19.672 1 98.56 34 VAL B O 1
ATOM 1886 N N . LYS B 1 35 ? 0.884 -11.883 -17.641 1 98.44 35 LYS B N 1
ATOM 1887 C CA . LYS B 1 35 ? 0.431 -10.578 -18.109 1 98.44 35 LYS B CA 1
ATOM 1888 C C . LYS B 1 35 ? 1.313 -9.461 -17.562 1 98.44 35 LYS B C 1
ATOM 1890 O O . LYS B 1 35 ? 1.51 -9.359 -16.344 1 98.44 35 LYS B O 1
ATOM 1895 N N . ASP B 1 36 ? 1.894 -8.664 -18.453 1 98.31 36 ASP B N 1
ATOM 1896 C CA . ASP B 1 36 ? 2.541 -7.414 -18.078 1 98.31 36 ASP B CA 1
ATOM 1897 C C . ASP B 1 36 ? 1.514 -6.305 -17.859 1 98.31 36 ASP B C 1
ATOM 1899 O O . ASP B 1 36 ? 1.046 -5.695 -18.828 1 98.31 36 ASP B O 1
ATOM 1903 N N . MET B 1 37 ? 1.291 -5.984 -16.641 1 98.75 37 MET B N 1
ATOM 1904 C CA . MET B 1 37 ? 0.112 -5.188 -16.297 1 98.75 37 MET B CA 1
ATOM 1905 C C . MET B 1 37 ? 0.328 -3.721 -16.656 1 98.75 37 MET B C 1
ATOM 1907 O O . MET B 1 37 ? -0.614 -3.023 -17.031 1 98.75 37 MET B O 1
ATOM 1911 N N . TYR B 1 38 ? 1.56 -3.197 -16.484 1 98.38 38 TYR B N 1
ATOM 1912 C CA . TYR B 1 38 ? 1.819 -1.811 -16.859 1 98.38 38 TYR B CA 1
ATOM 1913 C C . TYR B 1 38 ? 1.826 -1.644 -18.375 1 98.38 38 TYR B C 1
ATOM 1915 O O . TYR B 1 38 ? 1.546 -0.558 -18.875 1 98.38 38 TYR B O 1
ATOM 1923 N N . GLU B 1 39 ? 2.178 -2.693 -19.047 1 97.75 39 GLU B N 1
ATOM 1924 C CA . GLU B 1 39 ? 2.045 -2.643 -20.5 1 97.75 39 GLU B CA 1
ATOM 1925 C C . GLU B 1 39 ? 0.577 -2.611 -20.922 1 97.75 39 GLU B C 1
ATOM 1927 O O . GLU B 1 39 ? 0.202 -1.867 -21.828 1 97.75 39 GLU B O 1
ATOM 1932 N N . LEU B 1 40 ? -0.234 -3.393 -20.281 1 98.25 40 LEU B N 1
ATOM 1933 C CA . LEU B 1 40 ? -1.658 -3.467 -20.594 1 98.25 40 LEU B CA 1
ATOM 1934 C C . LEU B 1 40 ? -2.369 -2.18 -20.188 1 98.25 40 LEU B C 1
ATOM 1936 O O . LEU B 1 40 ? -3.293 -1.732 -20.859 1 98.25 40 LEU B O 1
ATOM 1940 N N . TYR B 1 41 ? -1.943 -1.59 -19.047 1 98.06 41 TYR B N 1
ATOM 1941 C CA . TYR B 1 41 ? -2.635 -0.437 -18.469 1 98.06 41 TYR B CA 1
ATOM 1942 C C . TYR B 1 41 ? -1.646 0.658 -18.094 1 98.06 41 TYR B C 1
ATOM 1944 O O . TYR B 1 41 ? -1.536 1.024 -16.922 1 98.06 41 TYR B O 1
ATOM 1952 N N . PRO B 1 42 ? -1.009 1.245 -19.047 1 96.06 42 PRO B N 1
ATOM 1953 C CA . PRO B 1 42 ? -0.003 2.266 -18.734 1 96.06 42 PRO B CA 1
ATOM 1954 C C . PRO B 1 42 ? -0.604 3.518 -18.109 1 96.06 42 PRO B C 1
ATOM 1956 O O . PRO B 1 42 ? 0.101 4.273 -17.422 1 96.06 42 PRO B O 1
ATOM 1959 N N . ASP B 1 43 ? -1.938 3.699 -18.297 1 95.38 43 ASP B N 1
ATOM 1960 C CA . ASP B 1 43 ? -2.598 4.895 -17.781 1 95.38 43 ASP B CA 1
ATOM 1961 C C . ASP B 1 43 ? -3.473 4.562 -16.578 1 95.38 43 ASP B C 1
ATOM 1963 O O . ASP B 1 43 ? -4.297 5.375 -16.156 1 95.38 43 ASP B O 1
ATOM 1967 N N . PHE B 1 44 ? -3.391 3.318 -16.109 1 97.25 44 PHE B N 1
ATOM 1968 C CA . PHE B 1 44 ? -4.07 2.863 -14.898 1 97.25 44 PHE B CA 1
ATOM 1969 C C . PHE B 1 44 ? -5.551 2.625 -15.164 1 97.25 44 PHE B C 1
ATOM 1971 O O . PHE B 1 44 ? -6.34 2.475 -14.234 1 97.25 44 PHE B O 1
ATOM 1978 N N . ASN B 1 45 ? -5.941 2.734 -16.469 1 97.5 45 ASN B N 1
ATOM 1979 C CA . ASN B 1 45 ? -7.312 2.404 -16.828 1 97.5 45 ASN B CA 1
ATOM 1980 C C . ASN B 1 45 ? -7.488 0.904 -17.047 1 97.5 45 ASN B C 1
ATOM 1982 O O . ASN B 1 45 ? -7.312 0.409 -18.172 1 97.5 45 ASN B O 1
ATOM 1986 N N . ILE B 1 46 ? -7.965 0.218 -16.062 1 98.38 46 ILE B N 1
ATOM 1987 C CA . ILE B 1 46 ? -7.973 -1.24 -16.031 1 98.38 46 ILE B CA 1
ATOM 1988 C C . ILE B 1 46 ? -9.273 -1.764 -16.625 1 98.38 46 ILE B C 1
ATOM 1990 O O . ILE B 1 46 ? -10.352 -1.224 -16.375 1 98.38 46 ILE B O 1
ATOM 1994 N N . ASN B 1 47 ? -9.203 -2.682 -17.516 1 98.81 47 ASN B N 1
ATOM 1995 C CA . ASN B 1 47 ? -10.359 -3.436 -17.984 1 98.81 47 ASN B CA 1
ATOM 1996 C C . ASN B 1 47 ? -10.82 -4.461 -16.953 1 98.81 47 ASN B C 1
ATOM 1998 O O . ASN B 1 47 ? -10.391 -5.617 -17 1 98.81 47 ASN B O 1
ATOM 2002 N N . VAL B 1 48 ? -11.734 -4.043 -16.125 1 98.81 48 VAL B N 1
ATOM 2003 C CA . VAL B 1 48 ? -12.141 -4.789 -14.93 1 98.81 48 VAL B CA 1
ATOM 2004 C C . VAL B 1 48 ? -12.695 -6.148 -15.344 1 98.81 48 VAL B C 1
ATOM 2006 O O . VAL B 1 48 ? -12.312 -7.18 -14.789 1 98.81 48 VAL B O 1
ATOM 2009 N N . LYS B 1 49 ? -13.555 -6.184 -16.312 1 98.69 49 LYS B N 1
ATOM 2010 C CA . LYS B 1 49 ? -14.203 -7.426 -16.719 1 98.69 49 LYS B CA 1
ATOM 2011 C C . LYS B 1 49 ? -13.188 -8.414 -17.281 1 98.69 49 LYS B C 1
ATOM 2013 O O . LYS B 1 49 ? -13.273 -9.617 -17.016 1 98.69 49 LYS B O 1
ATOM 2018 N N . ALA B 1 50 ? -12.258 -7.934 -18.047 1 98.75 50 ALA B N 1
ATOM 2019 C CA . ALA B 1 50 ? -11.219 -8.805 -18.594 1 98.75 50 ALA B CA 1
ATOM 2020 C C . ALA B 1 50 ? -10.375 -9.414 -17.469 1 98.75 50 ALA B C 1
ATOM 2022 O O . ALA B 1 50 ? -10.07 -10.609 -17.5 1 98.75 50 ALA B O 1
ATOM 2023 N N . GLU B 1 51 ? -10 -8.594 -16.516 1 98.88 51 GLU B N 1
ATOM 2024 C CA . GLU B 1 51 ? -9.211 -9.078 -15.391 1 98.88 51 GLU B CA 1
ATOM 2025 C C . GLU B 1 51 ? -10 -10.094 -14.57 1 98.88 51 GLU B C 1
ATOM 2027 O O . GLU B 1 51 ? -9.453 -11.109 -14.141 1 98.88 51 GLU B O 1
ATOM 2032 N N . GLN B 1 52 ? -11.266 -9.805 -14.359 1 98.88 52 GLN B N 1
ATOM 2033 C CA . GLN B 1 52 ? -12.117 -10.719 -13.602 1 98.88 52 GLN B CA 1
ATOM 2034 C C . GLN B 1 52 ? -12.266 -12.055 -14.32 1 98.88 52 GLN B C 1
ATOM 2036 O O . GLN B 1 52 ? -12.266 -13.109 -13.688 1 98.88 52 GLN B O 1
ATOM 2041 N N . GLN B 1 53 ? -12.398 -12.008 -15.617 1 98.75 53 GLN B N 1
ATOM 2042 C CA . GLN B 1 53 ? -12.461 -13.242 -16.391 1 98.75 53 GLN B CA 1
ATOM 2043 C C . GLN B 1 53 ? -11.188 -14.062 -16.219 1 98.75 53 GLN B C 1
ATOM 2045 O O . GLN B 1 53 ? -11.242 -15.281 -16.047 1 98.75 53 GLN B O 1
ATOM 2050 N N . ASP B 1 54 ? -10.023 -13.375 -16.312 1 98.69 54 ASP B N 1
ATOM 2051 C CA . ASP B 1 54 ? -8.75 -14.055 -16.109 1 98.69 54 ASP B CA 1
ATOM 2052 C C . ASP B 1 54 ? -8.695 -14.703 -14.727 1 98.69 54 ASP B C 1
ATOM 2054 O O . ASP B 1 54 ? -8.211 -15.828 -14.578 1 98.69 54 ASP B O 1
ATOM 2058 N N . LEU B 1 55 ? -9.172 -14.008 -13.727 1 98.88 55 LEU B N 1
ATOM 2059 C CA . LEU B 1 55 ? -9.18 -14.516 -12.352 1 98.88 55 LEU B CA 1
ATOM 2060 C C . LEU B 1 55 ? -10.055 -15.758 -12.234 1 98.88 55 LEU B C 1
ATOM 2062 O O . LEU B 1 55 ? -9.695 -16.703 -11.531 1 98.88 55 LEU B O 1
ATOM 2066 N N . LEU B 1 56 ? -11.148 -15.742 -12.898 1 98.5 56 LEU B N 1
ATOM 2067 C CA . LEU B 1 56 ? -12.062 -16.875 -12.844 1 98.5 56 LEU B CA 1
ATOM 2068 C C . LEU B 1 56 ? -11.414 -18.125 -13.414 1 98.5 56 LEU B C 1
ATOM 2070 O O . LEU B 1 56 ? -11.688 -19.234 -12.953 1 98.5 56 LEU B O 1
ATOM 2074 N N . GLU B 1 57 ? -10.594 -17.969 -14.336 1 98 57 GLU B N 1
ATOM 2075 C CA . GLU B 1 57 ? -10 -19.094 -15.055 1 98 57 GLU B CA 1
ATOM 2076 C C . GLU B 1 57 ? -8.789 -19.656 -14.305 1 98 57 GLU B C 1
ATOM 2078 O O . GLU B 1 57 ? -8.328 -20.766 -14.586 1 98 57 GLU B O 1
ATOM 2083 N N . ALA B 1 58 ? -8.25 -18.938 -13.367 1 98.44 58 ALA B N 1
ATOM 2084 C CA . ALA B 1 58 ? -7.004 -19.312 -12.711 1 98.44 58 ALA B CA 1
ATOM 2085 C C . ALA B 1 58 ? -7.27 -20.078 -11.422 1 98.44 58 ALA B C 1
ATOM 2087 O O . ALA B 1 58 ? -8.25 -19.812 -10.727 1 98.44 58 ALA B O 1
ATOM 2088 N N . ASP B 1 59 ? -6.414 -21.016 -11.117 1 97.31 59 ASP B N 1
ATOM 2089 C CA . ASP B 1 59 ? -6.41 -21.703 -9.828 1 97.31 59 ASP B CA 1
ATOM 2090 C C . ASP B 1 59 ? -5.461 -21.016 -8.852 1 97.31 59 ASP B C 1
ATOM 2092 O O . ASP B 1 59 ? -5.734 -20.969 -7.648 1 97.31 59 ASP B O 1
ATOM 2096 N N . LEU B 1 60 ? -4.328 -20.516 -9.352 1 97.69 60 LEU B N 1
ATOM 2097 C CA . LEU B 1 60 ? -3.344 -19.75 -8.594 1 97.69 60 LEU B CA 1
ATOM 2098 C C . LEU B 1 60 ? -3.08 -18.406 -9.258 1 97.69 60 LEU B C 1
ATOM 2100 O O . LEU B 1 60 ? -2.814 -18.344 -10.461 1 97.69 60 LEU B O 1
ATOM 2104 N N . ILE B 1 61 ? -3.256 -17.391 -8.508 1 98.81 61 ILE B N 1
ATOM 2105 C CA . ILE B 1 61 ? -2.898 -16.047 -8.938 1 98.81 61 ILE B CA 1
ATOM 2106 C C . ILE B 1 61 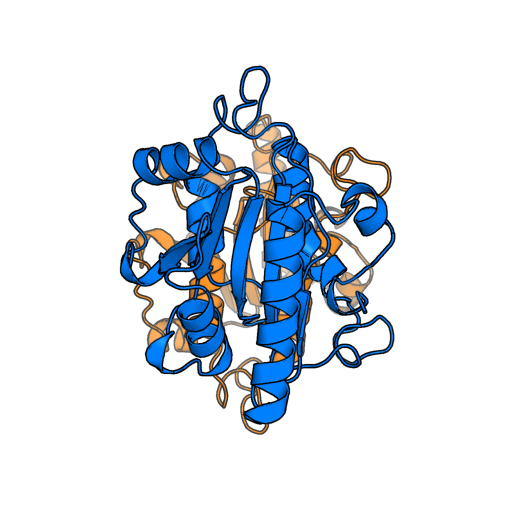? -1.557 -15.648 -8.328 1 98.81 61 ILE B C 1
ATOM 2108 O O . ILE B 1 61 ? -1.365 -15.75 -7.109 1 98.81 61 ILE B O 1
ATOM 2112 N N . VAL B 1 62 ? -0.604 -15.273 -9.117 1 98.81 62 VAL B N 1
ATOM 2113 C CA . VAL B 1 62 ? 0.704 -14.805 -8.672 1 98.81 62 VAL B CA 1
ATOM 2114 C C . VAL B 1 62 ? 0.825 -13.297 -8.93 1 98.81 62 VAL B C 1
ATOM 2116 O O . VAL B 1 62 ? 0.685 -12.844 -10.062 1 98.81 62 VAL B O 1
ATOM 2119 N N . ILE B 1 63 ? 1.003 -12.578 -7.906 1 98.94 63 ILE B N 1
ATOM 2120 C CA . ILE B 1 63 ? 1.307 -11.156 -8.016 1 98.94 63 ILE B CA 1
ATOM 2121 C C . ILE B 1 63 ? 2.818 -10.945 -7.973 1 98.94 63 ILE B C 1
ATOM 2123 O O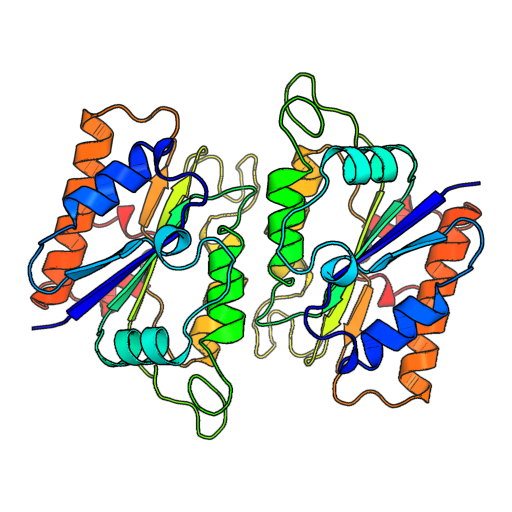 . ILE B 1 63 ? 3.434 -11.055 -6.91 1 98.94 63 ILE B O 1
ATOM 2127 N N . GLN B 1 64 ? 3.404 -10.688 -9.086 1 98.88 64 GLN B N 1
ATOM 2128 C CA . GLN B 1 64 ? 4.84 -10.453 -9.188 1 98.88 64 GLN B CA 1
ATOM 2129 C C . GLN B 1 64 ? 5.152 -8.961 -9.25 1 98.88 64 GLN B C 1
ATOM 2131 O O . GLN B 1 64 ? 4.605 -8.242 -10.086 1 98.88 64 GLN B O 1
ATOM 2136 N N . HIS B 1 65 ? 6 -8.516 -8.375 1 98.75 65 HIS B N 1
ATOM 2137 C CA . HIS B 1 65 ? 6.336 -7.098 -8.375 1 98.75 65 HIS B CA 1
ATOM 2138 C C . HIS B 1 65 ? 7.59 -6.828 -7.555 1 98.75 65 HIS B C 1
ATOM 2140 O O . HIS B 1 65 ? 7.98 -7.652 -6.719 1 98.75 65 HIS B O 1
ATOM 2146 N N . PRO B 1 66 ? 8.273 -5.648 -7.777 1 98.31 66 PRO B N 1
ATOM 2147 C CA . PRO B 1 66 ? 9.328 -5.199 -6.863 1 98.31 66 PRO B CA 1
ATOM 2148 C C . PRO B 1 66 ? 8.781 -4.598 -5.574 1 98.31 66 PRO B C 1
ATOM 2150 O O . PRO B 1 66 ? 7.582 -4.301 -5.488 1 98.31 66 PRO B O 1
ATOM 2153 N N . PHE B 1 67 ? 9.609 -4.488 -4.613 1 97.44 67 PHE B N 1
ATOM 2154 C CA . PHE B 1 67 ? 9.305 -3.738 -3.398 1 97.44 67 PHE B CA 1
ATOM 2155 C C . PHE B 1 67 ? 9.898 -2.336 -3.467 1 97.44 67 PHE B C 1
ATOM 2157 O O . PHE B 1 67 ? 11.094 -2.145 -3.23 1 97.44 67 PHE B O 1
ATOM 2164 N N . PHE B 1 68 ? 9.156 -1.381 -3.824 1 97.31 68 PHE B N 1
ATOM 2165 C CA . PHE B 1 68 ? 9.516 0.033 -3.781 1 97.31 68 PHE B CA 1
ATOM 2166 C C . PHE B 1 68 ? 8.875 0.716 -2.578 1 97.31 68 PHE B C 1
ATOM 2168 O O . PHE B 1 68 ? 7.66 0.65 -2.393 1 97.31 68 PHE B O 1
ATOM 2175 N N . TRP B 1 69 ? 9.82 1.267 -1.81 1 98 69 TRP B N 1
ATOM 2176 C CA . TRP B 1 69 ? 9.312 1.934 -0.616 1 98 69 TRP B CA 1
ATOM 2177 C C . TRP B 1 69 ? 8.461 0.983 0.218 1 98 69 TRP B C 1
ATOM 2179 O O . TRP B 1 69 ? 7.355 1.337 0.637 1 98 69 TRP B O 1
ATOM 2189 N N . TYR B 1 70 ? 8.945 -0.245 0.332 1 98 70 TYR B N 1
ATOM 2190 C CA . TYR B 1 70 ? 8.43 -1.26 1.243 1 98 70 TYR B CA 1
ATOM 2191 C C . TYR B 1 70 ? 7.016 -1.678 0.848 1 98 70 TYR B C 1
ATOM 2193 O O . TYR B 1 70 ? 6.234 -2.125 1.691 1 98 70 TYR B O 1
ATOM 2201 N N . ALA B 1 71 ? 6.625 -1.492 -0.387 1 98.38 71 ALA B N 1
ATOM 2202 C CA . ALA B 1 71 ? 5.27 -1.795 -0.84 1 98.38 71 ALA B CA 1
ATOM 2203 C C . ALA B 1 71 ? 5.254 -2.166 -2.32 1 98.38 71 ALA B C 1
ATOM 2205 O O . ALA B 1 71 ? 6.293 -2.129 -2.986 1 98.38 71 ALA B O 1
ATOM 2206 N N . ALA B 1 72 ? 4.121 -2.629 -2.773 1 98.75 72 ALA B N 1
ATOM 2207 C CA . ALA B 1 72 ? 3.912 -2.938 -4.184 1 98.75 72 ALA B CA 1
ATOM 2208 C C . ALA B 1 72 ? 3.725 -1.663 -5.004 1 98.75 72 ALA B C 1
ATOM 2210 O O . ALA B 1 72 ? 3.412 -0.605 -4.453 1 98.75 72 ALA B O 1
ATOM 2211 N N . PRO B 1 73 ? 3.961 -1.746 -6.309 1 98.75 73 PRO B N 1
ATOM 2212 C CA . PRO B 1 73 ? 3.711 -0.597 -7.184 1 98.75 73 PRO B CA 1
ATOM 2213 C C . PRO B 1 73 ? 2.256 -0.139 -7.156 1 98.75 73 PRO B C 1
ATOM 2215 O O . PRO B 1 73 ? 1.359 -0.933 -6.855 1 98.75 73 PRO B O 1
ATOM 2218 N N . PRO B 1 74 ? 2.035 1.129 -7.52 1 98.75 74 PRO B N 1
ATOM 2219 C CA . PRO B 1 74 ? 0.7 1.717 -7.398 1 98.75 74 PRO B CA 1
ATOM 2220 C C . PRO B 1 74 ? -0.35 0.97 -8.219 1 98.75 74 PRO B C 1
ATOM 2222 O O . PRO B 1 74 ? -1.515 0.899 -7.816 1 98.75 74 PRO B O 1
ATOM 2225 N N . LEU B 1 75 ? 0.048 0.431 -9.289 1 98.75 75 LEU B N 1
ATOM 2226 C CA . LEU B 1 75 ? -0.933 -0.208 -10.156 1 98.75 75 LEU B CA 1
ATOM 2227 C C . LEU B 1 75 ? -1.5 -1.465 -9.508 1 98.75 75 LEU B C 1
ATOM 2229 O O . LEU B 1 75 ? -2.633 -1.86 -9.789 1 98.75 75 LEU B O 1
ATOM 2233 N N . VAL B 1 76 ? -0.736 -2.162 -8.641 1 98.88 76 VAL B N 1
ATOM 2234 C CA . VAL B 1 76 ? -1.272 -3.301 -7.902 1 98.88 76 VAL B CA 1
ATOM 2235 C C . VAL B 1 76 ? -2.488 -2.863 -7.09 1 98.88 76 VAL B C 1
ATOM 2237 O O . VAL B 1 76 ? -3.529 -3.523 -7.117 1 98.88 76 VAL B O 1
ATOM 2240 N N . LYS B 1 77 ? -2.303 -1.724 -6.391 1 98.81 77 LYS B N 1
ATOM 2241 C CA . LYS B 1 77 ? -3.383 -1.198 -5.559 1 98.81 77 LYS B CA 1
ATOM 2242 C C . LYS B 1 77 ? -4.574 -0.767 -6.414 1 98.81 77 LYS B C 1
ATOM 2244 O O . LYS B 1 77 ? -5.727 -0.965 -6.027 1 98.81 77 LYS B O 1
ATOM 2249 N N . GLN B 1 78 ? -4.297 -0.102 -7.504 1 98.69 78 GLN B N 1
ATOM 2250 C CA . GLN B 1 78 ? -5.359 0.273 -8.43 1 98.69 78 GLN B CA 1
ATOM 2251 C C . GLN B 1 78 ? -6.137 -0.953 -8.906 1 98.69 78 GLN B C 1
ATOM 2253 O O . GLN B 1 78 ? -7.367 -0.935 -8.953 1 98.69 78 GLN B O 1
ATOM 2258 N N . TRP B 1 79 ? -5.422 -1.966 -9.297 1 98.88 79 TRP B N 1
ATOM 2259 C CA . TRP B 1 79 ? -6.004 -3.229 -9.742 1 98.88 79 TRP B CA 1
ATOM 2260 C C . TRP B 1 79 ? -6.918 -3.812 -8.664 1 98.88 79 TRP B C 1
ATOM 2262 O O . TRP B 1 79 ? -8.055 -4.195 -8.953 1 98.88 79 TRP B O 1
ATOM 2272 N N . ILE B 1 80 ? -6.477 -3.838 -7.418 1 98.88 80 ILE B N 1
ATOM 2273 C CA . ILE B 1 80 ? -7.254 -4.352 -6.297 1 98.88 80 ILE B CA 1
ATOM 2274 C C . ILE B 1 80 ? -8.531 -3.529 -6.129 1 98.88 80 ILE B C 1
ATOM 2276 O O . ILE B 1 80 ? -9.625 -4.086 -6.012 1 98.88 80 ILE B O 1
ATOM 2280 N N . ASP B 1 81 ? -8.398 -2.219 -6.16 1 98.56 81 ASP B N 1
ATOM 2281 C CA . ASP B 1 81 ? -9.516 -1.314 -5.898 1 98.56 81 ASP B CA 1
ATOM 2282 C C . ASP B 1 81 ? -10.609 -1.477 -6.949 1 98.56 81 ASP B C 1
ATOM 2284 O O . ASP B 1 81 ? -11.797 -1.322 -6.645 1 98.56 81 ASP B O 1
ATOM 2288 N N . LEU B 1 82 ? -10.195 -1.746 -8.125 1 98.62 82 LEU B N 1
ATOM 2289 C CA . LEU B 1 82 ? -11.164 -1.733 -9.211 1 98.62 82 LEU B CA 1
ATOM 2290 C C . LEU B 1 82 ? -11.688 -3.141 -9.5 1 98.62 82 LEU B C 1
ATOM 2292 O O . LEU B 1 82 ? -12.867 -3.322 -9.789 1 98.62 82 LEU B O 1
ATOM 2296 N N . VAL B 1 83 ? -10.859 -4.121 -9.43 1 98.88 83 VAL B N 1
ATOM 2297 C CA . VAL B 1 83 ? -11.172 -5.457 -9.922 1 98.88 83 VAL B CA 1
ATOM 2298 C C . VAL B 1 83 ? -11.914 -6.246 -8.844 1 98.88 83 VAL B C 1
ATOM 2300 O O . VAL B 1 83 ? -12.844 -7 -9.148 1 98.88 83 VAL B O 1
ATOM 2303 N N . LEU B 1 84 ? -11.516 -6.105 -7.559 1 98.75 84 LEU B N 1
ATOM 2304 C CA . L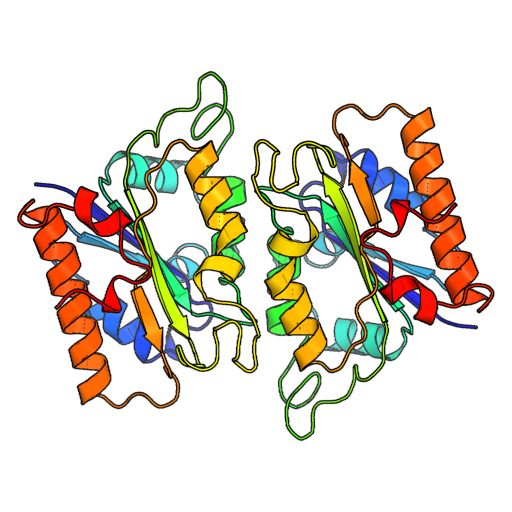EU B 1 84 ? -12.133 -6.852 -6.469 1 98.75 84 LEU B CA 1
ATOM 2305 C C . LEU B 1 84 ? -13.398 -6.156 -5.984 1 98.75 84 LEU B C 1
ATOM 2307 O O . LEU B 1 84 ? -13.438 -5.625 -4.875 1 98.75 84 LEU B O 1
ATOM 2311 N N . GLU B 1 85 ? -14.477 -6.348 -6.711 1 98.25 85 GLU B N 1
ATOM 2312 C CA . GLU B 1 85 ? -15.719 -5.605 -6.492 1 98.25 85 GLU B CA 1
ATOM 2313 C C . GLU B 1 85 ? -16.578 -6.281 -5.43 1 98.25 85 GLU B C 1
ATOM 2315 O O . GLU B 1 85 ? -16.594 -7.508 -5.324 1 98.25 85 GLU B O 1
ATOM 2320 N N . HIS B 1 86 ? -17.281 -5.445 -4.703 1 97.69 86 HIS B N 1
ATOM 2321 C CA . HIS B 1 86 ? -18.312 -5.938 -3.799 1 97.69 86 HIS B CA 1
ATOM 2322 C C . HIS B 1 86 ? -19.375 -6.727 -4.555 1 97.69 86 HIS B C 1
ATOM 2324 O O . HIS B 1 86 ? -19.828 -6.305 -5.621 1 97.69 86 HIS B O 1
ATOM 2330 N N . GLY B 1 87 ? -19.828 -7.734 -4.055 1 98.06 87 GLY B N 1
ATOM 2331 C CA . GLY B 1 87 ? -20.797 -8.586 -4.711 1 98.06 87 GLY B CA 1
ATOM 2332 C C . GLY B 1 87 ? -20.172 -9.578 -5.676 1 98.06 87 GLY B C 1
ATOM 2333 O O . GLY B 1 87 ? -20.828 -10.547 -6.086 1 98.06 87 GLY B O 1
ATOM 2334 N N . TRP B 1 88 ? -18.938 -9.375 -6.047 1 98.62 88 TRP B N 1
ATOM 2335 C CA . TRP B 1 88 ? -18.203 -10.266 -6.926 1 98.62 88 TRP B CA 1
ATOM 2336 C C . TRP B 1 88 ? -17.062 -10.953 -6.176 1 98.62 88 TRP B C 1
ATOM 2338 O O . TRP B 1 88 ? -17.047 -12.18 -6.051 1 98.62 88 TRP B O 1
ATOM 2348 N N . ALA B 1 89 ? -16.188 -10.211 -5.57 1 98.62 89 ALA B N 1
ATOM 2349 C CA . ALA B 1 89 ? -15.023 -10.758 -4.887 1 98.62 89 ALA B CA 1
ATOM 2350 C C . ALA B 1 89 ? -15.297 -10.953 -3.4 1 98.62 89 ALA B C 1
ATOM 2352 O O . ALA B 1 89 ? -14.688 -11.805 -2.754 1 98.62 89 ALA B O 1
ATOM 2353 N N . TYR B 1 90 ? -16.141 -10.125 -2.803 1 98.12 90 TYR B N 1
ATOM 2354 C CA . TYR B 1 90 ? -16.422 -10.172 -1.372 1 98.12 90 TYR B CA 1
ATOM 2355 C C . TYR B 1 90 ? -17.844 -9.727 -1.083 1 98.12 90 TYR B C 1
ATOM 2357 O O . TYR B 1 90 ? -18.547 -9.258 -1.981 1 98.12 90 TYR B O 1
ATOM 2365 N N . GLY B 1 91 ? -18.219 -9.789 0.212 1 95.94 91 GLY B N 1
ATOM 2366 C CA . GLY B 1 91 ? -19.594 -9.492 0.584 1 95.94 91 GLY B CA 1
ATOM 2367 C C . GLY B 1 91 ? -20.469 -10.727 0.66 1 95.94 91 GLY B C 1
ATOM 2368 O O . GLY B 1 91 ? -20 -11.844 0.451 1 95.94 91 GLY B O 1
ATOM 2369 N N . LYS B 1 92 ? -21.75 -10.516 0.939 1 93.06 92 LYS B N 1
ATOM 2370 C CA . LYS B 1 92 ? -22.703 -11.609 1.156 1 93.06 92 LYS B CA 1
ATOM 2371 C C . LYS B 1 92 ? -22.766 -12.523 -0.063 1 93.06 92 LYS B C 1
ATOM 2373 O O . LYS B 1 92 ? -22.781 -13.75 0.072 1 93.06 92 LYS B O 1
ATOM 2378 N N . LYS B 1 93 ? -22.719 -11.938 -1.229 1 94 93 LYS B N 1
ATOM 2379 C CA . LYS B 1 93 ? -22.844 -12.727 -2.451 1 94 93 LYS B CA 1
ATOM 2380 C C . LYS B 1 93 ? -21.531 -12.781 -3.217 1 94 93 LYS B C 1
ATOM 2382 O O . LYS B 1 93 ? -21.453 -13.383 -4.285 1 94 93 LYS B O 1
ATOM 2387 N N . GLY B 1 94 ? -20.547 -12.156 -2.764 1 96.88 94 GLY B N 1
ATOM 2388 C CA . GLY B 1 94 ? -19.266 -12.078 -3.449 1 96.88 94 GLY B CA 1
ATOM 2389 C C . GLY B 1 94 ? -18.328 -13.219 -3.094 1 96.88 94 GLY B C 1
ATOM 2390 O O . GLY B 1 94 ? -17.672 -13.188 -2.047 1 96.88 94 GLY B O 1
ATOM 2391 N N . ASN B 1 95 ? -18.266 -14.219 -3.91 1 97.75 95 ASN B N 1
ATOM 2392 C CA . ASN B 1 95 ? -17.453 -15.391 -3.582 1 97.75 95 ASN B CA 1
ATOM 2393 C C . ASN B 1 95 ? -16.719 -15.93 -4.809 1 97.75 95 ASN B C 1
ATOM 2395 O O . ASN B 1 95 ? -16.312 -17.094 -4.836 1 97.75 95 ASN B O 1
ATOM 2399 N N . LYS B 1 96 ? -16.562 -15.102 -5.84 1 98.56 96 LYS B N 1
ATOM 2400 C CA . LYS B 1 96 ? -16 -15.555 -7.113 1 98.56 96 LYS B CA 1
ATOM 2401 C C . LYS B 1 96 ? -14.547 -15.977 -6.961 1 98.56 96 LYS B C 1
ATOM 2403 O O . LYS B 1 96 ? -14.008 -16.688 -7.809 1 98.56 96 LYS B O 1
ATOM 2408 N N . LEU B 1 97 ? -13.914 -15.633 -5.891 1 98.75 97 LEU B N 1
ATOM 2409 C CA . LEU B 1 97 ? -12.5 -15.945 -5.703 1 98.75 97 LEU B CA 1
ATOM 2410 C C . LEU B 1 97 ? -12.305 -16.922 -4.555 1 98.75 97 LEU B C 1
ATOM 2412 O O . LEU B 1 97 ? -11.172 -17.25 -4.188 1 98.75 97 LEU B O 1
ATOM 2416 N N . LYS B 1 98 ? -13.406 -17.375 -4.043 1 98.06 98 LYS B N 1
ATOM 2417 C CA . LYS B 1 98 ? -13.375 -18.281 -2.896 1 98.06 98 LYS B CA 1
ATOM 2418 C C . LYS B 1 98 ? -12.477 -19.484 -3.166 1 98.06 98 LYS B C 1
ATOM 2420 O O . LYS B 1 98 ? -12.555 -20.094 -4.23 1 98.06 98 LYS B O 1
ATOM 2425 N N . ASP B 1 99 ? -11.516 -19.75 -2.252 1 96.12 99 ASP B N 1
ATOM 2426 C CA . ASP B 1 99 ? -10.672 -20.938 -2.172 1 96.12 99 ASP B CA 1
ATOM 2427 C C . ASP B 1 99 ? -9.57 -20.906 -3.229 1 96.12 99 ASP B C 1
ATOM 2429 O O . ASP B 1 99 ? -8.766 -21.828 -3.316 1 96.12 99 ASP B O 1
ATOM 2433 N N . LYS B 1 100 ? -9.547 -19.875 -4.129 1 97.06 100 LYS B N 1
ATOM 2434 C CA . LYS B 1 100 ? -8.414 -19.734 -5.047 1 97.06 100 LYS B CA 1
ATOM 2435 C C . LYS B 1 100 ? -7.137 -19.391 -4.293 1 97.06 100 LYS B C 1
ATOM 2437 O O . LYS B 1 100 ? -7.184 -18.719 -3.258 1 97.06 100 LYS B O 1
ATOM 2442 N N . ASN B 1 101 ? -6.043 -19.875 -4.812 1 96.88 101 ASN B N 1
ATOM 2443 C CA . ASN B 1 101 ? -4.746 -19.578 -4.211 1 96.88 101 ASN B CA 1
ATOM 2444 C C . ASN B 1 101 ? -4.145 -18.297 -4.785 1 96.88 101 ASN B C 1
ATOM 2446 O O . ASN B 1 101 ? -4.348 -17.984 -5.957 1 96.88 101 ASN B O 1
ATOM 2450 N N . ILE B 1 102 ? -3.48 -17.609 -3.945 1 97.88 102 ILE B N 1
ATOM 2451 C CA . ILE B 1 102 ? -2.785 -16.391 -4.379 1 97.88 102 ILE B CA 1
ATOM 2452 C C . ILE B 1 102 ? -1.443 -16.281 -3.658 1 97.88 102 ILE B C 1
ATOM 2454 O O . ILE B 1 102 ? -1.323 -16.672 -2.492 1 97.88 102 ILE B O 1
ATOM 2458 N N . MET B 1 103 ? -0.393 -15.812 -4.324 1 97.56 103 MET B N 1
ATOM 2459 C CA . MET B 1 103 ? 0.917 -15.602 -3.715 1 97.56 103 MET B CA 1
ATOM 2460 C C . MET B 1 103 ? 1.628 -14.414 -4.359 1 97.56 103 MET B C 1
ATOM 2462 O O . MET B 1 103 ? 1.248 -13.969 -5.445 1 97.56 103 MET B O 1
ATOM 2466 N N . HIS B 1 104 ? 2.592 -13.93 -3.635 1 98.69 104 HIS B N 1
ATOM 2467 C CA . HIS B 1 104 ? 3.445 -12.867 -4.152 1 98.69 104 HIS B CA 1
ATOM 2468 C C . HIS B 1 104 ? 4.828 -13.398 -4.512 1 98.69 104 HIS B C 1
ATOM 2470 O O . HIS B 1 104 ? 5.371 -14.266 -3.818 1 98.69 104 HIS B O 1
ATOM 2476 N N . ILE B 1 105 ? 5.336 -13 -5.598 1 98.81 105 ILE B N 1
ATOM 2477 C CA . ILE B 1 105 ? 6.766 -13.062 -5.887 1 98.81 105 ILE B CA 1
ATOM 2478 C C . ILE B 1 105 ? 7.352 -11.648 -5.887 1 98.81 105 ILE B C 1
ATOM 24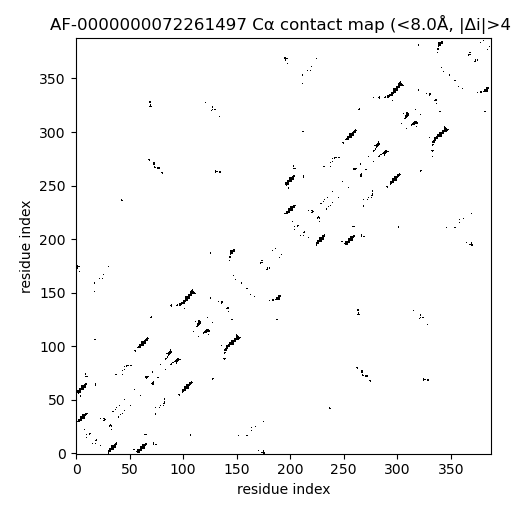80 O O . ILE B 1 105 ? 6.984 -10.812 -6.719 1 98.81 105 ILE B O 1
ATOM 2484 N N . ILE B 1 106 ? 8.273 -11.461 -5 1 98.69 106 ILE B N 1
ATOM 2485 C CA . ILE B 1 106 ? 8.703 -10.094 -4.734 1 98.69 106 ILE B CA 1
ATOM 2486 C C . ILE B 1 106 ? 10.219 -9.992 -4.891 1 98.69 106 ILE B C 1
ATOM 2488 O O . ILE B 1 106 ? 10.961 -10.789 -4.312 1 98.69 106 ILE B O 1
ATOM 2492 N N . SER B 1 107 ? 10.664 -9.07 -5.715 1 98.44 107 SER B N 1
ATOM 2493 C CA . SER B 1 107 ? 12.078 -8.688 -5.699 1 98.44 107 SER B CA 1
ATOM 2494 C C . SER B 1 107 ? 12.312 -7.508 -4.77 1 98.44 107 SER B C 1
ATOM 2496 O O . SER B 1 107 ? 11.492 -6.59 -4.695 1 98.44 107 SER B O 1
ATOM 2498 N N . SER B 1 108 ? 13.328 -7.551 -4.035 1 97.19 108 SER B N 1
ATOM 2499 C CA . SER B 1 108 ? 13.641 -6.512 -3.055 1 97.19 108 SER B CA 1
ATOM 2500 C C . SER B 1 108 ? 15.117 -6.152 -3.076 1 97.19 108 SER B C 1
ATOM 2502 O O . SER B 1 108 ? 15.969 -7.023 -3.268 1 97.19 108 SER B O 1
ATOM 2504 N N . GLY B 1 109 ? 15.43 -4.836 -2.902 1 95.25 109 GLY B N 1
ATOM 2505 C CA . GLY B 1 109 ? 16.812 -4.43 -2.793 1 95.25 109 GLY B CA 1
ATOM 2506 C C . GLY B 1 109 ? 17.484 -4.934 -1.526 1 95.25 109 GLY B C 1
ATOM 2507 O O . GLY B 1 109 ? 18.688 -5.25 -1.531 1 95.25 109 GLY B O 1
ATOM 2508 N N . GLY B 1 110 ? 16.797 -4.988 -0.455 1 94.38 110 GLY B N 1
ATOM 2509 C CA . GLY B 1 110 ? 17.281 -5.551 0.796 1 94.38 110 GLY B CA 1
ATOM 2510 C C . GLY B 1 110 ? 17.078 -7.051 0.892 1 94.38 110 GLY B C 1
ATOM 2511 O O . GLY B 1 110 ? 16.391 -7.645 0.07 1 94.38 110 GLY B O 1
ATOM 2512 N N . GLY B 1 111 ? 17.797 -7.688 1.873 1 95.38 111 GLY B N 1
ATOM 2513 C CA . GLY B 1 111 ? 17.656 -9.117 2.105 1 95.38 111 GLY B CA 1
ATOM 2514 C C . GLY B 1 111 ? 16.875 -9.445 3.363 1 95.38 111 GLY B C 1
ATOM 2515 O O . GLY B 1 111 ? 16.359 -8.547 4.035 1 95.38 111 GLY B O 1
ATOM 2516 N N . PHE B 1 112 ? 16.734 -10.742 3.627 1 95.44 112 PHE B N 1
ATOM 2517 C CA . PHE B 1 112 ? 15.984 -11.234 4.777 1 95.44 112 PHE B CA 1
ATOM 2518 C C . PHE B 1 112 ? 16.547 -10.656 6.074 1 95.44 112 PHE B C 1
ATOM 2520 O O . PHE B 1 112 ? 15.797 -10.43 7.027 1 95.44 112 PHE B O 1
ATOM 2527 N N . GLU B 1 113 ? 17.828 -10.336 6.051 1 94.88 113 GLU B N 1
ATOM 2528 C CA . GLU B 1 113 ? 18.469 -9.797 7.238 1 94.88 113 GLU B CA 1
ATOM 2529 C C . GLU B 1 113 ? 18.016 -8.367 7.512 1 94.88 113 GLU B C 1
ATOM 2531 O O . GLU B 1 113 ? 18.125 -7.883 8.641 1 94.88 113 GLU B O 1
ATOM 2536 N N . THR B 1 114 ? 17.578 -7.652 6.484 1 95.25 114 THR B N 1
ATOM 2537 C CA . THR B 1 114 ? 17.094 -6.285 6.613 1 95.25 114 THR B CA 1
ATOM 2538 C C . THR B 1 114 ? 15.617 -6.266 7.012 1 95.25 114 THR B C 1
ATOM 2540 O O . THR B 1 114 ? 15.172 -5.367 7.727 1 95.25 114 THR B O 1
ATOM 2543 N N . TYR B 1 115 ? 14.938 -7.27 6.555 1 95.62 115 TYR B N 1
ATOM 2544 C CA . TYR B 1 115 ? 13.5 -7.363 6.773 1 95.62 115 TYR B CA 1
ATOM 2545 C C . TYR B 1 115 ? 13.18 -8.367 7.875 1 95.62 115 TYR B C 1
ATOM 2547 O O . TYR B 1 115 ? 12.57 -9.406 7.617 1 95.62 115 TYR B O 1
ATOM 2555 N N . CYS B 1 116 ? 13.523 -8.055 9.047 1 92.81 116 CYS B N 1
ATOM 2556 C CA . CYS B 1 116 ? 13.234 -8.82 10.258 1 92.81 116 CYS B CA 1
ATOM 2557 C C . CYS B 1 116 ? 13.242 -7.918 11.484 1 92.81 116 CYS B C 1
ATOM 2559 O O . CYS B 1 116 ? 13.625 -6.75 11.406 1 92.81 116 CYS B O 1
ATOM 2561 N N . SER B 1 117 ? 12.789 -8.469 12.656 1 89.31 117 SER B N 1
ATOM 2562 C CA . SER B 1 117 ? 12.602 -7.68 13.875 1 89.31 117 SER B CA 1
ATOM 2563 C C . SER B 1 117 ? 13.914 -7.047 14.328 1 89.31 117 SER B C 1
ATOM 2565 O O . SER B 1 117 ? 13.93 -5.93 14.852 1 89.31 117 SER B O 1
ATOM 2567 N N . GLU B 1 118 ? 14.953 -7.648 14.062 1 89.75 118 GLU B N 1
ATOM 2568 C CA . GLU B 1 118 ? 16.266 -7.164 14.5 1 89.75 118 GLU B CA 1
ATOM 2569 C C . GLU B 1 118 ? 16.953 -6.379 13.391 1 89.75 118 GLU B C 1
ATOM 2571 O O . GLU B 1 118 ? 18.031 -5.809 13.602 1 89.75 118 GLU B O 1
ATOM 2576 N N . GLY B 1 119 ? 16.375 -6.402 12.289 1 87.81 119 GLY B N 1
ATOM 2577 C CA . GLY B 1 119 ? 17 -5.781 11.133 1 87.81 119 GLY B CA 1
ATOM 2578 C C . GLY B 1 119 ? 16.734 -4.289 11.039 1 87.81 119 GLY B C 1
ATOM 2579 O O . GLY B 1 119 ? 15.922 -3.75 11.797 1 87.81 119 GLY B O 1
ATOM 2580 N N . LYS B 1 120 ? 17.375 -3.67 10.078 1 88.69 120 LYS B N 1
ATOM 2581 C CA . LYS B 1 120 ? 17.297 -2.227 9.867 1 88.69 120 LYS B CA 1
ATOM 2582 C C . LYS B 1 120 ? 15.852 -1.782 9.672 1 88.69 120 LYS B C 1
ATOM 2584 O O . LYS B 1 120 ? 15.461 -0.699 10.109 1 88.69 120 LYS B O 1
ATOM 2589 N N . ASN B 1 121 ? 15.047 -2.592 9 1 90.62 121 ASN B N 1
ATOM 2590 C CA . ASN B 1 121 ? 13.672 -2.219 8.68 1 90.62 121 ASN B CA 1
ATOM 2591 C C . ASN B 1 121 ? 12.711 -2.643 9.789 1 90.62 121 ASN B C 1
ATOM 2593 O O . ASN B 1 121 ? 11.531 -2.299 9.75 1 90.62 121 ASN B O 1
ATOM 2597 N N . SER B 1 122 ? 13.141 -3.418 10.711 1 93.31 122 SER B N 1
ATOM 2598 C CA . SER B 1 122 ? 12.422 -3.748 11.938 1 93.31 122 SER B CA 1
ATOM 2599 C C . SER B 1 122 ? 11.258 -4.695 11.664 1 93.31 122 SER B C 1
ATOM 2601 O O . SER B 1 122 ? 10.688 -5.273 12.586 1 93.31 122 SER B O 1
ATOM 2603 N N . TYR B 1 123 ? 10.844 -4.832 10.391 1 96.94 123 TYR B N 1
ATOM 2604 C CA . TYR B 1 123 ? 9.672 -5.633 10.047 1 96.94 123 TYR B CA 1
ATOM 2605 C C . TYR B 1 123 ? 10.016 -6.68 8.992 1 96.94 123 TYR B C 1
ATOM 2607 O O . TYR B 1 123 ? 10.883 -6.453 8.141 1 96.94 123 TYR B O 1
ATOM 2615 N N . THR B 1 124 ? 9.305 -7.793 9.047 1 97.25 124 THR B N 1
ATOM 2616 C CA . THR B 1 124 ? 9.438 -8.828 8.023 1 97.25 124 THR B CA 1
ATOM 2617 C C . THR B 1 124 ? 8.648 -8.453 6.773 1 97.25 124 THR B C 1
ATOM 2619 O O . THR B 1 124 ? 7.793 -7.566 6.812 1 97.25 124 THR B O 1
ATOM 2622 N N . TYR B 1 125 ? 8.945 -9.164 5.672 1 97.81 125 TYR B N 1
ATOM 2623 C CA . TYR B 1 125 ? 8.156 -8.984 4.461 1 97.81 125 TYR B CA 1
ATOM 2624 C C . TYR B 1 125 ? 6.676 -9.25 4.734 1 97.81 125 TYR B C 1
ATOM 2626 O O . TYR B 1 125 ? 5.812 -8.484 4.293 1 97.81 125 TYR B O 1
ATOM 2634 N N . ASN B 1 126 ? 6.398 -10.305 5.484 1 96.94 126 ASN B N 1
ATOM 2635 C CA . ASN B 1 126 ? 5.02 -10.68 5.77 1 96.94 126 ASN B CA 1
ATOM 2636 C C . ASN B 1 126 ? 4.293 -9.594 6.559 1 96.94 126 ASN B C 1
ATOM 2638 O O . ASN B 1 126 ? 3.105 -9.352 6.348 1 96.94 126 ASN B O 1
ATOM 2642 N N . GLU B 1 127 ? 4.992 -8.938 7.465 1 97.44 127 GLU B N 1
ATOM 2643 C CA . GLU B 1 127 ? 4.391 -7.848 8.227 1 97.44 127 GLU B CA 1
ATOM 2644 C C . GLU B 1 127 ? 4.035 -6.676 7.312 1 97.44 127 GLU B C 1
ATOM 2646 O O . GLU B 1 127 ? 3.025 -6 7.523 1 97.44 127 GLU B O 1
ATOM 2651 N N . LEU B 1 128 ? 4.848 -6.434 6.305 1 98.19 128 LEU B N 1
ATOM 2652 C CA . LEU B 1 128 ? 4.621 -5.332 5.379 1 98.19 128 LEU B CA 1
ATOM 2653 C C . LEU B 1 128 ? 3.537 -5.684 4.367 1 98.19 128 LEU B C 1
ATOM 2655 O O . LEU B 1 128 ? 2.938 -4.793 3.76 1 98.19 128 LEU B O 1
ATOM 2659 N N . LEU B 1 129 ? 3.201 -6.984 4.227 1 98.19 129 LEU B N 1
ATOM 2660 C CA . LEU B 1 129 ? 2.229 -7.469 3.252 1 98.19 129 LEU B CA 1
ATOM 2661 C C . LEU B 1 129 ? 0.866 -7.68 3.904 1 98.19 129 LEU B C 1
ATOM 2663 O O . LEU B 1 129 ? -0.056 -8.195 3.271 1 98.19 129 LEU B O 1
ATOM 2667 N N . ARG B 1 130 ? 0.693 -7.234 5.137 1 98.06 130 ARG B N 1
ATOM 2668 C CA . ARG B 1 130 ? -0.511 -7.508 5.914 1 98.06 130 ARG B CA 1
ATOM 2669 C C . ARG B 1 130 ? -1.751 -6.961 5.215 1 98.06 130 ARG B C 1
ATOM 2671 O O . ARG B 1 130 ? -2.809 -7.594 5.227 1 98.06 130 ARG B O 1
ATOM 2678 N N . PRO B 1 131 ? -1.687 -5.707 4.574 1 98.25 131 PRO B N 1
ATOM 2679 C CA . PRO B 1 131 ? -2.889 -5.258 3.867 1 98.25 131 PRO B CA 1
ATOM 2680 C C . PRO B 1 131 ? -3.354 -6.258 2.809 1 98.25 131 PRO B C 1
ATOM 2682 O O . PRO B 1 131 ? -4.559 -6.465 2.641 1 98.25 131 PRO B O 1
ATOM 2685 N N . PHE B 1 132 ? -2.451 -6.902 2.141 1 98.56 132 PHE B N 1
ATOM 2686 C CA . PHE B 1 132 ? -2.797 -7.91 1.142 1 98.56 132 PHE B CA 1
ATOM 2687 C C . PHE B 1 132 ? -3.416 -9.133 1.801 1 98.56 132 PHE B C 1
ATOM 2689 O O . PHE B 1 132 ? -4.395 -9.688 1.298 1 98.56 132 PHE B O 1
ATOM 2696 N N . GLU B 1 133 ? -2.771 -9.539 2.889 1 97.5 133 GLU B N 1
ATOM 2697 C CA . GLU B 1 133 ? -3.293 -10.688 3.629 1 97.5 133 GLU B CA 1
ATOM 2698 C C . GLU B 1 133 ? -4.762 -10.484 3.99 1 97.5 133 GLU B C 1
ATOM 2700 O O . GLU B 1 133 ? -5.586 -11.375 3.777 1 97.5 133 GLU B O 1
ATOM 2705 N N . LEU B 1 134 ? -5.117 -9.328 4.496 1 98 134 LEU B N 1
ATOM 2706 C CA . LEU B 1 134 ? -6.488 -9.016 4.887 1 98 134 LEU B CA 1
ATOM 2707 C C . LEU B 1 134 ? -7.398 -8.961 3.666 1 98 134 LEU B C 1
ATOM 2709 O O . LEU B 1 134 ? -8.547 -9.422 3.717 1 98 134 LEU B O 1
ATOM 2713 N N . THR B 1 135 ? -6.887 -8.375 2.576 1 98.56 135 THR B N 1
ATOM 2714 C CA . THR B 1 135 ? -7.629 -8.297 1.322 1 98.56 135 THR B CA 1
ATOM 2715 C C . THR B 1 135 ? -8.016 -9.695 0.838 1 98.56 135 THR B C 1
ATOM 2717 O O . THR B 1 135 ? -9.188 -9.945 0.54 1 98.56 135 THR B O 1
ATOM 2720 N N . TYR B 1 136 ? -7.043 -10.609 0.85 1 98.25 136 TYR B N 1
ATOM 2721 C CA . TYR B 1 136 ? -7.289 -11.953 0.335 1 98.25 136 TYR B CA 1
ATOM 2722 C C . TYR B 1 136 ? -8.219 -12.734 1.259 1 98.25 136 TYR B C 1
ATOM 2724 O O . TYR B 1 136 ? -9.055 -13.508 0.795 1 98.25 136 TYR B O 1
ATOM 2732 N N . ARG B 1 137 ? -8.039 -12.5 2.555 1 97.25 137 ARG B N 1
ATOM 2733 C CA . ARG B 1 137 ? -8.93 -13.125 3.523 1 97.25 137 ARG B CA 1
ATOM 2734 C C . ARG B 1 137 ? -10.375 -12.695 3.295 1 97.25 137 ARG B C 1
ATOM 2736 O O . ARG B 1 137 ? -11.281 -13.523 3.305 1 97.25 137 ARG B O 1
ATOM 2743 N N . LEU B 1 138 ? -10.578 -11.406 3.1 1 97.56 138 LEU B N 1
ATOM 2744 C CA . LEU B 1 138 ? -11.922 -10.883 2.875 1 97.56 138 LEU B CA 1
ATOM 2745 C C . LEU B 1 138 ? -12.531 -11.469 1.607 1 97.56 138 LEU B C 1
ATOM 2747 O O . LEU B 1 138 ? -13.742 -11.695 1.54 1 97.56 138 LEU B O 1
ATOM 2751 N N . CYS B 1 139 ? -11.695 -11.727 0.62 1 98.56 139 CYS B N 1
ATOM 2752 C CA . CYS B 1 139 ? -12.156 -12.305 -0.64 1 98.56 139 CYS B CA 1
ATOM 2753 C C . CYS B 1 139 ? -12.242 -13.82 -0.544 1 98.56 139 CYS B C 1
ATOM 2755 O O . CYS B 1 139 ? -12.5 -14.5 -1.541 1 98.56 139 CYS B O 1
ATOM 2757 N N . GLN B 1 140 ? -11.906 -14.375 0.653 1 98.06 140 GLN B N 1
ATOM 2758 C CA . GLN B 1 140 ? -11.992 -15.805 0.944 1 98.06 140 GLN B CA 1
ATOM 2759 C C . GLN B 1 140 ? -11 -16.594 0.099 1 98.06 140 GLN B C 1
ATOM 2761 O O . GLN B 1 140 ? -11.281 -17.734 -0.297 1 98.06 140 GLN B O 1
ATOM 2766 N N . MET B 1 141 ? -9.898 -15.977 -0.29 1 97.62 141 MET B N 1
ATOM 2767 C CA . MET B 1 141 ? -8.812 -16.656 -0.997 1 97.62 141 MET B CA 1
ATOM 2768 C C . MET B 1 141 ? -7.855 -17.312 -0.015 1 97.62 141 MET B C 1
ATOM 2770 O O . MET B 1 141 ? -7.914 -17.062 1.188 1 97.62 141 MET B O 1
ATOM 2774 N N . GLU B 1 142 ? -7.082 -18.188 -0.497 1 95.62 142 GLU B N 1
ATOM 2775 C CA . GLU B 1 142 ? -6.027 -18.812 0.291 1 95.62 142 GLU B CA 1
ATOM 2776 C C . GLU B 1 142 ? -4.656 -18.266 -0.082 1 95.62 142 GLU B C 1
ATOM 2778 O O . GLU B 1 142 ? -4.148 -18.531 -1.173 1 95.62 142 GLU B O 1
ATOM 2783 N N . LYS B 1 143 ? -4.133 -17.516 0.795 1 96.44 143 LYS B N 1
ATOM 2784 C CA . LYS B 1 143 ? -2.818 -16.906 0.57 1 96.44 143 LYS B CA 1
ATOM 2785 C C . LYS B 1 143 ? -1.706 -17.922 0.821 1 96.44 143 LYS B C 1
ATOM 2787 O O . LYS B 1 143 ? -1.646 -18.531 1.89 1 96.44 143 LYS B O 1
ATOM 2792 N N . LEU B 1 144 ? -0.86 -18.094 -0.16 1 96.31 144 LEU B N 1
ATOM 2793 C CA . LEU B 1 144 ? 0.368 -18.859 0.003 1 96.31 144 LEU B CA 1
ATOM 2794 C C . LEU B 1 144 ? 1.525 -17.969 0.416 1 96.31 144 LEU B C 1
ATOM 2796 O O . LEU B 1 144 ? 1.485 -16.75 0.191 1 96.31 144 LEU B O 1
ATOM 2800 N N . PRO B 1 145 ? 2.586 -18.578 1.109 1 96.69 145 PRO B N 1
ATOM 2801 C CA . PRO B 1 145 ? 3.758 -17.766 1.437 1 96.69 145 PRO B CA 1
ATOM 2802 C C . PRO B 1 145 ? 4.391 -17.109 0.205 1 96.69 145 PRO B C 1
ATOM 2804 O O . PRO B 1 145 ? 4.375 -17.703 -0.879 1 96.69 145 PRO B O 1
ATOM 2807 N N . PRO B 1 146 ? 4.867 -15.938 0.405 1 97.81 146 PRO B N 1
ATOM 2808 C CA . PRO B 1 146 ? 5.531 -15.305 -0.735 1 97.81 146 PRO B CA 1
ATOM 2809 C C . PRO B 1 146 ? 6.895 -15.914 -1.043 1 97.81 146 PRO B C 1
ATOM 2811 O O . PRO B 1 146 ? 7.469 -16.609 -0.195 1 97.81 146 PRO B O 1
ATOM 2814 N N . TYR B 1 147 ? 7.273 -15.781 -2.232 1 98.12 147 TYR B N 1
ATOM 2815 C CA . TYR B 1 147 ? 8.664 -16 -2.615 1 98.12 147 TYR B CA 1
ATOM 2816 C C . TYR B 1 147 ? 9.406 -14.68 -2.771 1 98.12 147 TYR B C 1
ATOM 2818 O O . TYR B 1 147 ? 8.945 -13.789 -3.488 1 98.12 147 TYR B O 1
ATOM 2826 N N . ILE B 1 148 ? 10.523 -14.57 -2.061 1 98.44 148 ILE B N 1
ATOM 2827 C CA . ILE B 1 148 ? 11.289 -13.328 -2.078 1 98.44 148 ILE B CA 1
ATOM 2828 C C . ILE B 1 148 ? 12.57 -13.523 -2.881 1 98.44 148 ILE B C 1
ATOM 2830 O O . ILE B 1 148 ? 13.273 -14.523 -2.707 1 98.44 148 ILE B O 1
ATOM 2834 N N . ILE B 1 149 ? 12.812 -12.672 -3.842 1 98.44 149 ILE B N 1
ATOM 2835 C CA . ILE B 1 149 ? 14.109 -12.547 -4.484 1 98.44 149 ILE B CA 1
ATOM 2836 C C . ILE B 1 149 ? 14.891 -11.383 -3.863 1 98.44 149 ILE B C 1
ATOM 2838 O O . ILE B 1 149 ? 14.75 -10.234 -4.293 1 98.44 149 ILE B O 1
ATOM 2842 N N . PRO B 1 150 ? 15.742 -11.711 -2.871 1 97.38 150 PRO B N 1
ATOM 2843 C CA . PRO B 1 150 ? 16.406 -10.656 -2.102 1 97.38 150 PRO B CA 1
ATOM 2844 C C . PRO B 1 150 ? 17.641 -10.086 -2.816 1 97.38 150 PRO B C 1
ATOM 2846 O O . PRO B 1 150 ? 18.156 -10.719 -3.738 1 97.38 150 PRO B O 1
ATOM 2849 N N . LYS B 1 151 ? 18.047 -8.891 -2.4 1 96.31 151 LYS B N 1
ATOM 2850 C CA . LYS B 1 151 ? 19.25 -8.234 -2.912 1 96.31 151 LYS B CA 1
ATOM 2851 C C . LYS B 1 151 ? 19.25 -8.195 -4.438 1 96.31 151 LYS B C 1
ATOM 2853 O O . LYS B 1 151 ? 20.234 -8.547 -5.074 1 96.31 151 LYS B O 1
ATOM 2858 N N . ALA B 1 152 ? 18.109 -7.84 -4.957 1 95.38 152 ALA B N 1
ATOM 2859 C CA . ALA B 1 152 ? 17.859 -7.898 -6.395 1 95.38 152 ALA B CA 1
ATOM 2860 C C . ALA B 1 152 ? 18.844 -7.02 -7.156 1 95.38 152 ALA B C 1
ATOM 2862 O O . ALA B 1 152 ? 19.234 -7.336 -8.281 1 95.38 152 ALA B O 1
ATOM 2863 N N . ASN B 1 153 ? 19.281 -5.91 -6.574 1 91.12 153 ASN B N 1
ATOM 2864 C CA . ASN B 1 153 ? 20.188 -4.969 -7.234 1 91.12 153 ASN B CA 1
ATOM 2865 C C . ASN B 1 153 ? 21.609 -5.516 -7.328 1 91.12 153 ASN B C 1
ATOM 2867 O O . ASN B 1 153 ? 22.422 -5 -8.086 1 91.12 153 ASN B O 1
ATOM 2871 N N . LYS B 1 154 ? 21.906 -6.559 -6.617 1 91.56 154 LYS B N 1
ATOM 2872 C CA . LYS B 1 154 ? 23.266 -7.102 -6.57 1 91.56 154 LYS B CA 1
ATOM 2873 C C . LYS B 1 154 ? 23.297 -8.555 -7.043 1 91.56 154 LYS B C 1
ATOM 2875 O O . LYS B 1 154 ? 24.328 -9.219 -6.957 1 91.56 154 LYS B O 1
ATOM 2880 N N . LEU B 1 155 ? 22.219 -8.992 -7.434 1 93.12 155 LEU B N 1
ATOM 2881 C CA . LEU B 1 155 ? 22.094 -10.398 -7.812 1 93.12 155 LEU B CA 1
ATOM 2882 C C . LEU B 1 155 ? 22.828 -10.672 -9.125 1 93.12 155 LEU B C 1
ATOM 2884 O O . LEU B 1 155 ? 22.641 -9.961 -10.109 1 93.12 155 LEU B O 1
ATOM 2888 N N . ASP B 1 156 ? 23.75 -11.656 -9.125 1 93.88 156 ASP B N 1
ATOM 2889 C CA . ASP B 1 156 ? 24.359 -12.047 -10.391 1 93.88 156 ASP B CA 1
ATOM 2890 C C . ASP B 1 156 ? 23.469 -13.016 -11.164 1 93.88 156 ASP B C 1
ATOM 2892 O O . ASP B 1 156 ? 22.438 -13.453 -10.656 1 93.88 156 ASP B O 1
ATOM 2896 N N . LEU B 1 157 ? 23.891 -13.297 -12.375 1 94.44 157 LEU B N 1
ATOM 2897 C CA . LEU B 1 157 ? 23.062 -14.086 -13.281 1 94.44 157 LEU B CA 1
ATOM 2898 C C . LEU B 1 157 ? 22.859 -15.5 -12.75 1 94.44 157 LEU B C 1
ATOM 2900 O O . LEU B 1 157 ? 21.781 -16.078 -12.875 1 94.44 157 LEU B O 1
ATOM 2904 N N . LEU B 1 158 ? 23.875 -16.016 -12.203 1 96 158 LEU B N 1
ATOM 2905 C CA . LEU B 1 158 ? 23.797 -17.391 -11.688 1 96 158 LEU B CA 1
ATOM 2906 C C . LEU B 1 158 ? 22.781 -17.484 -10.555 1 96 158 LEU B C 1
ATOM 2908 O O . LEU B 1 158 ? 21.969 -18.391 -10.523 1 96 158 LEU B O 1
ATOM 2912 N N . ASP B 1 159 ? 22.828 -16.562 -9.625 1 96.06 159 ASP B N 1
ATOM 2913 C CA . ASP B 1 159 ? 21.891 -16.516 -8.516 1 96.06 159 ASP B CA 1
ATOM 2914 C C . ASP B 1 159 ? 20.469 -16.25 -9.008 1 96.06 159 ASP B C 1
ATOM 2916 O O . ASP B 1 159 ? 19.5 -16.844 -8.492 1 96.06 159 ASP B O 1
ATOM 2920 N N . LEU B 1 160 ? 20.375 -15.367 -9.938 1 96.81 160 LEU B N 1
ATOM 2921 C CA . LEU B 1 160 ? 19.078 -15.078 -10.523 1 96.81 160 LEU B CA 1
ATOM 2922 C C . LEU B 1 160 ? 18.469 -16.328 -11.156 1 96.81 160 LEU B C 1
ATOM 2924 O O . LEU B 1 160 ? 17.297 -16.625 -10.953 1 96.81 160 LEU B O 1
ATOM 2928 N N . GLU B 1 161 ? 19.281 -17.047 -11.883 1 96.88 161 GLU B N 1
ATOM 2929 C CA . GLU B 1 161 ? 18.828 -18.281 -12.523 1 96.88 161 GLU B CA 1
ATOM 2930 C C . GLU B 1 161 ? 18.391 -19.312 -11.484 1 96.88 161 GLU B C 1
ATOM 2932 O O . GLU B 1 161 ? 17.438 -20.062 -11.703 1 96.88 161 GLU B O 1
ATOM 2937 N N . LYS B 1 162 ? 19.094 -19.344 -10.43 1 96.88 162 LYS B N 1
ATOM 2938 C CA . LYS B 1 162 ? 18.734 -20.25 -9.352 1 96.88 162 LYS B CA 1
ATOM 2939 C C . LYS B 1 162 ? 17.359 -19.922 -8.789 1 96.88 162 LYS B C 1
ATOM 2941 O O . LYS B 1 162 ? 16.531 -20.812 -8.602 1 96.88 162 LYS B O 1
ATOM 2946 N N . HIS B 1 163 ? 17.109 -18.641 -8.453 1 97.56 163 HIS B N 1
ATOM 2947 C CA . HIS B 1 163 ? 15.797 -18.219 -8.008 1 97.56 163 HIS B CA 1
ATOM 2948 C C . HIS B 1 163 ? 14.727 -18.594 -9.023 1 97.56 163 HIS B C 1
ATOM 2950 O O . HIS B 1 163 ? 13.672 -19.125 -8.664 1 97.56 163 HIS B O 1
ATOM 2956 N N . CYS B 1 164 ? 15 -18.297 -10.25 1 96.88 164 CYS B N 1
ATOM 2957 C CA . CYS B 1 164 ? 14.039 -18.547 -11.312 1 96.88 164 CYS B CA 1
ATOM 2958 C C . CYS B 1 164 ? 13.719 -20.047 -11.422 1 96.88 164 CYS B C 1
ATOM 2960 O O . CYS B 1 164 ? 12.562 -20.422 -11.586 1 96.88 164 CYS B O 1
ATOM 2962 N N . SER B 1 165 ? 14.766 -20.812 -11.359 1 96.56 165 SER B N 1
ATOM 2963 C CA . SER B 1 165 ? 14.578 -22.266 -11.43 1 96.56 165 SER B CA 1
ATOM 2964 C C . SER B 1 165 ? 13.719 -22.766 -10.266 1 96.56 165 SER B C 1
ATOM 2966 O O . SER B 1 165 ? 12.836 -23.594 -10.461 1 96.56 165 SER B O 1
ATOM 2968 N N . GLN B 1 166 ? 13.961 -22.266 -9.141 1 96.44 166 GLN B N 1
ATOM 2969 C CA . GLN B 1 166 ? 13.188 -22.672 -7.973 1 96.44 166 GLN B CA 1
ATOM 2970 C C . GLN B 1 166 ? 11.727 -22.234 -8.109 1 96.44 166 GLN B C 1
ATOM 2972 O O . GLN B 1 166 ? 10.82 -23.016 -7.816 1 96.44 166 GLN B O 1
ATOM 2977 N N . ILE B 1 167 ? 11.477 -21.062 -8.516 1 97.38 167 ILE B N 1
ATOM 2978 C CA . ILE B 1 167 ? 10.125 -20.547 -8.695 1 97.38 167 ILE B CA 1
ATOM 2979 C C . ILE B 1 167 ? 9.383 -21.391 -9.727 1 97.38 167 ILE B C 1
ATOM 2981 O O . ILE B 1 167 ? 8.242 -21.797 -9.492 1 97.38 167 ILE B O 1
ATOM 2985 N N . LYS B 1 168 ? 10.062 -21.719 -10.812 1 96.62 168 LYS B N 1
ATOM 2986 C CA . LYS B 1 168 ? 9.453 -22.531 -11.844 1 96.62 168 LYS B CA 1
ATOM 2987 C C . LYS B 1 168 ? 9.078 -23.922 -11.305 1 96.62 168 LYS B C 1
ATOM 2989 O O . LYS B 1 168 ? 8.008 -24.453 -11.617 1 96.62 168 LYS B O 1
ATOM 2994 N N . GLN B 1 169 ? 10 -24.406 -10.547 1 94.62 169 GLN B N 1
ATOM 2995 C CA . GLN B 1 169 ? 9.727 -25.719 -9.961 1 94.62 169 GLN B CA 1
ATOM 2996 C C . GLN B 1 169 ? 8.516 -25.672 -9.039 1 94.62 169 GLN B C 1
ATOM 2998 O O . GLN B 1 169 ? 7.66 -26.562 -9.078 1 94.62 169 GLN B O 1
ATOM 3003 N N . ILE B 1 170 ? 8.43 -24.656 -8.211 1 94.5 170 ILE B N 1
ATOM 3004 C CA . ILE B 1 170 ? 7.305 -24.469 -7.297 1 94.5 170 ILE B CA 1
ATOM 3005 C C . ILE B 1 170 ? 6.004 -24.391 -8.086 1 94.5 170 ILE B C 1
ATOM 3007 O O . ILE B 1 170 ? 5.02 -25.047 -7.742 1 94.5 170 ILE B O 1
ATOM 3011 N N . LEU B 1 171 ? 5.961 -23.609 -9.156 1 95.94 171 LEU B N 1
ATOM 3012 C CA . LEU B 1 171 ? 4.766 -23.422 -9.977 1 95.94 171 LEU B CA 1
ATOM 3013 C C . LEU B 1 171 ? 4.398 -24.719 -10.695 1 95.94 171 LEU B C 1
ATOM 3015 O O . LEU B 1 171 ? 3.219 -25.062 -10.797 1 95.94 171 LEU B O 1
ATOM 3019 N N . ARG B 1 172 ? 5.438 -25.406 -11.156 1 94.38 172 ARG B N 1
ATOM 3020 C CA . ARG B 1 172 ? 5.188 -26.688 -11.805 1 94.38 172 ARG B CA 1
ATOM 3021 C C . ARG B 1 172 ? 4.574 -27.688 -10.828 1 94.38 172 ARG B C 1
ATOM 3023 O O . ARG B 1 172 ? 3.643 -28.422 -11.18 1 94.38 172 ARG B O 1
ATOM 3030 N N . ASP B 1 173 ? 5.164 -27.734 -9.656 1 93.25 173 ASP B N 1
ATOM 3031 C CA . ASP B 1 173 ? 4.625 -28.625 -8.625 1 93.25 173 ASP B CA 1
ATOM 3032 C C . ASP B 1 173 ? 3.17 -28.297 -8.312 1 93.25 173 ASP B C 1
ATOM 3034 O O . ASP B 1 173 ? 2.365 -29.188 -8.047 1 93.25 173 ASP B O 1
ATOM 3038 N N . TYR B 1 174 ? 2.82 -27.031 -8.281 1 94.44 174 TYR B N 1
ATOM 3039 C CA . TYR B 1 174 ? 1.439 -26.609 -8.062 1 94.44 174 TYR B CA 1
ATOM 3040 C C . TYR B 1 174 ? 0.533 -27.141 -9.172 1 94.44 174 TYR B C 1
ATOM 3042 O O . TYR B 1 174 ? -0.548 -27.656 -8.898 1 94.44 174 TYR B O 1
ATOM 3050 N N . ILE B 1 175 ? 1.015 -27.047 -10.359 1 94.25 175 ILE B N 1
ATOM 3051 C CA . ILE B 1 175 ? 0.219 -27.438 -11.523 1 94.25 175 ILE B CA 1
ATOM 3052 C C . ILE B 1 175 ? -0.049 -28.938 -11.5 1 94.25 175 ILE B C 1
ATOM 3054 O O . ILE B 1 175 ? -1.175 -29.375 -11.742 1 94.25 175 ILE B O 1
ATOM 3058 N N . THR B 1 176 ? 0.958 -29.688 -11.141 1 92.06 176 THR B N 1
ATOM 3059 C CA . THR B 1 176 ? 0.867 -31.141 -11.234 1 92.06 176 THR B CA 1
ATOM 3060 C C . THR B 1 176 ? 0.37 -31.734 -9.922 1 92.06 176 THR B C 1
ATOM 3062 O O . THR B 1 176 ? 0.192 -32.938 -9.812 1 92.06 176 THR B O 1
ATOM 3065 N N . SER B 1 177 ? 0.162 -30.891 -8.922 1 86.69 177 SER B N 1
ATOM 3066 C CA . SER B 1 177 ? -0.309 -31.328 -7.609 1 86.69 177 SER B CA 1
ATOM 3067 C C . SER B 1 177 ? 0.675 -32.281 -6.949 1 86.69 177 SER B C 1
ATOM 3069 O O . SER B 1 177 ? 0.267 -33.25 -6.293 1 86.69 177 SER B O 1
ATOM 3071 N N . GLU B 1 178 ? 1.881 -32.031 -7.234 1 80.94 178 GLU B N 1
ATOM 3072 C CA . GLU B 1 178 ? 2.92 -32.906 -6.664 1 80.94 178 GLU B CA 1
ATOM 3073 C C . GLU B 1 178 ? 3.285 -32.438 -5.25 1 80.94 178 GLU B C 1
ATOM 3075 O O . GLU B 1 178 ? 3.826 -33.25 -4.469 1 80.94 178 GLU B O 1
ATOM 3080 N N . THR B 1 179 ? 3.092 -31.203 -4.98 1 73.5 179 THR B N 1
ATOM 3081 C CA . THR B 1 179 ? 3.387 -30.609 -3.68 1 73.5 179 THR B CA 1
ATOM 3082 C C . THR B 1 179 ? 2.107 -30.422 -2.871 1 73.5 179 THR B C 1
ATOM 3084 O O . THR B 1 179 ? 1.076 -30.031 -3.418 1 73.5 179 THR B O 1
ATOM 3087 N N . ASP B 1 180 ? 2.244 -30.875 -1.648 1 77.88 180 ASP B N 1
ATOM 3088 C CA . ASP B 1 180 ? 1.153 -30.578 -0.727 1 77.88 180 ASP B CA 1
ATOM 3089 C C . ASP B 1 180 ? 1.196 -29.125 -0.283 1 77.88 180 ASP B C 1
ATOM 3091 O O . ASP B 1 180 ? 1.968 -28.766 0.608 1 77.88 180 ASP B O 1
ATOM 3095 N N . PHE B 1 181 ? 0.335 -28.266 -0.846 1 78.56 181 PHE B N 1
ATOM 3096 C CA . PHE B 1 181 ? 0.385 -26.828 -0.609 1 78.56 181 PHE B CA 1
ATOM 3097 C C . PHE B 1 181 ? -0.243 -26.484 0.735 1 78.56 181 PHE B C 1
ATOM 3099 O O . PHE B 1 181 ? -0.05 -25.375 1.248 1 78.56 181 PHE B O 1
ATOM 3106 N N . THR B 1 182 ? -0.888 -27.5 1.343 1 72.75 182 THR B N 1
ATOM 3107 C CA . THR B 1 182 ? -1.39 -27.281 2.693 1 72.75 182 THR B CA 1
ATOM 3108 C C . THR B 1 182 ? -0.236 -27.156 3.686 1 72.75 182 THR B C 1
ATOM 3110 O O . THR B 1 182 ? -0.358 -26.484 4.711 1 72.75 182 THR B O 1
ATOM 3113 N N . ALA B 1 183 ? 0.893 -27.859 3.307 1 76.56 183 ALA B N 1
ATOM 3114 C CA . ALA B 1 183 ? 2.086 -27.812 4.148 1 76.56 183 ALA B CA 1
ATOM 3115 C C . ALA B 1 183 ? 2.791 -26.469 4.035 1 76.56 183 ALA B C 1
ATOM 3117 O O . ALA B 1 183 ? 3.586 -26.109 4.902 1 76.56 183 ALA B O 1
ATOM 3118 N N . LEU B 1 184 ? 2.387 -25.703 3.021 1 79.75 184 LEU B N 1
ATOM 3119 C CA . LEU B 1 184 ? 3.053 -24.438 2.76 1 79.75 184 LEU B CA 1
ATOM 3120 C C . LEU B 1 184 ? 2.596 -23.359 3.748 1 79.75 184 LEU B C 1
ATOM 3122 O O . LEU B 1 184 ? 3.289 -22.375 3.955 1 79.75 184 LEU B O 1
ATOM 3126 N N . LYS B 1 185 ? 1.643 -23.703 4.484 1 75.81 185 LYS B N 1
ATOM 3127 C CA . LYS B 1 185 ? 1.108 -22.75 5.461 1 75.81 185 LYS B CA 1
ATOM 3128 C C . LYS B 1 185 ? 2.031 -22.625 6.668 1 75.81 185 LYS B C 1
ATOM 3130 O O . LYS B 1 185 ? 1.946 -21.656 7.422 1 75.81 185 LYS B O 1
ATOM 3135 N N . ASN B 1 186 ? 3.025 -23.547 6.75 1 82.81 186 ASN B N 1
ATOM 3136 C CA . ASN B 1 186 ? 3.9 -23.578 7.914 1 82.81 186 ASN B CA 1
ATOM 3137 C C . ASN B 1 186 ? 5.23 -22.875 7.637 1 82.81 186 ASN B C 1
ATOM 3139 O O . ASN B 1 186 ? 6.082 -22.781 8.523 1 82.81 186 ASN B O 1
ATOM 3143 N N . ILE B 1 187 ? 5.328 -22.422 6.457 1 90.5 187 ILE B N 1
ATOM 3144 C CA . ILE B 1 187 ? 6.586 -21.75 6.152 1 90.5 187 ILE B CA 1
ATOM 3145 C C . ILE B 1 187 ? 6.332 -20.266 5.918 1 90.5 187 ILE B C 1
ATOM 3147 O O . ILE B 1 187 ? 5.234 -19.875 5.512 1 90.5 187 ILE B O 1
ATOM 3151 N N . LEU B 1 188 ? 7.328 -19.5 6.191 1 92.69 188 LEU B N 1
ATOM 3152 C CA . LEU B 1 188 ? 7.184 -18.047 6.078 1 92.69 188 LEU B CA 1
ATOM 3153 C C . LEU B 1 188 ? 7.391 -17.594 4.637 1 92.69 188 LEU B C 1
ATOM 3155 O O . LEU B 1 188 ? 6.703 -16.688 4.164 1 92.69 188 LEU B O 1
ATOM 3159 N N . TYR B 1 189 ? 8.32 -18.234 4.008 1 96.38 189 TYR B N 1
ATOM 3160 C CA . TYR B 1 189 ? 8.664 -17.922 2.627 1 96.38 189 TYR B CA 1
ATOM 3161 C C . TYR B 1 189 ? 8.875 -19.188 1.806 1 96.38 189 TYR B C 1
ATOM 3163 O O . TYR B 1 189 ? 9.469 -20.156 2.285 1 96.38 189 TYR B O 1
ATOM 3171 N N . LEU B 1 190 ? 8.453 -19.172 0.574 1 95.75 190 LEU B N 1
ATOM 3172 C CA . LEU B 1 190 ? 8.625 -20.312 -0.307 1 95.75 190 LEU B CA 1
ATOM 3173 C C . LEU B 1 190 ? 10.102 -20.562 -0.611 1 95.75 190 LEU B C 1
ATOM 3175 O O . LEU B 1 190 ? 10.477 -21.641 -1.078 1 95.75 190 LEU B O 1
ATOM 3179 N N . ASN B 1 191 ? 10.906 -19.531 -0.347 1 95.06 191 ASN B N 1
ATOM 3180 C CA . ASN B 1 191 ? 12.352 -19.688 -0.443 1 95.06 191 ASN B CA 1
ATOM 3181 C C . ASN B 1 191 ? 12.852 -20.875 0.382 1 95.06 191 ASN B C 1
ATOM 3183 O O . ASN B 1 191 ? 13.945 -21.391 0.138 1 95.06 191 ASN B O 1
ATOM 3187 N N . GLU B 1 192 ? 12.086 -21.266 1.318 1 90.69 192 GLU B N 1
ATOM 3188 C CA . GLU B 1 192 ? 12.492 -22.312 2.254 1 90.69 192 GLU B CA 1
ATOM 3189 C C . GLU B 1 192 ? 12.273 -23.703 1.659 1 90.69 192 GLU B C 1
ATOM 3191 O O . GLU B 1 192 ? 12.758 -24.703 2.205 1 90.69 192 GLU B O 1
ATOM 3196 N N . LEU B 1 193 ? 11.5 -23.688 0.557 1 84.94 193 LEU B N 1
ATOM 3197 C CA . LEU B 1 193 ? 11.25 -24.984 -0.083 1 84.94 193 LEU B CA 1
ATOM 3198 C C . LEU B 1 193 ? 12.5 -25.484 -0.796 1 84.94 193 LEU B C 1
ATOM 3200 O O . LEU B 1 193 ? 13.242 -24.703 -1.393 1 84.94 193 LEU B O 1
ATOM 3204 N N . LYS B 1 194 ? 13.031 -26.562 -0.315 1 67.19 194 LYS B N 1
ATOM 3205 C CA . LYS B 1 194 ? 14.195 -27.234 -0.888 1 67.19 194 LYS B CA 1
ATOM 3206 C C . LYS B 1 194 ? 13.812 -28.016 -2.145 1 67.19 194 LYS B C 1
ATOM 3208 O O . LYS B 1 194 ? 12.688 -28.5 -2.266 1 67.19 194 LYS B O 1
#

Foldseek 3Di:
DFAEEEEEDDLCVVPQPLSVVLLVLQPPPPRYHYDDVCVVCVPLPDPQVVVLVVLLRHQEYEYEAEQDPLDGDPSVVSNLVRNCDELDQADPNHASNAAREYEYEYEYLADQQQADCPHVVNHHNCVSCVVVVVSCVRSNYHYFAYAYRYNSVPDDPVNSVVSSVLVVVVVVCVVVVVDDRVVRVPDNHSVPPD/DFAEEEEEDDLCVVPQPLSVVLLVLQPPPPRYHYDDVCVVCVPLPDPQVVVLVVLLRHQEYEYEAEQDPLDGDPSVVSNLVRNCDELDQADPNHASNAAREYEYEYEYLADQQQADCPHVVNHHNCVSCVVVVVSCVRSNYHYFAYAYRYNSVPDDPVNSVVSSVLVVVVVVCVVVVVDDRVVRVPDNHSVPPD

Nearest PDB structures (foldseek):
  5lva-assembly2_B  TM=9.792E-01  e=6.053E-20  Bacillus subtilis
  3l9x-assembly1_B  TM=9.511E-01  e=4.232E-17  Escherichia coli K-12
  3l9w-assembly1_A  TM=9.265E-01  e=2.002E-17  Escherichia coli K-12
  3l9w-assembly1_B  TM=9.497E-01  e=6.549E-17  Escherichia coli K-12
  3f2v-assembly1_A-2  TM=8.886E-01  e=1.073E-17  Treponema denticola

Radius of gyration: 21.3 Å; Cα contacts (8 Å, |Δi|>4): 673; chains: 2; bounding box: 48×63×47 Å

Organism: Indibacter alkaliphilus (strain CCUG 57479 / KCTC 22604 / LW1) (NCBI:txid1189612)